Protein AF-0000000071047114 (afdb_homodimer)

Secondary structure (DSSP, 8-state):
-HHHHHHHHHHHHHTTTTT----S-SHHHHHHHHHHHHHHHHHHHHHHHHHHHHHHHHHHHHHHBPP-HHHHHHHHHHHHHHHHHHHHHHHH-S-HHHHHHHHHHHHHHHHHHHHHIIIIITT-TTS-HHHHHHHHHHHHHHHHHHHHH-TT-HHHHHHHHHHHHHHHHHHHHTT-TTSHHHHHHHHHHHHHHHHTT-HHHHHHHHHHHHHHHTSTTS-HHHHHHHHHHHHHHHHHHH-/-HHHHHHHHHHHHHTTTTT------SHHHHHHHHHHHHHHHHHHHHHHHHHHHHHHHHHHHHHHBPP-HHHHHHHHHHHHHHHHHHHHHHHH-S-HHHHHHHHHHHHHHHHHHHHHIIIIITT-TTS-HHHHHHHHHHHHHHHHHHHHH-TT-HHHHHHHHHHHHHHHHHHHHTT-TTSHHHHHHHHHHHHHHHHTT-HHHHHHHHHHHHHHTTSTTS-HHHHHHHHHHHHHHHHHHH-

Sequence (478 aa):
MGEFIWRLIYIFCCFLLLFESEDRGEQNQIAGNTVIEQKRKRLLREVTLAEDERRDLNYDLFQLAILTENETRKIKACYEKLVSSLRVIILHSPTDEKKEIYKSKMRDYCEEFIEMVDHRIAPHFWVATSIKGHFLRLKADYLRYLFEIHPKCGIYQVRAHNAYTEAKAFFTQNHLTKTVEWYRLRLNYAALLYLDGFPTAAMFICQQLLKSTKSKLIDTTMEQRIRRNVEFFKRACLGMGEFIWRLIYIFCCFLLLFESEDRGEQNQIAGNTVIEQKRKRLLREVTLAEDERRDLNYDLFQLAILTENETRKIKACYEKLVSSLRVIILHSPTDEKKEIYKSKMRDYCEEFIEMVDHRIAPHFWVATSIKGHFLRLKADYLRYLFEIHPKCGIYQVRAHNAYTEAKAFFTQNHLTKTVEWYRLRLNYAALLYLDGFPTAAMFICQQLLKSTKSKLIDTTMEQRIRRNVEFFKRACLG

Foldseek 3Di:
DVVVVVVVVCCVVVVVPPPDDPDPPDVCVVVVVVVVVVVVVVVVVVVVVVVVVVLVVVVVVVLVDDDDQVNLVVLLVVLVVVLVVLLVCLVVPDDPVVNVVSLVVLVSSLVSLLVCLVRPNQVDDNHDLVSNLSSLLVNLLSLLVNCVVVVVDCVSLVVSVVSLVVSLVSCVVVVVCLAPSVLVSLLSVLVSCVVVPNLVVSLVSLVVVLVVVVPPHDDPVSNVVSVVSNVVSVVVVVD/DVVVVVVVVCCVVVVVPPPDDPDPPDVCVVVVVVVVVVVVVVVVVVVVVVVVVVLVVVVVVVLVDDDDQVNLVVLLVVLVVVLVVLLVCLVVPPDPVVNVVSLVVLVSSLVSLLVCLVRPNQVDDNHDLVSNLSSLLVNLLSLLVNCVVVVVDVVSLVVSVVSLVVSQVSCVVVVVCLAPSVLVSLLSVLVSCVVVPNLVVSLVSLVVVLVVVVPPHDDPVSNVVSVVSNVVSVVVVVD

Organism: Fasciola hepatica (NCBI:txid6192)

Nearest PDB structures (foldseek):
  6f08-assembly1_B  TM=6.309E-01  e=1.289E-05  Homo sapiens
  7a6y-assembly2_D  TM=6.644E-01  e=4.864E-05  Homo sapiens
  7oqw-assembly1_A-2  TM=7.038E-01  e=1.507E-04  Homo sapiens
  8e12-assembly1_B  TM=4.446E-01  e=9.466E-02  synthetic construct
  6t46-assembly2_G  TM=2.183E-01  e=2.959E+00  Bacillus subtilis subsp. natto

Structure (mmCIF, N/CA/C/O backbone):
data_AF-0000000071047114-model_v1
#
loop_
_entity.id
_entity.type
_entity.pdbx_description
1 polymer '14-3-3 domain-containing protein'
#
loop_
_atom_site.group_PDB
_atom_site.id
_atom_site.type_symbol
_atom_site.label_atom_id
_atom_site.label_alt_id
_atom_site.label_comp_id
_atom_site.label_asym_id
_atom_site.label_entity_id
_atom_site.label_seq_id
_atom_site.pdbx_PDB_ins_code
_atom_site.Cartn_x
_atom_site.Cartn_y
_atom_site.Cartn_z
_atom_site.occupancy
_atom_site.B_iso_or_equiv
_atom_site.auth_seq_id
_atom_site.auth_comp_id
_atom_site.auth_asym_id
_atom_site.auth_atom_id
_atom_site.pdbx_PDB_model_num
ATOM 1 N N . MET A 1 1 ? 22.75 -24.516 2.211 1 33.5 1 MET A N 1
ATOM 2 C CA . MET A 1 1 ? 21.609 -25.203 1.612 1 33.5 1 MET A CA 1
ATOM 3 C C . MET A 1 1 ? 20.641 -24.188 0.994 1 33.5 1 MET A C 1
ATOM 5 O O . MET A 1 1 ? 20.094 -24.438 -0.084 1 33.5 1 MET A O 1
ATOM 9 N N . GLY A 1 2 ? 20.656 -23.016 1.533 1 39.28 2 GLY A N 1
ATOM 10 C CA . GLY A 1 2 ? 19.766 -21.922 1.149 1 39.28 2 GLY A CA 1
ATOM 11 C C . GLY A 1 2 ? 20.156 -21.281 -0.167 1 39.28 2 GLY A C 1
ATOM 12 O O . GLY A 1 2 ? 19.281 -20.938 -0.974 1 39.28 2 GLY A O 1
ATOM 13 N N . GLU A 1 3 ? 21.453 -21.062 -0.263 1 44.97 3 GLU A N 1
ATOM 14 C CA . GLU A 1 3 ? 21.906 -20.453 -1.506 1 44.97 3 GLU A CA 1
ATOM 15 C C . GLU A 1 3 ? 21.688 -21.391 -2.693 1 44.97 3 GLU A C 1
ATOM 17 O O . GLU A 1 3 ? 21.391 -20.922 -3.799 1 44.97 3 GLU A O 1
ATOM 22 N N . PHE A 1 4 ? 21.828 -22.703 -2.496 1 44.53 4 PHE A N 1
ATOM 23 C CA . PHE A 1 4 ? 21.688 -23.703 -3.547 1 44.53 4 PHE A CA 1
ATOM 24 C C . PHE A 1 4 ? 20.25 -23.766 -4.055 1 44.53 4 PHE A C 1
ATOM 26 O O . PHE A 1 4 ? 20.016 -23.859 -5.262 1 44.53 4 PHE A O 1
ATOM 33 N N . ILE A 1 5 ? 19.344 -23.594 -3.205 1 45.56 5 ILE A N 1
ATOM 34 C CA . ILE A 1 5 ? 17.938 -23.688 -3.57 1 45.56 5 ILE A CA 1
ATOM 35 C C . ILE A 1 5 ? 17.562 -22.516 -4.473 1 45.56 5 ILE A C 1
ATOM 37 O O . ILE A 1 5 ? 16.859 -22.688 -5.473 1 45.56 5 ILE A O 1
ATOM 41 N N . TRP A 1 6 ? 18.094 -21.391 -4.195 1 44.41 6 TRP A N 1
ATOM 42 C CA . TRP A 1 6 ? 17.766 -20.234 -5.023 1 44.41 6 TRP A CA 1
ATOM 43 C C . TRP A 1 6 ? 18.344 -20.375 -6.426 1 44.41 6 TRP A C 1
ATOM 45 O O . TRP A 1 6 ? 17.703 -20 -7.414 1 44.41 6 TRP A O 1
ATOM 55 N N . ARG A 1 7 ? 19.547 -20.875 -6.516 1 44.22 7 ARG A N 1
ATOM 56 C CA . ARG A 1 7 ? 20.203 -21.062 -7.801 1 44.22 7 ARG A CA 1
ATOM 57 C C . ARG A 1 7 ? 19.438 -22.078 -8.664 1 44.22 7 ARG A C 1
ATOM 59 O O . ARG A 1 7 ? 19.344 -21.906 -9.875 1 44.22 7 ARG A O 1
ATOM 66 N N . LEU A 1 8 ? 18.859 -23 -7.969 1 43.53 8 LEU A N 1
ATOM 67 C CA . LEU A 1 8 ? 18.125 -24.031 -8.688 1 43.53 8 LEU A CA 1
ATOM 68 C C . LEU A 1 8 ? 16.797 -23.516 -9.203 1 43.53 8 LEU A C 1
ATOM 70 O O . LEU A 1 8 ? 16.359 -23.859 -10.305 1 43.53 8 LEU A O 1
ATOM 74 N N . ILE A 1 9 ? 16.219 -22.734 -8.453 1 42.41 9 ILE A N 1
ATOM 75 C CA . ILE A 1 9 ? 14.953 -22.141 -8.875 1 42.41 9 ILE A CA 1
ATOM 76 C C . ILE A 1 9 ? 15.195 -21.188 -10.039 1 42.41 9 ILE A C 1
ATOM 78 O O . ILE A 1 9 ? 14.383 -21.094 -10.961 1 42.41 9 ILE A O 1
ATOM 82 N N . TYR A 1 10 ? 16.375 -20.516 -10.039 1 39.94 10 TYR A N 1
ATOM 83 C CA . TYR A 1 10 ? 16.766 -19.734 -11.211 1 39.94 10 TYR A CA 1
ATOM 84 C C . TYR A 1 10 ? 16.781 -20.609 -12.461 1 39.94 10 TYR A C 1
ATOM 86 O O . TYR A 1 10 ? 16.391 -20.156 -13.547 1 39.94 10 TYR A O 1
ATOM 94 N N . ILE A 1 11 ? 17.297 -21.781 -12.312 1 38.03 11 ILE A N 1
ATOM 95 C CA . ILE A 1 11 ? 17.406 -22.641 -13.484 1 38.03 11 ILE A CA 1
ATOM 96 C C . ILE A 1 11 ? 16.031 -22.859 -14.102 1 38.03 11 ILE A C 1
ATOM 98 O O . ILE A 1 11 ? 15.867 -22.844 -15.32 1 38.03 11 ILE A O 1
ATOM 102 N N . PHE A 1 12 ? 15.023 -23.031 -13.328 1 39.38 12 PHE A N 1
ATOM 103 C CA . PHE A 1 12 ? 13.75 -23.328 -13.977 1 39.38 12 PHE A CA 1
ATOM 104 C C . PHE A 1 12 ? 13.188 -22.078 -14.656 1 39.38 12 PHE A C 1
ATOM 106 O O . PHE A 1 12 ? 12.695 -22.156 -15.781 1 39.38 12 PHE A O 1
ATOM 113 N N . CYS A 1 13 ? 13.102 -21.016 -13.977 1 35.53 13 CYS A N 1
ATOM 114 C CA . CYS A 1 13 ? 12.617 -19.844 -14.688 1 35.53 13 CYS A CA 1
ATOM 115 C C . CYS A 1 13 ? 13.68 -19.281 -15.625 1 35.53 13 CYS A C 1
ATOM 117 O O . CYS A 1 13 ? 13.383 -18.891 -16.75 1 35.53 13 CYS A O 1
ATOM 119 N N . CYS A 1 14 ? 14.953 -19.109 -15.133 1 34.72 14 CYS A N 1
ATOM 120 C CA . CYS A 1 14 ? 16.094 -18.625 -15.922 1 34.72 14 CYS A CA 1
ATOM 121 C C . CYS A 1 14 ? 16.547 -19.688 -16.906 1 34.72 14 CYS A C 1
ATOM 123 O O . CYS A 1 14 ? 17.359 -19.406 -17.797 1 34.72 14 CYS A O 1
ATOM 125 N N . PHE A 1 15 ? 16.406 -20.969 -16.75 1 32.53 15 PHE A N 1
ATOM 126 C CA . PHE A 1 15 ? 16.953 -21.906 -17.734 1 32.53 15 PHE A CA 1
ATOM 127 C C . PHE A 1 15 ? 16.547 -21.484 -19.141 1 32.53 15 PHE A C 1
ATOM 129 O O . PHE A 1 15 ? 17.125 -21.953 -20.125 1 32.53 15 PHE A O 1
ATOM 136 N N . LEU A 1 16 ? 15.469 -20.766 -19.359 1 30.06 16 LEU A N 1
ATOM 137 C CA . LEU A 1 16 ? 15.344 -20.359 -20.75 1 30.06 16 LEU A CA 1
ATOM 138 C C . LEU A 1 16 ? 16.453 -19.391 -21.141 1 30.06 16 LEU A C 1
ATOM 140 O O . LEU A 1 16 ? 16.938 -19.422 -22.281 1 30.06 16 LEU A O 1
ATOM 144 N N . LEU A 1 17 ? 16.859 -18.406 -20.297 1 28.53 17 LEU A N 1
ATOM 145 C CA . LEU A 1 17 ? 17.656 -17.344 -20.922 1 28.53 17 LEU A CA 1
ATOM 146 C C . LEU A 1 17 ? 19.141 -17.641 -20.812 1 28.53 17 LEU A C 1
ATOM 148 O O . LEU A 1 17 ? 19.969 -17.031 -21.484 1 28.53 17 LEU A O 1
ATOM 152 N N . LEU A 1 18 ? 19.703 -18.312 -19.938 1 28.25 18 LEU A N 1
ATOM 153 C CA . LEU A 1 18 ? 21.094 -18.125 -19.578 1 28.25 18 LEU A CA 1
ATOM 154 C C . LEU A 1 18 ? 22.016 -18.938 -20.484 1 28.25 18 LEU A C 1
ATOM 156 O O . LEU A 1 18 ? 23.234 -18.953 -20.297 1 28.25 18 LEU A O 1
ATOM 160 N N . PHE A 1 19 ? 21.797 -19.75 -21.422 1 25.92 19 PHE A N 1
ATOM 161 C CA . PHE A 1 19 ? 22.938 -20.578 -21.828 1 25.92 19 PHE A CA 1
ATOM 162 C C . PHE A 1 19 ? 23.891 -19.797 -22.703 1 25.92 19 PHE A C 1
ATOM 164 O O . PHE A 1 19 ? 24.797 -20.375 -23.312 1 25.92 19 PHE A O 1
ATOM 171 N N . GLU A 1 20 ? 23.781 -18.547 -23.234 1 24.31 20 GLU A N 1
ATOM 172 C CA . GLU A 1 20 ? 24.734 -18.375 -24.328 1 24.31 20 GLU A CA 1
ATOM 173 C C . GLU A 1 20 ? 26.172 -18.297 -23.828 1 24.31 20 GLU A C 1
ATOM 175 O O . GLU A 1 20 ? 26.391 -18.156 -22.625 1 24.31 20 GLU A O 1
ATOM 180 N N . SER A 1 21 ? 27.109 -17.172 -24.469 1 26.81 21 SER A N 1
ATOM 181 C CA . SER A 1 21 ? 28.406 -17.109 -25.141 1 26.81 21 SER A CA 1
ATOM 182 C C . SER A 1 21 ? 29.516 -16.812 -24.141 1 26.81 21 SER A C 1
ATOM 184 O O . SER A 1 21 ? 29.422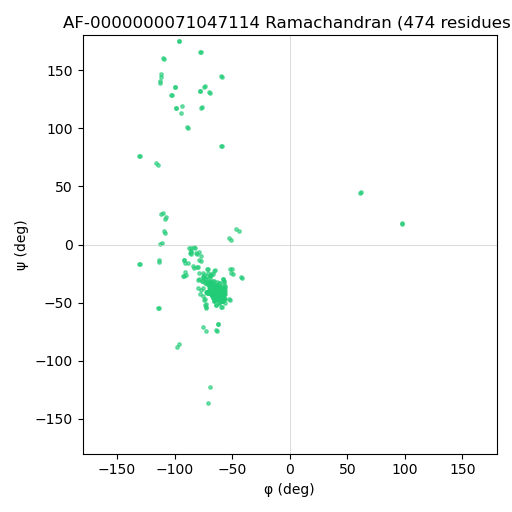 -15.852 -23.375 1 26.81 21 SER A O 1
ATOM 186 N N . GLU A 1 22 ? 30.469 -17.547 -23.906 1 26.88 22 GLU A N 1
ATOM 187 C CA . GLU A 1 22 ? 31.672 -17.719 -23.109 1 26.88 22 GLU A CA 1
ATOM 188 C C . GLU A 1 22 ? 32.688 -16.625 -23.391 1 26.88 22 GLU A C 1
ATOM 190 O O . GLU A 1 22 ? 33.344 -16.141 -22.469 1 26.88 22 GLU A O 1
ATOM 195 N N . ASP A 1 23 ? 33.406 -16.469 -24.609 1 29.28 23 ASP A N 1
ATOM 196 C CA . ASP A 1 23 ? 34.812 -16.156 -24.844 1 29.28 23 ASP A CA 1
ATOM 197 C C . ASP A 1 23 ? 35.094 -14.672 -24.578 1 29.28 23 ASP A C 1
ATOM 199 O O . ASP A 1 23 ? 36.281 -14.266 -24.516 1 29.28 23 ASP A O 1
ATOM 203 N N . ARG A 1 24 ? 34.656 -13.602 -25.406 1 36.78 24 ARG A N 1
ATOM 204 C CA . ARG A 1 24 ? 35.125 -12.227 -25.531 1 36.78 24 ARG A CA 1
ATOM 205 C C . ARG A 1 24 ? 35 -11.484 -24.203 1 36.78 24 ARG A C 1
ATOM 207 O O . ARG A 1 24 ? 33.906 -11.062 -23.812 1 36.78 24 ARG A O 1
ATOM 214 N N . GLY A 1 25 ? 35.781 -11.438 -23.203 1 36.66 25 GLY A N 1
ATOM 215 C CA . GLY A 1 25 ? 36.031 -11.57 -21.781 1 36.66 25 GLY A CA 1
ATOM 216 C C . GLY A 1 25 ? 35.969 -10.25 -21.031 1 36.66 25 GLY A C 1
ATOM 217 O O . GLY A 1 25 ? 35.25 -10.133 -20.047 1 36.66 25 GLY A O 1
ATOM 218 N N . GLU A 1 26 ? 37.219 -9.516 -21.031 1 45.81 26 GLU A N 1
ATOM 219 C CA . GLU A 1 26 ? 37.406 -8.312 -20.219 1 45.81 26 GLU A CA 1
ATOM 220 C C . GLU A 1 26 ? 36.469 -7.195 -20.672 1 45.81 26 GLU A C 1
ATOM 222 O O . GLU A 1 26 ? 35.844 -6.523 -19.828 1 45.81 26 GLU A O 1
ATOM 227 N N . GLN A 1 27 ? 36.75 -6.484 -21.922 1 45.97 27 GLN A N 1
ATOM 228 C CA . GLN A 1 27 ? 35.844 -5.52 -22.516 1 45.97 27 GLN A CA 1
ATOM 229 C C . GLN A 1 27 ? 34.406 -6.012 -22.438 1 45.97 27 GLN A C 1
ATOM 231 O O . GLN A 1 27 ? 33.469 -5.219 -22.25 1 45.97 27 GLN A O 1
ATOM 236 N N . ASN A 1 28 ? 34.375 -7.281 -22.438 1 49.91 28 ASN A N 1
ATOM 237 C CA . ASN A 1 28 ? 33.125 -8.023 -22.328 1 49.91 28 ASN A CA 1
ATOM 238 C C . ASN A 1 28 ? 32.562 -8.023 -20.906 1 49.91 28 ASN A C 1
ATOM 240 O O . ASN A 1 28 ? 31.359 -8.023 -20.688 1 49.91 28 ASN A O 1
ATOM 244 N N . GLN A 1 29 ? 33.688 -7.891 -20.078 1 57.31 29 GLN A N 1
ATOM 245 C CA . GLN A 1 29 ? 33.281 -7.797 -18.688 1 57.31 29 GLN A CA 1
ATOM 246 C C . GLN A 1 29 ? 32.656 -6.434 -18.406 1 57.31 29 GLN A C 1
ATOM 248 O O . GLN A 1 29 ? 31.625 -6.344 -17.719 1 57.31 29 GLN A O 1
ATOM 253 N N . ILE A 1 30 ? 33.5 -5.352 -18.781 1 58 30 ILE A N 1
ATOM 254 C CA . ILE A 1 30 ? 32.938 -4.023 -18.547 1 58 30 ILE A CA 1
ATOM 255 C C . ILE A 1 30 ? 31.625 -3.875 -19.297 1 58 30 ILE A C 1
ATOM 257 O O . ILE A 1 30 ? 30.656 -3.33 -18.766 1 58 30 ILE A O 1
ATOM 261 N N . ALA A 1 31 ? 31.688 -4.258 -20.578 1 61.59 31 ALA A N 1
ATOM 262 C CA . ALA A 1 31 ? 30.453 -4.242 -21.344 1 61.59 31 ALA A CA 1
ATOM 263 C C . ALA A 1 31 ? 29.375 -5.113 -20.688 1 61.59 31 ALA A C 1
ATOM 265 O O . ALA A 1 31 ? 28.203 -4.738 -20.641 1 61.59 31 ALA A O 1
ATOM 266 N N . GLY A 1 32 ? 29.922 -6.109 -20.078 1 63.12 32 GLY A N 1
ATOM 267 C CA . GLY A 1 32 ? 29.047 -7.008 -19.344 1 63.12 32 GLY A CA 1
ATOM 268 C C . GLY A 1 32 ? 28.469 -6.379 -18.094 1 63.12 32 GLY A C 1
ATOM 269 O O . GLY A 1 32 ? 27.266 -6.531 -17.812 1 63.12 32 GLY A O 1
ATOM 270 N N . ASN A 1 33 ? 29.359 -5.59 -17.516 1 69.38 33 ASN A N 1
ATOM 271 C CA . ASN A 1 33 ? 28.906 -4.922 -16.297 1 69.38 33 ASN A CA 1
ATOM 272 C C . ASN A 1 33 ? 27.906 -3.812 -16.609 1 69.38 33 ASN A C 1
ATOM 274 O O . ASN A 1 33 ? 26.938 -3.611 -15.859 1 69.38 33 ASN A O 1
ATOM 278 N N . THR A 1 34 ? 28.266 -3.105 -17.703 1 74.25 34 THR A N 1
ATOM 279 C CA . THR A 1 34 ? 27.359 -2.033 -18.094 1 74.25 34 THR A CA 1
ATOM 280 C C . THR A 1 34 ? 26 -2.594 -18.5 1 74.25 34 THR A C 1
ATOM 282 O O . THR A 1 34 ? 24.969 -2.016 -18.172 1 74.25 34 THR A O 1
ATOM 285 N N . VAL A 1 35 ? 26.078 -3.705 -19.203 1 76.75 35 VAL A N 1
ATOM 286 C CA . VAL A 1 35 ? 24.844 -4.359 -19.641 1 76.75 35 VAL A CA 1
ATOM 287 C C . VAL A 1 35 ? 24.062 -4.855 -18.422 1 76.75 35 VAL A C 1
ATOM 289 O O . VAL A 1 35 ? 22.844 -4.699 -18.359 1 76.75 35 VAL A O 1
ATOM 292 N N . ILE A 1 36 ? 24.781 -5.324 -17.516 1 76.25 36 ILE A N 1
ATOM 293 C CA . ILE A 1 36 ? 24.156 -5.84 -16.297 1 76.25 36 ILE A CA 1
ATOM 294 C C . ILE A 1 36 ? 23.531 -4.688 -15.508 1 76.25 36 ILE A C 1
ATOM 296 O O . ILE A 1 36 ? 22.422 -4.812 -14.984 1 76.25 36 ILE A O 1
ATOM 300 N N . GLU A 1 37 ? 24.266 -3.574 -15.531 1 78.06 37 GLU A N 1
ATOM 301 C CA . GLU A 1 37 ? 23.781 -2.408 -14.805 1 78.06 37 GLU A CA 1
ATOM 302 C C . GLU A 1 37 ? 22.547 -1.817 -15.484 1 78.06 37 GLU A C 1
ATOM 304 O O . GLU A 1 37 ? 21.594 -1.413 -14.805 1 78.06 37 GLU A O 1
ATOM 309 N N . GLN A 1 38 ? 22.578 -1.771 -16.75 1 80.94 38 GLN A N 1
ATOM 310 C CA . GLN A 1 38 ? 21.422 -1.27 -17.484 1 80.94 38 GLN A CA 1
ATOM 311 C C . GLN A 1 38 ? 20.219 -2.168 -17.297 1 80.94 38 GLN A C 1
ATOM 313 O O . GLN A 1 38 ? 19.094 -1.677 -17.125 1 80.94 38 GLN A O 1
ATOM 318 N N . LYS A 1 39 ? 20.422 -3.428 -17.297 1 77.75 39 LYS A N 1
ATOM 319 C CA . LYS A 1 39 ? 19.344 -4.379 -17.062 1 77.75 39 LYS A CA 1
ATOM 320 C C . LYS A 1 39 ? 18.75 -4.207 -15.664 1 77.75 39 LYS A C 1
ATOM 322 O O . LYS A 1 39 ? 17.531 -4.25 -15.484 1 77.75 39 LYS A O 1
ATOM 327 N N . ARG A 1 40 ? 19.625 -3.93 -14.781 1 77.12 40 ARG A N 1
ATOM 328 C CA . ARG A 1 40 ? 19.188 -3.717 -13.406 1 77.12 40 ARG A CA 1
ATOM 329 C C . ARG A 1 40 ? 18.328 -2.459 -13.281 1 77.12 40 ARG A C 1
ATOM 331 O O . ARG A 1 40 ? 17.281 -2.475 -12.648 1 77.12 40 ARG A O 1
ATOM 338 N N . LYS A 1 41 ? 18.781 -1.449 -13.891 1 79.75 41 LYS A N 1
ATOM 339 C CA . LYS A 1 41 ? 18.031 -0.19 -13.852 1 79.75 41 LYS A CA 1
ATOM 340 C C . LYS A 1 41 ? 16.656 -0.339 -14.5 1 79.75 41 LYS A C 1
ATOM 342 O O . LYS A 1 41 ? 15.672 0.203 -14.008 1 79.75 41 LYS A O 1
ATOM 347 N N . ARG A 1 42 ? 16.656 -1.111 -15.516 1 83 42 ARG A N 1
ATOM 348 C CA . ARG A 1 42 ? 15.391 -1.355 -16.203 1 83 42 ARG A CA 1
ATOM 349 C C . ARG A 1 42 ? 14.43 -2.148 -15.336 1 83 42 ARG A C 1
ATOM 351 O O . ARG A 1 42 ? 13.242 -1.824 -15.258 1 83 42 ARG A O 1
ATOM 358 N N . LEU A 1 43 ? 14.914 -3.096 -14.656 1 82.12 43 LEU A N 1
ATOM 359 C CA . LEU A 1 43 ? 14.094 -3.934 -13.789 1 82.12 43 LEU A CA 1
ATOM 360 C C . LEU A 1 43 ? 13.531 -3.127 -12.625 1 82.12 43 LEU A C 1
ATOM 362 O O . LEU A 1 43 ? 12.367 -3.277 -12.258 1 82.12 43 LEU A O 1
ATOM 366 N N . LEU A 1 44 ? 14.328 -2.242 -12.156 1 82.25 44 LEU A N 1
ATOM 367 C CA . LEU A 1 44 ? 13.891 -1.391 -11.055 1 82.25 44 LEU A CA 1
ATOM 368 C C . LEU A 1 44 ? 12.789 -0.441 -11.516 1 82.25 44 LEU A C 1
ATOM 370 O O . LEU A 1 44 ? 11.828 -0.205 -10.781 1 82.25 44 LEU A O 1
ATOM 374 N N . ARG A 1 45 ? 12.953 0.039 -12.695 1 83.12 45 ARG A N 1
ATOM 375 C CA . ARG A 1 45 ? 11.922 0.903 -13.258 1 83.12 45 ARG A CA 1
ATOM 376 C C . ARG A 1 45 ? 10.617 0.141 -13.461 1 83.12 45 ARG A C 1
ATOM 378 O O . ARG A 1 45 ? 9.539 0.679 -13.211 1 83.12 45 ARG A O 1
ATOM 385 N N . GLU A 1 46 ? 10.688 -1.081 -13.836 1 84.75 46 GLU A N 1
ATOM 386 C CA . GLU A 1 46 ? 9.508 -1.918 -14.039 1 84.75 46 GLU A CA 1
ATOM 387 C C . GLU A 1 46 ? 8.773 -2.17 -12.727 1 84.75 46 GLU A C 1
ATOM 389 O O . GLU A 1 46 ? 7.539 -2.125 -12.688 1 84.75 46 GLU A O 1
ATOM 394 N N . VAL A 1 47 ? 9.523 -2.344 -11.711 1 85.44 47 VAL A N 1
ATOM 395 C CA . VAL A 1 47 ? 8.914 -2.562 -10.406 1 85.44 47 VAL A CA 1
ATOM 396 C C . VAL A 1 47 ? 8.219 -1.284 -9.938 1 85.44 47 VAL A C 1
ATOM 398 O O . VAL A 1 47 ? 7.082 -1.324 -9.469 1 85.44 47 VAL A O 1
ATOM 401 N N . THR A 1 48 ? 8.875 -0.175 -10.148 1 83.56 48 THR A N 1
ATOM 402 C CA . THR A 1 48 ? 8.297 1.106 -9.75 1 83.56 48 THR A CA 1
ATOM 403 C C . THR A 1 48 ? 7 1.371 -10.508 1 83.56 48 THR A C 1
ATOM 405 O O . THR A 1 48 ? 6.004 1.795 -9.922 1 83.56 48 THR A O 1
ATOM 408 N N . LEU A 1 49 ? 7 1.019 -11.742 1 87.31 49 LEU A N 1
ATOM 409 C CA . LEU A 1 49 ? 5.816 1.218 -12.578 1 87.31 49 LEU A CA 1
ATOM 410 C C . LEU A 1 49 ? 4.684 0.296 -12.133 1 87.31 49 LEU A C 1
ATOM 412 O O . LEU A 1 49 ? 3.523 0.71 -12.094 1 87.31 49 LEU A O 1
ATOM 416 N N . ALA A 1 50 ? 5.027 -0.872 -11.852 1 89.38 50 ALA A N 1
ATOM 417 C CA . ALA A 1 50 ? 4.027 -1.832 -11.391 1 89.38 50 ALA A CA 1
ATOM 418 C C . ALA A 1 50 ? 3.443 -1.415 -10.047 1 89.38 50 ALA A C 1
ATOM 420 O O . ALA A 1 50 ? 2.248 -1.592 -9.797 1 89.38 50 ALA A O 1
ATOM 421 N N . GLU A 1 51 ? 4.242 -0.889 -9.219 1 86.38 51 GLU A N 1
ATOM 422 C CA . GLU A 1 51 ? 3.781 -0.386 -7.926 1 86.38 51 GLU A CA 1
ATOM 423 C C . GLU A 1 51 ? 2.85 0.81 -8.102 1 86.38 51 GLU A C 1
ATOM 425 O O . GLU A 1 51 ? 1.857 0.941 -7.383 1 86.38 51 GLU A O 1
ATOM 430 N N . ASP A 1 52 ? 3.18 1.632 -9.023 1 81.69 52 ASP A N 1
ATOM 431 C CA . ASP A 1 52 ? 2.318 2.764 -9.352 1 81.69 52 ASP A CA 1
ATOM 432 C C . ASP A 1 52 ? 0.958 2.291 -9.859 1 81.69 52 ASP A C 1
ATOM 434 O O . ASP A 1 52 ? -0.079 2.834 -9.469 1 81.69 52 ASP A O 1
ATOM 438 N N . GLU A 1 53 ? 0.99 1.315 -10.672 1 85.62 53 GLU A N 1
ATOM 439 C CA . GLU A 1 53 ? -0.25 0.74 -11.188 1 85.62 53 GLU A CA 1
ATOM 440 C C . GLU A 1 53 ? -1.095 0.154 -10.055 1 85.62 53 GLU A C 1
ATOM 442 O O . GLU A 1 53 ? -2.318 0.298 -10.055 1 85.62 53 GLU A O 1
ATOM 447 N N . ARG A 1 54 ? -0.495 -0.481 -9.18 1 87.5 54 ARG A N 1
ATOM 448 C CA . ARG A 1 54 ? -1.205 -1.042 -8.031 1 87.5 54 ARG A CA 1
ATOM 449 C C . ARG A 1 54 ? -1.815 0.06 -7.176 1 87.5 54 ARG A C 1
ATOM 451 O O . ARG A 1 54 ? -2.943 -0.072 -6.695 1 87.5 54 ARG A O 1
ATOM 458 N N . ARG A 1 55 ? -1.093 1.1 -7.023 1 80.25 55 ARG A N 1
ATOM 459 C CA . ARG A 1 55 ? -1.61 2.246 -6.281 1 80.25 55 ARG A CA 1
ATOM 460 C C . ARG A 1 55 ? -2.844 2.826 -6.965 1 80.25 55 ARG A C 1
ATOM 462 O O . ARG A 1 55 ? -3.848 3.109 -6.305 1 80.25 55 ARG A O 1
ATOM 469 N N . ASP A 1 56 ? -2.752 2.904 -8.25 1 81.56 56 ASP A N 1
ATOM 470 C CA . ASP A 1 56 ? -3.883 3.41 -9.023 1 81.56 56 ASP A CA 1
ATOM 471 C C . ASP A 1 56 ? -5.09 2.48 -8.898 1 81.56 56 ASP A C 1
ATOM 473 O O . ASP A 1 56 ? -6.223 2.943 -8.75 1 81.56 56 ASP A O 1
ATOM 477 N N . LEU A 1 57 ? -4.785 1.261 -8.961 1 85.31 57 LEU A N 1
ATOM 478 C CA . LEU A 1 57 ? -5.852 0.276 -8.797 1 85.31 57 LEU A CA 1
ATOM 479 C C . LEU A 1 57 ? -6.508 0.405 -7.43 1 85.31 57 LEU A C 1
ATOM 481 O O . LEU A 1 57 ? -7.738 0.371 -7.324 1 85.31 57 LEU A O 1
ATOM 485 N N . ASN A 1 58 ? -5.723 0.523 -6.457 1 79.06 58 ASN A N 1
ATOM 486 C CA . ASN A 1 58 ? -6.258 0.684 -5.105 1 79.06 58 ASN A CA 1
ATOM 487 C C . ASN A 1 58 ? -7.141 1.924 -4.996 1 79.06 58 ASN A C 1
ATOM 489 O O . ASN A 1 58 ? -8.18 1.896 -4.332 1 79.06 58 ASN A O 1
ATOM 493 N N . TYR A 1 59 ? -6.684 2.814 -5.641 1 76.25 59 TYR A N 1
ATOM 494 C CA . TYR A 1 59 ? -7.477 4.039 -5.645 1 76.25 59 TYR A CA 1
ATOM 495 C C . TYR A 1 59 ? -8.805 3.826 -6.352 1 76.25 59 TYR A C 1
ATOM 497 O O . TYR A 1 59 ? -9.852 4.27 -5.867 1 76.25 59 TYR A O 1
ATOM 505 N N . ASP A 1 60 ? -8.75 3.213 -7.445 1 78.06 60 ASP A N 1
ATOM 506 C CA . ASP A 1 60 ? -9.977 2.906 -8.188 1 78.06 60 ASP A CA 1
ATOM 507 C C . ASP A 1 60 ? -10.945 2.096 -7.328 1 78.06 60 ASP A C 1
ATOM 509 O O . ASP A 1 60 ? -12.141 2.391 -7.289 1 78.06 60 ASP A O 1
ATOM 513 N N . LEU A 1 61 ? -10.406 1.165 -6.73 1 78.69 61 LEU A N 1
ATOM 514 C CA . LEU A 1 61 ? -11.242 0.307 -5.898 1 78.69 61 LEU A CA 1
ATOM 515 C C . LEU A 1 61 ? -11.789 1.077 -4.699 1 78.69 61 LEU A C 1
ATOM 517 O O . LEU A 1 61 ? -12.938 0.866 -4.293 1 78.69 61 LEU A O 1
ATOM 521 N N . PHE A 1 62 ? -10.945 1.87 -4.215 1 74.75 62 PHE A N 1
ATOM 522 C CA . PHE A 1 62 ? -11.352 2.744 -3.119 1 74.75 62 PHE A CA 1
ATOM 523 C C . PHE A 1 62 ? -12.539 3.613 -3.527 1 74.75 62 PHE A C 1
ATOM 525 O O . PHE A 1 62 ? -13.453 3.836 -2.734 1 74.75 62 PHE A O 1
ATOM 532 N N . GLN A 1 63 ? -12.461 4.016 -4.754 1 75.94 63 GLN A N 1
ATOM 533 C CA . GLN A 1 63 ? -13.531 4.863 -5.262 1 75.94 63 GLN A CA 1
ATOM 534 C C . GLN A 1 63 ? -14.859 4.109 -5.297 1 75.94 63 GLN A C 1
ATOM 536 O O . GLN A 1 63 ? -15.93 4.719 -5.18 1 75.94 63 GLN A O 1
ATOM 541 N N . LEU A 1 64 ? -14.766 2.906 -5.324 1 77.19 64 LEU A N 1
ATOM 542 C CA . LEU A 1 64 ? -15.969 2.088 -5.41 1 77.19 64 LEU A CA 1
ATOM 543 C C . LEU A 1 64 ? -16.484 1.722 -4.023 1 77.19 64 LEU A C 1
ATOM 545 O O . LEU A 1 64 ? -17.625 1.301 -3.867 1 77.19 64 LEU A O 1
ATOM 549 N N . ALA A 1 65 ? -15.586 1.914 -3.037 1 78.56 65 ALA A N 1
ATOM 550 C CA . ALA A 1 65 ? -15.93 1.512 -1.675 1 78.56 65 ALA A CA 1
ATOM 551 C C . ALA A 1 65 ? -16.938 2.467 -1.058 1 78.56 65 ALA A C 1
ATOM 553 O O . ALA A 1 65 ? -16.875 3.68 -1.272 1 78.56 65 ALA A O 1
ATOM 554 N N . ILE A 1 66 ? -17.859 1.941 -0.442 1 77.56 66 ILE A N 1
ATOM 555 C CA . ILE A 1 66 ? -18.812 2.76 0.3 1 77.56 66 ILE A CA 1
ATOM 556 C C . ILE A 1 66 ? -18.188 3.236 1.604 1 77.56 66 ILE A C 1
ATOM 558 O O . ILE A 1 66 ? -17.766 2.426 2.436 1 77.56 66 ILE A O 1
ATOM 562 N N . LEU A 1 67 ? -18.078 4.477 1.685 1 83.81 67 LEU A N 1
ATOM 563 C CA . LEU A 1 67 ? -17.484 5.023 2.9 1 83.81 67 LEU A CA 1
ATOM 564 C C . LEU A 1 67 ? -18.562 5.508 3.859 1 83.81 67 LEU A C 1
ATOM 566 O O . LEU A 1 67 ? -19.391 6.344 3.498 1 83.81 67 LEU A O 1
ATOM 570 N N . THR A 1 68 ? -18.594 4.879 5.023 1 85.75 68 THR A N 1
ATOM 571 C CA . THR A 1 68 ? -19.469 5.312 6.105 1 85.75 68 THR A CA 1
ATOM 572 C C . THR A 1 68 ? -18.703 6.203 7.086 1 85.75 68 THR A C 1
ATOM 574 O O . THR A 1 68 ? -17.5 6.414 6.938 1 85.75 68 THR A O 1
ATOM 577 N N . GLU A 1 69 ? -19.328 6.785 8.102 1 84.62 69 GLU A N 1
ATOM 578 C CA . GLU A 1 69 ? -18.703 7.625 9.117 1 84.62 69 GLU A CA 1
ATOM 579 C C . GLU A 1 69 ? -17.656 6.852 9.906 1 84.62 69 GLU A C 1
ATOM 581 O O . GLU A 1 69 ? -16.594 7.395 10.242 1 84.62 69 GLU A O 1
ATOM 586 N N . ASN A 1 70 ? -17.984 5.668 10.109 1 86.38 70 ASN A N 1
ATOM 587 C CA . ASN A 1 70 ? -17.047 4.832 10.844 1 86.38 70 ASN A CA 1
ATOM 588 C C . ASN A 1 70 ? -15.742 4.637 10.078 1 86.38 70 ASN A C 1
ATOM 590 O O . ASN A 1 70 ? -14.656 4.738 10.656 1 86.38 70 ASN A O 1
ATOM 594 N N . GLU A 1 71 ? -15.85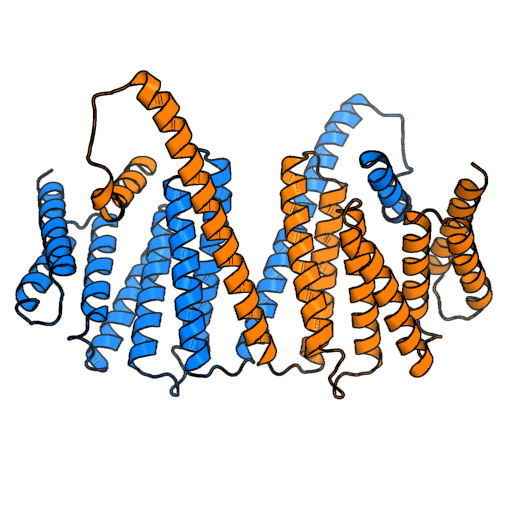2 4.398 8.797 1 87.31 71 GLU A N 1
ATOM 595 C CA . GLU A 1 71 ? -14.664 4.211 7.977 1 87.31 71 GLU A CA 1
ATOM 596 C C . GLU A 1 71 ? -13.844 5.496 7.887 1 87.31 71 GLU A C 1
ATOM 598 O O . GLU A 1 71 ? -12.609 5.457 7.898 1 87.31 71 GLU A O 1
ATOM 603 N N . THR A 1 72 ? -14.539 6.57 7.773 1 90.06 72 THR A N 1
ATOM 604 C CA . THR A 1 72 ? -13.828 7.84 7.691 1 90.06 72 THR A CA 1
ATOM 605 C C . THR A 1 72 ? -13.016 8.086 8.961 1 90.06 72 THR A C 1
ATOM 607 O O . THR A 1 72 ? -11.883 8.578 8.891 1 90.06 72 THR A O 1
ATOM 610 N N . ARG A 1 73 ? -13.469 7.742 10.094 1 90.44 73 ARG A N 1
ATOM 611 C CA . ARG A 1 73 ? -12.75 7.887 11.352 1 90.44 73 ARG A CA 1
ATOM 612 C C . ARG A 1 73 ? -11.531 6.965 11.398 1 90.44 73 ARG A C 1
ATOM 614 O O . ARG A 1 73 ? -10.469 7.363 11.867 1 90.44 73 ARG A O 1
ATOM 621 N N . LYS A 1 74 ? -11.719 5.789 10.922 1 90.62 74 LYS A N 1
ATOM 622 C CA . LYS A 1 74 ? -10.617 4.832 10.867 1 90.62 74 LYS A CA 1
ATOM 623 C C . LYS A 1 74 ? -9.516 5.32 9.93 1 90.62 74 LYS A C 1
ATOM 625 O O . LYS A 1 74 ? -8.328 5.203 10.25 1 90.62 74 LYS A O 1
ATOM 630 N N . ILE A 1 75 ? -9.945 5.82 8.797 1 92.25 75 ILE A N 1
ATOM 631 C CA . ILE A 1 75 ? -9.008 6.352 7.82 1 92.25 75 ILE A CA 1
ATOM 632 C C . ILE A 1 75 ? -8.18 7.469 8.453 1 92.25 75 ILE A C 1
ATOM 634 O O . ILE A 1 75 ? -6.949 7.449 8.398 1 92.25 75 ILE A O 1
ATOM 638 N N . LYS A 1 76 ? -8.812 8.352 9.109 1 93.44 76 LYS A N 1
ATOM 639 C CA . LYS A 1 76 ? -8.141 9.477 9.766 1 93.44 76 LYS A CA 1
ATOM 640 C C . LYS A 1 76 ? -7.125 8.984 10.789 1 93.44 76 LYS A C 1
ATOM 642 O O . LYS A 1 76 ? -5.949 9.359 10.734 1 93.44 76 LYS A O 1
ATOM 647 N N . ALA A 1 77 ? -7.551 8.18 11.672 1 93.38 77 ALA A N 1
ATOM 648 C CA . ALA A 1 77 ? -6.703 7.684 12.75 1 93.38 77 ALA A CA 1
ATOM 649 C C . ALA A 1 77 ? -5.492 6.938 12.203 1 93.38 77 ALA A C 1
ATOM 651 O O . ALA A 1 77 ? -4.371 7.109 12.695 1 93.38 77 ALA A O 1
ATOM 652 N N . CYS A 1 78 ? -5.707 6.164 11.188 1 92.88 78 CYS A N 1
ATOM 653 C CA . CYS A 1 78 ? -4.66 5.344 10.594 1 92.88 78 CYS A CA 1
ATOM 654 C C . CYS A 1 78 ? -3.584 6.215 9.953 1 92.88 78 CYS A C 1
ATOM 656 O O . CYS A 1 78 ? -2.395 6.047 10.234 1 92.88 78 CYS A O 1
ATOM 658 N N . TYR A 1 79 ? -3.965 7.133 9.195 1 94.31 79 TYR A N 1
ATOM 659 C CA . TYR A 1 79 ? -2.992 7.949 8.477 1 94.31 79 TYR A CA 1
ATOM 660 C C . TYR A 1 79 ? -2.295 8.922 9.422 1 94.31 79 TYR A C 1
ATOM 662 O O . TYR A 1 79 ? -1.117 9.242 9.234 1 94.31 79 TYR A O 1
ATOM 670 N N . GLU A 1 80 ? -2.949 9.414 10.445 1 94.19 80 GLU A N 1
ATOM 671 C CA . GLU A 1 80 ? -2.303 10.258 11.445 1 94.19 80 GLU A CA 1
ATOM 672 C C . GLU A 1 80 ? -1.17 9.508 12.148 1 94.19 80 GLU A C 1
ATOM 674 O O . GLU A 1 80 ? -0.078 10.055 12.32 1 94.19 80 GLU A O 1
ATOM 679 N N . LYS A 1 81 ? -1.5 8.375 12.516 1 91.94 81 LYS A N 1
ATOM 680 C CA . LYS A 1 81 ? -0.492 7.551 13.18 1 91.94 81 LYS A CA 1
ATOM 681 C C . LYS A 1 81 ? 0.672 7.242 12.242 1 91.94 81 LYS A C 1
ATOM 683 O O . LYS A 1 81 ? 1.836 7.371 12.625 1 91.94 81 LYS A O 1
ATOM 688 N N . LEU A 1 82 ? 0.347 6.863 11.055 1 93.56 82 LEU A N 1
ATOM 689 C CA . LEU A 1 82 ? 1.341 6.445 10.07 1 93.56 82 LEU A CA 1
ATOM 690 C C . LEU A 1 82 ? 2.258 7.602 9.695 1 93.56 82 LEU A C 1
ATOM 692 O O . LEU A 1 82 ? 3.479 7.5 9.828 1 93.56 82 LEU A O 1
ATOM 696 N N . VAL A 1 83 ? 1.72 8.68 9.328 1 93.81 83 VAL A N 1
ATOM 697 C CA . VAL A 1 83 ? 2.496 9.82 8.852 1 93.81 83 VAL A CA 1
ATOM 698 C C . VAL A 1 83 ? 3.293 10.422 10.008 1 93.81 83 VAL A C 1
ATOM 700 O O . VAL A 1 83 ? 4.461 10.781 9.844 1 93.81 83 VAL A O 1
ATOM 703 N N . SER A 1 84 ? 2.691 10.445 11.172 1 90.19 84 SER A N 1
ATOM 704 C CA . SER A 1 84 ? 3.406 10.969 12.336 1 90.19 84 SER A CA 1
ATOM 705 C C . SER A 1 84 ? 4.602 10.086 12.688 1 90.19 84 SER A C 1
ATOM 707 O O . SER A 1 84 ? 5.68 10.594 13.008 1 90.19 84 SER A O 1
ATOM 709 N N . SER A 1 85 ? 4.441 8.812 12.602 1 88.12 85 SER A N 1
ATOM 710 C CA . SER A 1 85 ? 5.527 7.887 12.906 1 88.12 85 SER A CA 1
ATOM 711 C C . SER A 1 85 ? 6.664 8.016 11.906 1 88.12 85 SER A C 1
ATOM 713 O O . SER A 1 85 ? 7.84 7.992 12.281 1 88.12 85 SER A O 1
ATOM 715 N N . LEU A 1 86 ? 6.301 8.203 10.703 1 90.25 86 LEU A N 1
ATOM 716 C CA . LEU A 1 86 ? 7.305 8.359 9.656 1 90.25 86 LEU A CA 1
ATOM 717 C C . LEU A 1 86 ? 8.07 9.664 9.828 1 90.25 86 LEU A C 1
ATOM 719 O O . LEU A 1 86 ? 9.289 9.703 9.656 1 90.25 86 LEU A O 1
ATOM 723 N N . ARG A 1 87 ? 7.422 10.641 10.172 1 88.31 87 ARG A N 1
ATOM 724 C CA . ARG A 1 87 ? 8.055 11.938 10.375 1 88.31 87 ARG A CA 1
ATOM 725 C C . ARG A 1 87 ? 9.102 11.875 11.477 1 88.31 87 ARG A C 1
ATOM 727 O O . ARG A 1 87 ? 10.203 12.414 11.336 1 88.31 87 ARG A O 1
ATOM 734 N N . VAL A 1 88 ? 8.734 11.18 12.508 1 84.5 88 VAL A N 1
ATOM 735 C CA . VAL A 1 88 ? 9.641 11.062 13.648 1 84.5 88 VAL A CA 1
ATOM 736 C C . VAL A 1 88 ? 10.891 10.281 13.25 1 84.5 88 VAL A C 1
ATOM 738 O O . VAL A 1 88 ? 12.008 10.664 13.602 1 84.5 88 VAL A O 1
ATOM 741 N N . ILE A 1 89 ? 10.727 9.289 12.516 1 83.5 89 ILE A N 1
ATOM 742 C CA . ILE A 1 89 ? 11.867 8.469 12.102 1 83.5 89 ILE A CA 1
ATOM 743 C C . ILE A 1 89 ? 12.766 9.266 11.164 1 83.5 89 ILE A C 1
ATOM 745 O O . ILE A 1 89 ? 13.984 9.125 11.195 1 83.5 89 ILE A O 1
ATOM 749 N N . ILE A 1 90 ? 12.188 9.977 10.281 1 84.88 90 ILE A N 1
ATOM 750 C CA . ILE A 1 90 ? 12.945 10.789 9.328 1 84.88 90 ILE A CA 1
ATOM 751 C C . ILE A 1 90 ? 13.797 11.805 10.086 1 84.88 90 ILE A C 1
ATOM 753 O O . ILE A 1 90 ? 14.961 12.023 9.742 1 84.88 90 ILE A O 1
ATOM 757 N N . LEU A 1 91 ? 13.297 12.289 11.094 1 77.56 91 LEU A N 1
ATOM 758 C CA . LEU A 1 91 ? 13.992 13.305 11.875 1 77.56 91 LEU A CA 1
ATOM 759 C C . LEU A 1 91 ? 15.125 12.688 12.688 1 77.56 91 LEU A C 1
ATOM 761 O O . LEU A 1 91 ? 16.141 13.344 12.945 1 77.56 91 LEU A O 1
ATOM 765 N N . HIS A 1 92 ? 15 11.406 13.016 1 73.62 92 HIS A N 1
ATOM 766 C CA . HIS A 1 92 ? 15.969 10.797 13.914 1 73.62 92 HIS A CA 1
ATOM 767 C C . HIS A 1 92 ? 16.844 9.781 13.18 1 73.62 92 HIS A C 1
ATOM 769 O O . HIS A 1 92 ? 17.641 9.086 13.805 1 73.62 92 HIS A O 1
ATOM 775 N N . SER A 1 93 ? 16.641 9.609 11.914 1 71.12 93 SER A N 1
ATOM 776 C CA . SER A 1 93 ? 17.406 8.617 11.164 1 71.12 93 SER A CA 1
ATOM 777 C C . SER A 1 93 ? 18.859 9.039 11.016 1 71.12 93 SER A C 1
ATOM 779 O O . SER A 1 93 ? 19.156 10.18 10.656 1 71.12 93 SER A O 1
ATOM 781 N N . PRO A 1 94 ? 19.703 8.047 11.344 1 62.88 94 PRO A N 1
ATOM 782 C CA . PRO A 1 94 ? 21.125 8.383 11.375 1 62.88 94 PRO A CA 1
ATOM 783 C C . PRO A 1 94 ? 21.766 8.406 9.984 1 62.88 94 PRO A C 1
ATOM 785 O O . PRO A 1 94 ? 22.797 9.062 9.781 1 62.88 94 PRO A O 1
ATOM 788 N N . THR A 1 95 ? 21.172 7.531 9.102 1 68.31 95 THR A N 1
ATOM 789 C CA . THR A 1 95 ? 21.844 7.488 7.805 1 68.31 95 THR A CA 1
ATOM 790 C C . THR A 1 95 ? 20.953 8.086 6.723 1 68.31 95 THR A C 1
ATOM 792 O O . THR A 1 95 ? 19.719 7.957 6.773 1 68.31 95 THR A O 1
ATOM 795 N N . ASP A 1 96 ? 21.641 8.672 5.844 1 66.69 96 ASP A N 1
ATOM 796 C CA . ASP A 1 96 ? 20.969 9.375 4.762 1 66.69 96 ASP A CA 1
ATOM 797 C C . ASP A 1 96 ? 20.203 8.406 3.871 1 66.69 96 ASP A C 1
ATOM 799 O O . ASP A 1 96 ? 19.094 8.711 3.42 1 66.69 96 ASP A O 1
ATOM 803 N N . GLU A 1 97 ? 20.766 7.258 3.658 1 63.41 97 GLU A N 1
ATOM 804 C CA . GLU A 1 97 ? 20.125 6.289 2.766 1 63.41 97 GLU A CA 1
ATOM 805 C C . GLU A 1 97 ? 18.781 5.828 3.316 1 63.41 97 GLU A C 1
ATOM 807 O O . GLU A 1 97 ? 17.797 5.758 2.58 1 63.41 97 GLU A O 1
ATOM 812 N N . LYS A 1 98 ? 18.875 5.574 4.555 1 69.75 98 LYS A N 1
ATOM 813 C CA . LYS A 1 98 ? 17.641 5.117 5.188 1 69.75 98 LYS A CA 1
ATOM 814 C C . LYS A 1 98 ? 16.609 6.238 5.262 1 69.75 98 LYS A C 1
ATOM 816 O O . LYS A 1 98 ? 15.406 6 5.086 1 69.75 98 LYS A O 1
ATOM 821 N N . LYS A 1 99 ? 17.125 7.414 5.336 1 78.25 99 LYS A N 1
ATOM 822 C CA . LYS A 1 99 ? 16.25 8.578 5.383 1 78.25 99 LYS A CA 1
ATOM 823 C C . LYS A 1 99 ? 15.461 8.734 4.082 1 78.25 99 LYS A C 1
ATOM 825 O O . LYS A 1 99 ? 14.266 9.023 4.098 1 78.25 99 LYS A O 1
ATOM 830 N N . GLU A 1 100 ? 16.172 8.398 3.043 1 81.12 100 GLU A N 1
ATOM 831 C CA . GLU A 1 100 ? 15.547 8.586 1.738 1 81.12 100 GLU A CA 1
ATOM 832 C C . GLU A 1 100 ? 14.422 7.578 1.518 1 81.12 100 GLU A C 1
ATOM 834 O O . GLU A 1 100 ? 13.398 7.902 0.903 1 81.12 100 GLU A O 1
ATOM 839 N N . ILE A 1 101 ? 14.594 6.465 2.072 1 79.12 101 ILE A N 1
ATOM 840 C CA . ILE A 1 101 ? 13.57 5.434 1.952 1 79.12 101 ILE A CA 1
ATOM 841 C C . ILE A 1 101 ? 12.305 5.875 2.678 1 79.12 101 ILE A C 1
ATOM 843 O O . ILE A 1 101 ? 11.203 5.777 2.133 1 79.12 101 ILE A O 1
ATOM 847 N N . TYR A 1 102 ? 12.477 6.43 3.824 1 84.94 102 TYR A N 1
ATOM 848 C CA . TYR A 1 102 ? 11.32 6.824 4.625 1 84.94 102 TYR A CA 1
ATOM 849 C C . TYR A 1 102 ? 10.68 8.094 4.074 1 84.94 102 TYR A C 1
ATOM 851 O O . TYR A 1 102 ? 9.461 8.273 4.156 1 84.94 102 TYR A O 1
ATOM 859 N N . LYS A 1 103 ? 11.477 8.914 3.516 1 87.44 103 LYS A N 1
ATOM 860 C CA . LYS A 1 103 ? 10.922 10.086 2.842 1 87.44 103 LYS A CA 1
ATOM 861 C C . LYS A 1 103 ? 10.016 9.672 1.681 1 87.44 103 LYS A C 1
ATOM 863 O O . LYS A 1 103 ? 8.938 10.242 1.497 1 87.44 103 LYS A O 1
ATOM 868 N N . SER A 1 104 ? 10.484 8.75 0.991 1 84.5 104 SER A N 1
ATOM 869 C CA . SER A 1 104 ? 9.703 8.258 -0.139 1 84.5 104 SER A CA 1
ATOM 870 C C . SER A 1 104 ? 8.391 7.641 0.326 1 84.5 104 SER A C 1
ATOM 872 O O . SER A 1 104 ? 7.336 7.887 -0.266 1 84.5 104 SER A O 1
ATOM 874 N N . LYS A 1 105 ? 8.453 6.902 1.374 1 84.75 105 LYS A N 1
ATOM 875 C CA . LYS A 1 105 ? 7.246 6.301 1.937 1 84.75 105 LYS A CA 1
ATOM 876 C C . LYS A 1 105 ? 6.258 7.375 2.381 1 84.75 105 LYS A C 1
ATOM 878 O O . LYS A 1 105 ? 5.062 7.277 2.1 1 84.75 105 LYS A O 1
ATOM 883 N N . MET A 1 106 ? 6.766 8.312 3.061 1 90.94 106 MET A N 1
ATOM 884 C CA . MET A 1 106 ? 5.91 9.398 3.545 1 90.94 106 MET A CA 1
ATOM 885 C C . MET A 1 106 ? 5.238 10.117 2.385 1 90.94 106 MET A C 1
ATOM 887 O O . MET A 1 106 ? 4.051 10.445 2.453 1 90.94 106 MET A O 1
ATOM 891 N N . ARG A 1 107 ? 5.988 10.359 1.354 1 91.38 107 ARG A N 1
ATOM 892 C CA . ARG A 1 107 ? 5.422 11.016 0.179 1 91.38 107 ARG A CA 1
ATOM 893 C C . ARG A 1 107 ? 4.258 10.211 -0.386 1 91.38 107 ARG A C 1
ATOM 895 O O . ARG A 1 107 ? 3.189 10.766 -0.661 1 91.38 107 ARG A O 1
ATOM 902 N N . ASP A 1 108 ? 4.453 8.992 -0.502 1 86.38 108 ASP A N 1
ATOM 903 C CA . ASP A 1 108 ? 3.43 8.117 -1.075 1 86.38 108 ASP A CA 1
ATOM 904 C C . ASP A 1 108 ? 2.16 8.125 -0.227 1 86.38 108 ASP A C 1
ATOM 906 O O . ASP A 1 108 ? 1.057 8.281 -0.753 1 86.38 108 ASP A O 1
ATOM 910 N N . TYR A 1 109 ? 2.332 7.988 1.068 1 90.88 109 TYR A N 1
ATOM 911 C CA . TYR A 1 109 ? 1.179 7.922 1.96 1 90.88 109 TYR A CA 1
ATOM 912 C C . TYR A 1 109 ? 0.469 9.266 2.037 1 90.88 109 TYR A C 1
ATOM 914 O O . TYR A 1 109 ? -0.761 9.328 2.1 1 90.88 109 TYR A O 1
ATOM 922 N N . CYS A 1 110 ? 1.222 10.305 2.021 1 94.81 110 CYS A N 1
ATOM 923 C CA . CYS A 1 110 ? 0.617 11.633 2.025 1 94.81 110 CYS A CA 1
ATOM 924 C C . CYS A 1 110 ? -0.185 11.875 0.75 1 94.81 110 CYS A C 1
ATOM 926 O O . CYS A 1 110 ? -1.326 12.336 0.806 1 94.81 110 CYS A O 1
ATOM 928 N N . GLU A 1 111 ? 0.393 11.523 -0.369 1 91.38 111 GLU A N 1
ATOM 929 C CA . GLU A 1 111 ? -0.292 11.719 -1.642 1 91.38 111 GLU A CA 1
ATOM 930 C C . GLU A 1 111 ? -1.551 10.859 -1.733 1 91.38 111 GLU A C 1
ATOM 932 O O . GLU A 1 111 ? -2.582 11.312 -2.234 1 91.38 111 GLU A O 1
ATOM 937 N N . GLU A 1 112 ? -1.439 9.695 -1.231 1 88.19 112 GLU A N 1
ATOM 938 C CA . GLU A 1 112 ? -2.605 8.82 -1.17 1 88.19 112 GLU A CA 1
ATOM 939 C C . GLU A 1 112 ? -3.729 9.453 -0.351 1 88.19 112 GLU A C 1
ATOM 941 O O . GLU A 1 112 ? -4.887 9.453 -0.772 1 88.19 112 GLU A O 1
ATOM 946 N N . PHE A 1 113 ? -3.459 9.938 0.782 1 92.94 113 PHE A N 1
ATOM 947 C CA . PHE A 1 113 ? -4.43 10.562 1.67 1 92.94 113 PHE A CA 1
ATOM 948 C C . PHE A 1 113 ? -5.07 11.773 1.004 1 92.94 113 PHE A C 1
ATOM 950 O O . PHE A 1 113 ? -6.289 11.953 1.068 1 92.94 113 PHE A O 1
ATOM 957 N N . ILE A 1 114 ? -4.227 12.555 0.387 1 95.12 114 ILE A N 1
ATOM 958 C CA . ILE A 1 114 ? -4.695 13.773 -0.26 1 95.12 114 ILE A CA 1
ATOM 959 C C . ILE A 1 114 ? -5.684 13.422 -1.368 1 95.12 114 ILE A C 1
ATOM 961 O O . ILE A 1 114 ? -6.75 14.039 -1.476 1 95.12 114 ILE A O 1
ATOM 965 N N . GLU A 1 115 ? -5.375 12.508 -2.125 1 90.06 115 GLU A N 1
ATOM 966 C CA . GLU A 1 115 ? -6.273 12.062 -3.186 1 90.06 115 GLU A CA 1
ATOM 967 C C . GLU A 1 115 ? -7.605 11.578 -2.615 1 90.06 115 GLU A C 1
ATOM 969 O O . GLU A 1 115 ? -8.664 11.867 -3.168 1 90.06 115 GLU A O 1
ATOM 974 N N . MET A 1 116 ? -7.488 10.906 -1.513 1 88.94 116 MET A N 1
ATOM 975 C CA . MET A 1 116 ? -8.688 10.406 -0.85 1 88.94 116 MET A CA 1
ATOM 976 C C . MET A 1 116 ? -9.57 11.562 -0.378 1 88.94 116 MET A C 1
ATOM 978 O O . MET A 1 116 ? -10.789 11.539 -0.563 1 88.94 116 MET A O 1
ATOM 982 N N . VAL A 1 117 ? -9 12.484 0.217 1 93.44 117 VAL A N 1
ATOM 983 C CA . VAL A 1 117 ? -9.742 13.633 0.726 1 93.44 117 VAL A CA 1
ATOM 984 C C . VAL A 1 117 ? -10.422 14.359 -0.431 1 93.44 117 VAL A C 1
ATOM 986 O O . VAL A 1 117 ? -11.609 14.68 -0.359 1 93.44 117 VAL A O 1
ATOM 989 N N . ASP A 1 118 ? -9.727 14.531 -1.502 1 92.69 118 ASP A N 1
ATOM 990 C CA . ASP A 1 118 ? -10.219 15.344 -2.613 1 92.69 118 ASP A CA 1
ATOM 991 C C . ASP A 1 118 ? -11.336 14.625 -3.365 1 92.69 118 ASP A C 1
ATOM 993 O O . ASP A 1 118 ? -12.281 15.266 -3.842 1 92.69 118 ASP A O 1
ATOM 997 N N . HIS A 1 119 ? -11.305 13.32 -3.381 1 88.12 119 HIS A N 1
ATOM 998 C CA . HIS A 1 119 ? -12.203 12.633 -4.297 1 88.12 119 HIS A CA 1
ATOM 999 C C . HIS A 1 119 ? -13.266 11.844 -3.533 1 88.12 119 HIS A C 1
ATOM 1001 O O . HIS A 1 119 ? -14.336 11.555 -4.07 1 88.12 119 HIS A O 1
ATOM 1007 N N . ARG A 1 120 ? -13.055 11.648 -2.244 1 86.81 120 ARG A N 1
ATOM 1008 C CA . ARG A 1 120 ? -13.961 10.703 -1.603 1 86.81 120 ARG A CA 1
ATOM 1009 C C . ARG A 1 120 ? -14.555 11.297 -0.325 1 86.81 120 ARG A C 1
ATOM 1011 O O . ARG A 1 120 ? -15.539 10.781 0.204 1 86.81 120 ARG A O 1
ATOM 1018 N N . ILE A 1 121 ? -13.953 12.266 0.1 1 90 121 ILE A N 1
ATOM 1019 C CA . ILE A 1 121 ? -14.414 12.766 1.388 1 90 121 ILE A CA 1
ATOM 1020 C C . ILE A 1 121 ? -15.016 14.164 1.212 1 90 121 ILE A C 1
ATOM 1022 O O . ILE A 1 121 ? -16.203 14.367 1.438 1 90 121 ILE A O 1
ATOM 1026 N N . ALA A 1 122 ? -14.258 15.031 0.64 1 91.75 122 ALA A N 1
ATOM 1027 C CA . ALA A 1 122 ? -14.633 16.438 0.579 1 91.75 122 ALA A CA 1
ATOM 1028 C C . ALA A 1 122 ? -15.898 16.641 -0.257 1 91.75 122 ALA A C 1
ATOM 1030 O O . ALA A 1 122 ? -16.781 17.406 0.125 1 91.75 122 ALA A O 1
ATOM 1031 N N . PRO A 1 123 ? -16.062 15.891 -1.372 1 88.25 123 PRO A N 1
ATOM 1032 C CA . PRO A 1 123 ? -17.219 16.172 -2.229 1 88.25 123 PRO A CA 1
ATOM 1033 C C . PRO A 1 123 ? -18.5 15.539 -1.699 1 88.25 123 PRO A C 1
ATOM 1035 O O . PRO A 1 123 ? -19.594 15.852 -2.186 1 88.25 123 PRO A O 1
ATOM 1038 N N . HIS A 1 124 ? -18.422 14.75 -0.721 1 85.19 124 HIS A N 1
ATOM 1039 C CA . HIS A 1 124 ? -19.594 13.969 -0.353 1 85.19 124 HIS A CA 1
ATOM 1040 C C . HIS A 1 124 ? -20.328 14.609 0.822 1 85.19 124 HIS A C 1
ATOM 1042 O O . HIS A 1 124 ? -19.734 14.836 1.88 1 85.19 124 HIS A O 1
ATOM 1048 N N . PHE A 1 125 ? -21.562 14.648 0.671 1 81.94 125 PHE A N 1
ATOM 1049 C CA . PHE A 1 125 ? -22.391 15.398 1.608 1 81.94 125 PHE A CA 1
ATOM 1050 C C . PHE A 1 125 ? -22.719 14.555 2.836 1 81.94 125 PHE A C 1
ATOM 1052 O O . PHE A 1 125 ? -23.109 15.086 3.877 1 81.94 125 PHE A O 1
ATOM 1059 N N . TRP A 1 126 ? -22.578 13.281 2.768 1 82.5 126 TRP A N 1
ATOM 1060 C CA . TRP A 1 126 ? -22.969 12.43 3.885 1 82.5 126 TRP A CA 1
ATOM 1061 C C . TRP A 1 126 ? -21.906 12.453 4.984 1 82.5 126 TRP A C 1
ATOM 1063 O O . TRP A 1 126 ? -22.156 12.008 6.105 1 82.5 126 TRP A O 1
ATOM 1073 N N . VAL A 1 127 ? -20.797 12.953 4.664 1 87.56 127 VAL A N 1
ATOM 1074 C CA . VAL A 1 127 ? -19.75 13.07 5.688 1 87.56 127 VAL A CA 1
ATOM 1075 C C . VAL A 1 127 ? -20.047 14.266 6.586 1 87.56 127 VAL A C 1
ATOM 1077 O O . VAL A 1 127 ? -20.328 15.367 6.102 1 87.56 127 VAL A O 1
ATOM 1080 N N . ALA A 1 128 ? -19.953 14.008 7.898 1 90.06 128 ALA A N 1
ATOM 1081 C CA . ALA A 1 128 ? -20.219 15.062 8.867 1 90.06 128 ALA A CA 1
ATOM 1082 C C . ALA A 1 128 ? -19.266 16.234 8.672 1 90.06 128 ALA A C 1
ATOM 1084 O O . ALA A 1 128 ? -18.078 16.047 8.391 1 90.06 128 ALA A O 1
ATOM 1085 N N . THR A 1 129 ? -19.734 17.422 8.891 1 93.25 129 THR A N 1
ATOM 1086 C CA . THR A 1 129 ? -18.984 18.656 8.688 1 93.25 129 THR A CA 1
ATOM 1087 C C . THR A 1 129 ? -17.734 18.672 9.562 1 93.25 129 THR A C 1
ATOM 1089 O O . THR A 1 129 ? -16.656 19.078 9.102 1 93.25 129 THR A O 1
ATOM 1092 N N . SER A 1 130 ? -17.828 18.281 10.758 1 93 130 SER A N 1
ATOM 1093 C CA . SER A 1 130 ? -16.688 18.266 11.672 1 93 130 SER A CA 1
ATOM 1094 C C . SER A 1 130 ? -15.594 17.344 11.18 1 93 130 SER A C 1
ATOM 1096 O O . SER A 1 130 ? -14.406 17.672 11.258 1 93 130 SER A O 1
ATOM 1098 N N . ILE A 1 131 ? -15.984 16.25 10.648 1 92.38 131 ILE A N 1
ATOM 1099 C CA . ILE A 1 131 ? -15.031 15.258 10.148 1 92.38 131 ILE A CA 1
ATOM 1100 C C . ILE A 1 131 ? -14.352 15.789 8.883 1 92.38 131 ILE A C 1
ATOM 1102 O O . ILE A 1 131 ? -13.133 15.672 8.727 1 92.38 131 ILE A O 1
ATOM 1106 N N . LYS A 1 132 ? -15.109 16.375 8.078 1 94.31 132 LYS A N 1
ATOM 1107 C CA . LYS A 1 132 ? -14.57 16.984 6.863 1 94.31 132 LYS A CA 1
ATOM 1108 C C . LYS A 1 132 ? -13.516 18.031 7.195 1 94.31 132 LYS A C 1
ATOM 1110 O O . LYS A 1 132 ? -12.461 18.094 6.559 1 94.31 132 LYS A O 1
ATOM 1115 N N . GLY A 1 133 ? -13.852 18.812 8.141 1 96.38 133 GLY A N 1
ATOM 1116 C CA . GLY A 1 133 ? -12.898 19.828 8.578 1 96.38 133 GLY A CA 1
ATOM 1117 C C . GLY A 1 133 ? -11.57 19.234 9.023 1 96.38 133 GLY A C 1
ATOM 1118 O O . GLY A 1 133 ? -10.508 19.75 8.664 1 96.38 133 GLY A O 1
ATOM 1119 N N . HIS A 1 134 ? -11.602 18.156 9.758 1 96.25 134 HIS A N 1
ATOM 1120 C CA . HIS A 1 134 ? -10.391 17.484 10.211 1 96.25 134 HIS A CA 1
ATOM 1121 C C . HIS A 1 134 ? -9.555 17 9.031 1 96.25 134 HIS A C 1
ATOM 1123 O O . HIS A 1 134 ? -8.328 17.156 9.031 1 96.25 134 HIS A O 1
ATOM 1129 N N . PHE A 1 135 ? -10.203 16.453 8.07 1 97.38 135 PHE A N 1
ATOM 1130 C CA . PHE A 1 135 ? -9.508 15.914 6.906 1 97.38 135 PHE A CA 1
ATOM 1131 C C . PHE A 1 135 ? -8.875 17.031 6.086 1 97.38 135 PHE A C 1
ATOM 1133 O O . PHE A 1 135 ? -7.75 16.875 5.598 1 97.38 135 PHE A O 1
ATOM 1140 N N . LEU A 1 136 ? -9.594 18.094 5.941 1 97.94 136 LEU A N 1
ATOM 1141 C CA . LEU A 1 136 ? -9.055 19.219 5.191 1 97.94 136 LEU A CA 1
ATOM 1142 C C . LEU A 1 136 ? -7.824 19.797 5.887 1 97.94 136 LEU A C 1
ATOM 1144 O O . LEU A 1 136 ? -6.844 20.156 5.227 1 97.94 136 LEU A O 1
ATOM 1148 N N . ARG A 1 137 ? -7.867 19.891 7.152 1 98.06 137 ARG A N 1
ATOM 1149 C CA . ARG A 1 137 ? -6.703 20.359 7.902 1 98.06 137 ARG A CA 1
ATOM 1150 C C . ARG A 1 137 ? -5.527 19.406 7.738 1 98.06 137 ARG A C 1
ATOM 1152 O O . ARG A 1 137 ? -4.398 19.828 7.5 1 98.06 137 ARG A O 1
ATOM 1159 N N . LEU A 1 138 ? -5.801 18.156 7.855 1 97.62 138 LEU A N 1
ATOM 1160 C CA . LEU A 1 138 ? -4.746 17.172 7.719 1 97.62 138 LEU A CA 1
ATOM 1161 C C . LEU A 1 138 ? -4.137 17.203 6.32 1 97.62 138 LEU A C 1
ATOM 1163 O O . LEU A 1 138 ? -2.924 17.047 6.164 1 97.62 138 LEU A O 1
ATOM 1167 N N . LYS A 1 139 ? -4.969 17.328 5.344 1 97.88 139 LYS A N 1
ATOM 1168 C CA . LYS A 1 139 ? -4.48 17.484 3.977 1 97.88 139 LYS A CA 1
ATOM 1169 C C . LYS A 1 139 ? -3.469 18.609 3.879 1 97.88 139 LYS A C 1
ATOM 1171 O O . LYS A 1 139 ? -2.396 18.453 3.295 1 97.88 139 LYS A O 1
ATOM 1176 N N . ALA A 1 140 ? -3.809 19.719 4.445 1 98.31 140 ALA A N 1
ATOM 1177 C CA . ALA A 1 140 ? -2.914 20.859 4.445 1 98.31 140 ALA A CA 1
ATOM 1178 C C . ALA A 1 140 ? -1.621 20.562 5.195 1 98.31 140 ALA A C 1
ATOM 1180 O O . ALA A 1 140 ? -0.53 20.891 4.73 1 98.31 140 ALA A O 1
ATOM 1181 N N . ASP A 1 141 ? -1.717 19.906 6.312 1 97.19 141 ASP A N 1
ATOM 1182 C CA . ASP A 1 141 ? -0.55 19.547 7.109 1 97.19 141 ASP A CA 1
ATOM 1183 C C . ASP A 1 141 ? 0.375 18.609 6.324 1 97.19 141 ASP A C 1
ATOM 1185 O O . ASP A 1 141 ? 1.597 18.781 6.355 1 97.19 141 ASP A O 1
ATOM 1189 N N . TYR A 1 142 ? -0.204 17.703 5.68 1 97.69 142 TYR A N 1
ATOM 1190 C CA . TYR A 1 142 ? 0.602 16.719 4.961 1 97.69 142 TYR A CA 1
ATOM 1191 C C . TYR A 1 142 ? 1.309 17.359 3.773 1 97.69 142 TYR A C 1
ATOM 1193 O O . TYR A 1 142 ? 2.453 17.016 3.465 1 97.69 142 TYR A O 1
ATOM 1201 N N . LEU A 1 143 ? 0.673 18.281 3.141 1 97.38 143 LEU A N 1
ATOM 1202 C CA . LEU A 1 143 ? 1.331 19.031 2.078 1 97.38 143 LEU A CA 1
ATOM 1203 C C . LEU A 1 143 ? 2.49 19.859 2.631 1 97.38 143 LEU A C 1
ATOM 1205 O O . LEU A 1 143 ? 3.543 19.953 1.997 1 97.38 143 LEU A O 1
ATOM 1209 N N . ARG A 1 144 ? 2.303 20.422 3.734 1 96.12 144 ARG A N 1
ATOM 1210 C CA . ARG A 1 144 ? 3.4 21.141 4.379 1 96.12 144 ARG A CA 1
ATOM 1211 C C . ARG A 1 144 ? 4.562 20.188 4.688 1 96.12 144 ARG A C 1
ATOM 1213 O O . ARG A 1 144 ? 5.723 20.547 4.484 1 96.12 144 ARG A O 1
ATOM 1220 N N . TYR A 1 145 ? 4.23 19 5.219 1 94.81 145 TYR A N 1
ATOM 1221 C CA . TYR A 1 145 ? 5.273 18.016 5.516 1 94.81 145 TYR A CA 1
ATOM 1222 C C . TYR A 1 145 ? 6.051 17.656 4.254 1 94.81 145 TYR A C 1
ATOM 1224 O O . TYR A 1 145 ? 7.273 17.5 4.297 1 94.81 145 TYR A O 1
ATOM 1232 N N . LEU A 1 146 ? 5.32 17.531 3.176 1 94.25 146 LEU A N 1
ATOM 1233 C CA . LEU A 1 146 ? 5.977 17.234 1.907 1 94.25 146 LEU A CA 1
ATOM 1234 C C . LEU A 1 146 ? 6.891 18.391 1.486 1 94.25 146 LEU A C 1
ATOM 1236 O O . LEU A 1 146 ? 7.992 18.156 0.983 1 94.25 146 LEU A O 1
ATOM 1240 N N . PHE A 1 147 ? 6.531 19.547 1.712 1 93.75 147 PHE A N 1
ATOM 1241 C CA . PHE A 1 147 ? 7.363 20.719 1.453 1 93.75 147 PHE A CA 1
ATOM 1242 C C . PHE A 1 147 ? 8.609 20.703 2.328 1 93.75 147 PHE A C 1
ATOM 1244 O O . PHE A 1 147 ? 9.711 21 1.856 1 93.75 147 PHE A O 1
ATOM 1251 N N . GLU A 1 148 ? 8.477 20.297 3.506 1 89.69 148 GLU A N 1
ATOM 1252 C CA . GLU A 1 148 ? 9.586 20.25 4.453 1 89.69 148 GLU A CA 1
ATOM 1253 C C . GLU A 1 148 ? 10.648 19.25 4.008 1 89.69 148 GLU A C 1
ATOM 1255 O O . GLU A 1 148 ? 11.852 19.484 4.168 1 89.69 148 GLU A O 1
ATOM 1260 N N . ILE A 1 149 ? 10.188 18.188 3.463 1 88.5 149 ILE A N 1
ATOM 1261 C CA . ILE A 1 149 ? 11.164 17.156 3.137 1 88.5 149 ILE A CA 1
ATOM 1262 C C . ILE A 1 149 ? 11.664 17.344 1.71 1 88.5 149 ILE A C 1
ATOM 1264 O O . ILE A 1 149 ? 12.672 16.766 1.313 1 88.5 149 ILE A O 1
ATOM 1268 N N . HIS A 1 150 ? 10.969 18.156 1.005 1 87.94 150 HIS A N 1
ATOM 1269 C CA . HIS A 1 150 ? 11.398 18.531 -0.337 1 87.94 150 HIS A CA 1
ATOM 1270 C C . HIS A 1 150 ? 11.367 20.047 -0.515 1 87.94 150 HIS A C 1
ATOM 1272 O O . HIS A 1 150 ? 10.602 20.578 -1.33 1 87.94 150 HIS A O 1
ATOM 1278 N N . PRO A 1 151 ? 12.336 20.734 0.039 1 86 151 PRO A N 1
ATOM 1279 C CA . PRO A 1 151 ? 12.266 22.188 0.07 1 86 151 PRO A CA 1
ATOM 1280 C C . PRO A 1 151 ? 12.469 22.828 -1.306 1 86 151 PRO A C 1
ATOM 1282 O O . PRO A 1 151 ? 12.031 23.953 -1.543 1 86 151 PRO A O 1
ATOM 1285 N N . LYS A 1 152 ? 13.086 22.078 -2.195 1 87.06 152 LYS A N 1
ATOM 1286 C CA . LYS A 1 152 ? 13.367 22.625 -3.516 1 87.06 152 LYS A CA 1
ATOM 1287 C C . LYS A 1 152 ? 12.18 22.438 -4.457 1 87.06 152 LYS A C 1
ATOM 1289 O O . LYS A 1 152 ? 12.164 22.969 -5.566 1 87.06 152 LYS A O 1
ATOM 1294 N N . CYS A 1 153 ? 11.234 21.703 -3.977 1 86.25 153 CYS A N 1
ATOM 1295 C CA . CYS A 1 153 ? 10.055 21.453 -4.797 1 86.25 153 CYS A CA 1
ATOM 1296 C C . CYS A 1 153 ? 9 22.531 -4.562 1 86.25 153 CYS A C 1
ATOM 1298 O O . CYS A 1 153 ? 8.203 22.438 -3.623 1 86.25 153 CYS A O 1
ATOM 1300 N N . GLY A 1 154 ? 8.836 23.484 -5.391 1 90.06 154 GLY A N 1
ATOM 1301 C CA . GLY A 1 154 ? 7.934 24.625 -5.25 1 90.06 154 GLY A CA 1
ATOM 1302 C C . GLY A 1 154 ? 6.469 24.234 -5.332 1 90.06 154 GLY A C 1
ATOM 1303 O O . GLY A 1 154 ? 5.605 24.922 -4.777 1 90.06 154 GLY A O 1
ATOM 1304 N N . ILE A 1 155 ? 6.211 23.188 -5.969 1 94.56 155 ILE A N 1
ATOM 1305 C CA . ILE A 1 155 ? 4.832 22.734 -6.156 1 94.56 155 ILE A CA 1
ATOM 1306 C C . ILE A 1 155 ? 4.199 22.422 -4.801 1 94.56 155 ILE A C 1
ATOM 1308 O O . ILE A 1 155 ? 3.035 22.75 -4.562 1 94.56 155 ILE A O 1
ATOM 1312 N N . TYR A 1 156 ? 4.926 21.844 -3.926 1 95.12 156 TYR A N 1
ATOM 1313 C CA . TYR A 1 156 ? 4.387 21.516 -2.611 1 95.12 156 TYR A CA 1
ATOM 1314 C C . TYR A 1 156 ? 4.145 22.766 -1.788 1 95.12 156 TYR A C 1
ATOM 1316 O O . TYR A 1 156 ? 3.191 22.844 -1.009 1 95.12 156 TYR A O 1
ATOM 1324 N N . GLN A 1 157 ? 4.953 23.766 -1.966 1 94.88 157 GLN A N 1
ATOM 1325 C CA . GLN A 1 157 ? 4.766 25.031 -1.283 1 94.88 157 GLN A CA 1
ATOM 1326 C C . GLN A 1 157 ? 3.438 25.672 -1.669 1 94.88 157 GLN A C 1
ATOM 1328 O O . GLN A 1 157 ? 2.637 26.031 -0.8 1 94.88 157 GLN A O 1
ATOM 1333 N N . VAL A 1 158 ? 3.283 25.719 -2.9 1 97.19 158 VAL A N 1
ATOM 1334 C CA . VAL A 1 158 ? 2.08 26.359 -3.424 1 97.19 158 VAL A CA 1
ATOM 1335 C C . VAL A 1 158 ? 0.848 25.562 -3.01 1 97.19 158 VAL A C 1
ATOM 1337 O O . VAL A 1 158 ? -0.144 26.125 -2.549 1 97.19 158 VAL A O 1
ATOM 1340 N N . ARG A 1 159 ? 0.896 24.312 -3.131 1 97.75 159 ARG A N 1
ATOM 1341 C CA . ARG A 1 159 ? -0.228 23.453 -2.789 1 97.75 159 ARG A CA 1
ATOM 1342 C C . ARG A 1 159 ? -0.56 23.547 -1.303 1 97.75 159 ARG A C 1
ATOM 1344 O O . ARG A 1 159 ? -1.727 23.469 -0.916 1 97.75 159 ARG A O 1
ATOM 1351 N N . ALA A 1 160 ? 0.439 23.703 -0.495 1 97.69 160 ALA A N 1
ATOM 1352 C CA . ALA A 1 160 ? 0.218 23.828 0.943 1 97.69 160 ALA A CA 1
ATOM 1353 C C . ALA A 1 160 ? -0.529 25.109 1.277 1 97.69 160 ALA A C 1
ATOM 1355 O O . ALA A 1 160 ? -1.528 25.094 1.999 1 97.69 160 ALA A O 1
ATOM 1356 N N . HIS A 1 161 ? -0.082 26.156 0.701 1 97.75 161 HIS A N 1
ATOM 1357 C CA . HIS A 1 161 ? -0.757 27.438 0.928 1 97.75 161 HIS A CA 1
ATOM 1358 C C . HIS A 1 161 ? -2.217 27.375 0.494 1 97.75 161 HIS A C 1
ATOM 1360 O O . HIS A 1 161 ? -3.107 27.812 1.224 1 97.75 161 HIS A O 1
ATOM 1366 N N . ASN A 1 162 ? -2.367 26.812 -0.654 1 98.25 162 ASN A N 1
ATOM 1367 C CA . ASN A 1 162 ? -3.725 26.688 -1.173 1 98.25 162 ASN A CA 1
ATOM 1368 C C . ASN A 1 162 ? -4.594 25.828 -0.266 1 98.25 162 ASN A C 1
ATOM 1370 O O . ASN A 1 162 ? -5.754 26.156 -0.008 1 98.25 162 ASN A O 1
ATOM 1374 N N . ALA A 1 163 ? -4.066 24.781 0.2 1 98.5 163 ALA A N 1
ATOM 1375 C CA . ALA A 1 163 ? -4.82 23.859 1.045 1 98.5 163 ALA A CA 1
ATOM 1376 C C . ALA A 1 163 ? -5.199 24.516 2.369 1 98.5 163 ALA A C 1
ATOM 1378 O O . ALA A 1 163 ? -6.32 24.344 2.857 1 98.5 163 ALA A O 1
ATOM 1379 N N . TYR A 1 164 ? -4.277 25.25 2.973 1 98.31 164 TYR A N 1
ATOM 1380 C CA . TYR A 1 164 ? -4.59 25.953 4.215 1 98.31 164 TYR A CA 1
ATOM 1381 C C . TYR A 1 164 ? -5.664 27 3.984 1 98.31 164 TYR A C 1
ATOM 1383 O O . TYR A 1 164 ? -6.539 27.203 4.832 1 98.31 164 TYR A O 1
ATOM 1391 N N . THR A 1 165 ? -5.602 27.625 2.875 1 98.12 165 THR A N 1
ATOM 1392 C CA . THR A 1 165 ? -6.602 28.625 2.541 1 98.12 165 THR A CA 1
ATOM 1393 C C . THR A 1 165 ? -7.977 28 2.377 1 98.12 165 THR A C 1
ATOM 1395 O O . THR A 1 165 ? -8.977 28.516 2.883 1 98.12 165 THR A O 1
ATOM 1398 N N . GLU A 1 166 ? -8.016 26.938 1.682 1 97.94 166 GLU A N 1
ATOM 1399 C CA . GLU A 1 166 ? -9.258 26.188 1.484 1 97.94 166 GLU A CA 1
ATOM 1400 C C . GLU A 1 166 ? -9.844 25.734 2.816 1 97.94 166 GLU A C 1
ATOM 1402 O O . GLU A 1 166 ? -11.047 25.859 3.051 1 97.94 166 GLU A O 1
ATOM 1407 N N . ALA A 1 167 ? -9.023 25.203 3.656 1 98.44 167 ALA A N 1
ATOM 1408 C CA . ALA A 1 167 ? -9.469 24.719 4.961 1 98.44 167 ALA A CA 1
ATOM 1409 C C . ALA A 1 167 ? -10.008 25.875 5.809 1 98.44 167 ALA A C 1
ATOM 1411 O O . ALA A 1 167 ? -11.062 25.75 6.434 1 98.44 167 ALA A O 1
ATOM 1412 N N . LYS A 1 168 ? -9.336 26.938 5.785 1 98 168 LYS A N 1
ATOM 1413 C CA . LYS A 1 168 ? -9.781 28.109 6.527 1 98 168 LYS A CA 1
ATOM 1414 C C . LYS A 1 168 ? -11.172 28.547 6.066 1 98 168 LYS A C 1
ATOM 1416 O O . LYS A 1 168 ? -12.047 28.828 6.891 1 98 168 LYS A O 1
ATOM 1421 N N . ALA A 1 169 ? -11.297 28.641 4.773 1 98.12 169 ALA A N 1
ATOM 1422 C CA . ALA A 1 169 ? -12.594 29.016 4.219 1 98.12 169 ALA A CA 1
ATOM 1423 C C . ALA A 1 169 ? -13.688 28.047 4.664 1 98.12 169 ALA A C 1
ATOM 1425 O O . ALA A 1 169 ? -14.773 28.469 5.047 1 98.12 169 ALA A O 1
ATOM 1426 N N . PHE A 1 170 ? -13.461 26.828 4.668 1 97.88 170 PHE A N 1
ATOM 1427 C CA . PHE A 1 170 ? -14.43 25.812 5.066 1 97.88 170 PHE A CA 1
ATOM 1428 C C . PHE A 1 170 ? -14.828 25.984 6.523 1 97.88 170 PHE A C 1
ATOM 1430 O O . PHE A 1 170 ? -16.016 25.953 6.855 1 97.88 170 PHE A O 1
ATOM 1437 N N . PHE A 1 171 ? -13.828 26.188 7.395 1 97.69 171 PHE A N 1
ATOM 1438 C CA . PHE A 1 171 ? -14.094 26.375 8.812 1 97.69 171 PHE A CA 1
ATOM 1439 C C . PHE A 1 171 ? -14.953 27.609 9.055 1 97.69 171 PHE A C 1
ATOM 1441 O O . PHE A 1 171 ? -15.875 27.578 9.875 1 97.69 171 PHE A O 1
ATOM 1448 N N . THR A 1 172 ? -14.648 28.594 8.367 1 97.25 172 THR A N 1
ATOM 1449 C CA . THR A 1 172 ? -15.375 29.859 8.539 1 97.25 172 THR A CA 1
ATOM 1450 C C . THR A 1 172 ? -16.812 29.703 8.055 1 97.25 172 THR A C 1
ATOM 1452 O O . THR A 1 172 ? -17.75 30.109 8.742 1 97.25 172 THR A O 1
ATOM 1455 N N . GLN A 1 173 ? -17.016 29.094 6.957 1 96.94 173 GLN A N 1
ATOM 1456 C CA . GLN A 1 173 ? -18.328 28.938 6.34 1 96.94 173 GLN A CA 1
ATOM 1457 C C . GLN A 1 173 ? -19.219 28.016 7.156 1 96.94 173 GLN A C 1
ATOM 1459 O O . GLN A 1 173 ? -20.438 28.141 7.141 1 96.94 173 GLN A O 1
ATOM 1464 N N . ASN A 1 174 ? -18.594 27.156 7.867 1 96.25 174 ASN A N 1
ATOM 1465 C CA . ASN A 1 174 ? -19.359 26.156 8.586 1 96.25 174 ASN A CA 1
ATOM 1466 C C . ASN A 1 174 ? -19.359 26.422 10.094 1 96.25 174 ASN A C 1
ATOM 1468 O O . ASN A 1 174 ? -19.641 25.516 10.883 1 96.25 174 ASN A O 1
ATOM 1472 N N . HIS A 1 175 ? -18.875 27.578 10.539 1 94.62 175 HIS A N 1
ATOM 1473 C CA . HIS A 1 175 ? -18.922 28.047 11.922 1 94.62 175 HIS A CA 1
ATOM 1474 C C . HIS A 1 175 ? -18.141 27.109 12.844 1 94.62 175 HIS A C 1
ATOM 1476 O O . HIS A 1 175 ? -18.625 26.75 13.914 1 94.62 175 HIS A O 1
ATOM 1482 N N . LEU A 1 176 ? -16.969 26.75 12.359 1 94.69 176 LEU A N 1
ATOM 1483 C CA . LEU A 1 176 ? -16.125 25.844 13.133 1 94.69 176 LEU A CA 1
ATOM 1484 C C . LEU A 1 176 ? -14.93 26.594 13.711 1 94.69 176 LEU A C 1
ATOM 1486 O O . LEU A 1 176 ? -13.922 25.984 14.07 1 94.69 176 LEU A O 1
ATOM 1490 N N . THR A 1 177 ? -15.023 27.938 13.859 1 92.38 177 THR A N 1
ATOM 1491 C CA . THR A 1 177 ? -13.891 28.75 14.266 1 92.38 177 THR A CA 1
ATOM 1492 C C . THR A 1 177 ? -13.711 28.734 15.773 1 92.38 177 THR A C 1
ATOM 1494 O O . THR A 1 177 ? -12.727 29.266 16.297 1 92.38 177 THR A O 1
ATOM 1497 N N . LYS A 1 178 ? -14.539 28.109 16.484 1 89.06 178 LYS A N 1
ATOM 1498 C CA . LYS A 1 178 ? -14.438 28 17.938 1 89.06 178 LYS A CA 1
ATOM 1499 C C . LYS A 1 178 ? -14.094 26.578 18.359 1 89.06 178 LYS A C 1
ATOM 1501 O O . LYS A 1 178 ? -14.539 26.125 19.422 1 89.06 178 LYS A O 1
ATOM 1506 N N . THR A 1 179 ? -13.453 25.859 17.547 1 89.44 179 THR A N 1
ATOM 1507 C CA . THR A 1 179 ? -13.078 24.484 17.844 1 89.44 179 THR A CA 1
ATOM 1508 C C . THR A 1 179 ? -11.562 24.375 18.047 1 89.44 179 THR A C 1
ATOM 1510 O O . THR A 1 179 ? -10.812 25.25 17.625 1 89.44 179 THR A O 1
ATOM 1513 N N . VAL A 1 180 ? -11.125 23.312 18.703 1 87.62 180 VAL A N 1
ATOM 1514 C CA . VAL A 1 180 ? -9.703 23.031 18.906 1 87.62 180 VAL A CA 1
ATOM 1515 C C . VAL A 1 180 ? -9.023 22.859 17.547 1 87.62 180 VAL A C 1
ATOM 1517 O O . VAL A 1 180 ? -7.879 23.281 17.359 1 87.62 180 VAL A O 1
ATOM 1520 N N . GLU A 1 181 ? -9.766 22.328 16.594 1 91.94 181 GLU A N 1
ATOM 1521 C CA . GLU A 1 181 ? -9.227 22.078 15.273 1 91.94 181 GLU A CA 1
ATOM 1522 C C . GLU A 1 181 ? -8.922 23.391 14.539 1 91.94 181 GLU A C 1
ATOM 1524 O O . GLU A 1 181 ? -7.973 23.469 13.758 1 91.94 181 GLU A O 1
ATOM 1529 N N . TRP A 1 182 ? -9.711 24.344 14.82 1 93.44 182 TRP A N 1
ATOM 1530 C CA . TRP A 1 182 ? -9.453 25.656 14.266 1 93.44 182 TRP A CA 1
ATOM 1531 C C . TRP A 1 182 ? -8.125 26.219 14.766 1 93.44 182 TRP A C 1
ATOM 1533 O O . TRP A 1 182 ? -7.32 26.719 13.984 1 93.44 182 TRP A O 1
ATOM 1543 N N . TYR A 1 183 ? -7.875 26.078 16.016 1 91.31 183 TYR A N 1
ATOM 1544 C CA . TYR A 1 183 ? -6.625 26.547 16.609 1 91.31 183 TYR A CA 1
ATOM 1545 C C . TYR A 1 183 ? -5.43 25.812 16.016 1 91.31 183 TYR A C 1
ATOM 1547 O O . TYR A 1 183 ? -4.406 26.422 15.703 1 91.31 183 TYR A O 1
ATOM 1555 N N . ARG A 1 184 ? -5.574 24.578 15.844 1 91.56 184 ARG A N 1
ATOM 1556 C CA . ARG A 1 184 ? -4.516 23.766 15.242 1 91.56 184 ARG A CA 1
ATOM 1557 C C . ARG A 1 184 ? -4.238 24.219 13.812 1 91.56 184 ARG A C 1
ATOM 1559 O O . ARG A 1 184 ? -3.078 24.328 13.406 1 91.56 184 ARG A O 1
ATOM 1566 N N . LEU A 1 185 ? -5.297 24.422 13.109 1 96.31 185 LEU A N 1
ATOM 1567 C CA . LEU A 1 185 ? -5.18 24.875 11.727 1 96.31 185 LEU A CA 1
ATOM 1568 C C . LEU A 1 185 ? -4.383 26.172 11.648 1 96.31 185 LEU A C 1
ATOM 1570 O O . LEU A 1 185 ? -3.449 26.281 10.852 1 96.31 185 LEU A O 1
ATOM 1574 N N . ARG A 1 186 ? -4.707 27.078 12.484 1 94.94 186 ARG A N 1
ATOM 1575 C CA . ARG A 1 186 ? -4.059 28.391 12.469 1 94.94 186 ARG A CA 1
ATOM 1576 C C . ARG A 1 186 ? -2.605 28.281 12.914 1 94.94 186 ARG A C 1
ATOM 1578 O O . ARG A 1 186 ? -1.725 28.922 12.328 1 94.94 186 ARG A O 1
ATOM 1585 N N . LEU A 1 187 ? -2.375 27.531 13.875 1 93.5 187 LEU A N 1
ATOM 1586 C CA . LEU A 1 187 ? -1.019 27.328 14.367 1 93.5 187 LEU A CA 1
ATOM 1587 C C . LEU A 1 187 ? -0.135 26.688 13.312 1 93.5 187 LEU A C 1
ATOM 1589 O O . LEU A 1 187 ? 1.012 27.094 13.117 1 93.5 187 LEU A O 1
ATOM 1593 N N . ASN A 1 188 ? -0.652 25.734 12.711 1 94.88 188 ASN A N 1
ATOM 1594 C CA . ASN A 1 188 ? 0.109 25.016 11.688 1 94.88 188 ASN A CA 1
ATOM 1595 C C . ASN A 1 188 ? 0.377 25.906 10.469 1 94.88 188 ASN A C 1
ATOM 1597 O O . ASN A 1 188 ? 1.423 25.781 9.828 1 94.88 188 ASN A O 1
ATOM 1601 N N . TYR A 1 189 ? -0.569 26.734 10.188 1 96.75 189 TYR A N 1
ATOM 1602 C CA . TYR A 1 189 ? -0.32 27.688 9.109 1 96.75 189 TYR A CA 1
ATOM 1603 C C . TYR A 1 189 ? 0.785 28.672 9.484 1 96.75 189 TYR A C 1
ATOM 1605 O O . TYR A 1 189 ? 1.603 29.047 8.641 1 96.75 189 TYR A O 1
ATOM 1613 N N . ALA A 1 190 ? 0.814 29.078 10.695 1 95.56 190 ALA A N 1
ATOM 1614 C CA . ALA A 1 190 ? 1.9 29.938 11.172 1 95.56 190 ALA A CA 1
ATOM 1615 C C . ALA A 1 190 ? 3.256 29.266 10.945 1 95.56 190 ALA A C 1
ATOM 1617 O O . ALA A 1 190 ? 4.215 29.922 10.539 1 95.56 190 ALA A O 1
ATOM 1618 N N . ALA A 1 191 ? 3.303 28.062 11.156 1 92.69 191 ALA A N 1
ATOM 1619 C CA . ALA A 1 191 ? 4.535 27.297 10.93 1 92.69 191 ALA A CA 1
ATOM 1620 C C . ALA A 1 191 ? 4.941 27.344 9.461 1 92.69 191 ALA A C 1
ATOM 1622 O O . ALA A 1 191 ? 6.125 27.484 9.141 1 92.69 191 ALA A O 1
ATOM 1623 N N . LEU A 1 192 ? 4.008 27.203 8.602 1 95.44 192 LEU A N 1
ATOM 1624 C CA . LEU A 1 192 ? 4.301 27.281 7.176 1 95.44 192 LEU A CA 1
ATOM 1625 C C . LEU A 1 192 ? 4.848 28.656 6.812 1 95.44 192 LEU A C 1
ATOM 1627 O O . LEU A 1 192 ? 5.82 28.766 6.062 1 95.44 192 LEU A O 1
ATOM 1631 N N . LEU A 1 193 ? 4.207 29.703 7.316 1 95.44 193 LEU A N 1
ATOM 1632 C CA . LEU A 1 193 ? 4.645 31.062 7.035 1 95.44 193 LEU A CA 1
ATOM 1633 C C . LEU A 1 193 ? 6.086 31.266 7.492 1 95.44 193 LEU A C 1
ATOM 1635 O O . LEU A 1 193 ? 6.875 31.906 6.785 1 95.44 193 LEU A O 1
ATOM 1639 N N . TYR A 1 194 ? 6.422 30.781 8.547 1 91.69 194 TYR A N 1
ATOM 1640 C CA . TYR A 1 194 ? 7.789 30.891 9.047 1 91.69 194 TYR A CA 1
ATOM 1641 C C . TYR A 1 194 ? 8.766 30.188 8.102 1 91.69 194 TYR A C 1
ATOM 1643 O O . TYR A 1 194 ? 9.82 30.734 7.773 1 91.69 194 TYR A O 1
ATOM 1651 N N . LEU A 1 195 ? 8.406 29.016 7.719 1 88.56 195 LEU A N 1
ATOM 1652 C CA . LEU A 1 195 ? 9.242 28.234 6.809 1 88.56 195 LEU A CA 1
ATOM 1653 C C . LEU A 1 195 ? 9.469 29 5.504 1 88.56 195 LEU A C 1
ATOM 1655 O O . LEU A 1 195 ? 10.523 28.859 4.883 1 88.56 195 LEU A O 1
ATOM 1659 N N . ASP A 1 196 ? 8.547 29.766 5.176 1 90.38 196 ASP A N 1
ATOM 1660 C CA . ASP A 1 196 ? 8.594 30.531 3.932 1 90.38 196 ASP A CA 1
ATOM 1661 C C . ASP A 1 196 ? 9.359 31.844 4.117 1 90.38 196 ASP A C 1
ATOM 1663 O O . ASP A 1 196 ? 9.523 32.594 3.164 1 90.38 196 ASP A O 1
ATOM 1667 N N . GLY A 1 197 ? 9.766 32.188 5.332 1 87.94 197 GLY A N 1
ATOM 1668 C CA . GLY A 1 197 ? 10.57 33.375 5.574 1 87.94 197 GLY A CA 1
ATOM 1669 C C . GLY A 1 197 ? 9.75 34.562 6.031 1 87.94 197 GLY A C 1
ATOM 1670 O O . GLY A 1 197 ? 10.164 35.719 5.859 1 87.94 197 GLY A O 1
ATOM 1671 N N . PHE A 1 198 ? 8.562 34.281 6.484 1 93.31 198 PHE A N 1
ATOM 1672 C CA . PHE A 1 198 ? 7.711 35.375 6.961 1 93.31 198 PHE A CA 1
ATOM 1673 C C . PHE A 1 198 ? 7.461 35.25 8.461 1 93.31 198 PHE A C 1
ATOM 1675 O O . PHE A 1 198 ? 6.316 35.062 8.891 1 93.31 198 PHE A O 1
ATOM 1682 N N . PRO A 1 199 ? 8.453 35.438 9.273 1 93.06 199 PRO A N 1
ATOM 1683 C CA . PRO A 1 199 ? 8.297 35.25 10.719 1 93.06 199 PRO A CA 1
ATOM 1684 C C . PRO A 1 199 ? 7.348 36.281 11.352 1 93.06 199 PRO A C 1
ATOM 1686 O O . PRO A 1 199 ? 6.656 35.969 12.32 1 93.06 199 PRO A O 1
ATOM 1689 N N . THR A 1 200 ? 7.297 37.406 10.836 1 94.94 200 THR A N 1
ATOM 1690 C CA . THR A 1 200 ? 6.406 38.438 11.367 1 94.94 200 THR A CA 1
ATOM 1691 C C . THR A 1 200 ? 4.945 38.031 11.203 1 94.94 200 THR A C 1
ATOM 1693 O O . THR A 1 200 ? 4.145 38.188 12.125 1 94.94 200 THR A O 1
ATOM 1696 N N . ALA A 1 201 ? 4.668 37.594 10.023 1 96.06 201 ALA A N 1
ATOM 1697 C CA . ALA A 1 201 ? 3.309 37.125 9.789 1 96.06 201 ALA A CA 1
ATOM 1698 C C . ALA A 1 201 ? 2.973 35.938 10.688 1 96.06 201 ALA A C 1
ATOM 1700 O O . ALA A 1 201 ? 1.854 35.812 11.188 1 96.06 201 ALA A O 1
ATOM 1701 N N . ALA A 1 202 ? 3.873 35.031 10.883 1 95.94 202 ALA A N 1
ATOM 1702 C CA . ALA A 1 202 ? 3.701 33.875 11.773 1 95.94 202 ALA A CA 1
ATOM 1703 C C . ALA A 1 202 ? 3.418 34.312 13.203 1 95.94 202 ALA A C 1
ATOM 1705 O O . ALA A 1 202 ? 2.49 33.812 13.844 1 95.94 202 ALA A O 1
ATOM 1706 N N . MET A 1 203 ? 4.148 35.281 13.617 1 94.75 203 MET A N 1
ATOM 1707 C CA . MET A 1 203 ? 3.992 35.812 14.961 1 94.75 203 MET A CA 1
ATOM 1708 C C . MET A 1 203 ? 2.615 36.469 15.133 1 94.75 203 MET A C 1
ATOM 1710 O O . MET A 1 203 ? 1.965 36.25 16.156 1 94.75 203 MET A O 1
ATOM 1714 N N . PHE A 1 204 ? 2.225 37.156 14.195 1 95.62 204 PHE A N 1
ATOM 1715 C CA . PHE A 1 204 ? 0.939 37.844 14.242 1 95.62 204 PHE A CA 1
ATOM 1716 C C . PHE A 1 204 ? -0.197 36.844 14.438 1 95.62 204 PHE A C 1
ATOM 1718 O O . PHE A 1 204 ? -1.1 37.062 15.242 1 95.62 204 PHE A O 1
ATOM 1725 N N . ILE A 1 205 ? -0.187 35.75 13.688 1 95 205 ILE A N 1
ATOM 1726 C CA . ILE A 1 205 ? -1.221 34.719 13.797 1 95 205 ILE A CA 1
ATOM 1727 C C . ILE A 1 205 ? -1.255 34.188 15.219 1 95 205 ILE A C 1
ATOM 1729 O O . ILE A 1 205 ? -2.328 34.031 15.805 1 95 205 ILE A O 1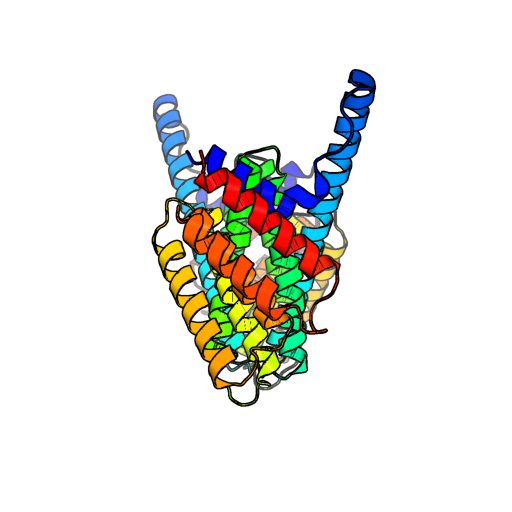
ATOM 1733 N N . CYS A 1 206 ? -0.15 33.906 15.812 1 93 206 CYS A N 1
ATOM 1734 C CA . CYS A 1 206 ? -0.072 33.375 17.156 1 93 206 CYS A CA 1
ATOM 1735 C C . CYS A 1 206 ? -0.566 34.375 18.188 1 93 206 CYS A C 1
ATOM 1737 O O . CYS A 1 206 ? -1.241 34 19.156 1 93 206 CYS A O 1
ATOM 1739 N N . GLN A 1 207 ? -0.284 35.594 17.953 1 92.88 207 GLN A N 1
ATOM 1740 C CA . GLN A 1 207 ? -0.756 36.625 18.844 1 92.88 207 GLN A CA 1
ATOM 1741 C C . GLN A 1 207 ? -2.275 36.75 18.797 1 92.88 207 GLN A C 1
ATOM 1743 O O . GLN A 1 207 ? -2.924 36.938 19.828 1 92.88 207 GLN A O 1
ATOM 1748 N N . GLN A 1 208 ? -2.783 36.656 17.609 1 91.94 208 GLN A N 1
ATOM 1749 C CA . GLN A 1 208 ? -4.234 36.719 17.469 1 91.94 208 GLN A CA 1
ATOM 1750 C C . GLN A 1 208 ? -4.898 35.562 18.188 1 91.94 208 GLN A C 1
ATOM 1752 O O . GLN A 1 208 ? -5.965 35.719 18.781 1 91.94 208 GLN A O 1
ATOM 1757 N N . LEU A 1 209 ? -4.301 34.438 18.141 1 91.25 209 LEU A N 1
ATOM 1758 C CA . LEU A 1 209 ? -4.84 33.25 18.812 1 91.25 209 LEU A CA 1
ATOM 1759 C C . LEU A 1 209 ? -4.824 33.438 20.328 1 91.25 209 LEU A C 1
ATOM 1761 O O . LEU A 1 209 ? -5.754 33.031 21.016 1 91.25 209 LEU A O 1
ATOM 1765 N N . LEU A 1 210 ? -3.816 34.031 20.812 1 88.25 210 LEU A N 1
ATOM 1766 C CA . LEU A 1 210 ? -3.703 34.281 22.25 1 88.25 210 LEU A CA 1
ATOM 1767 C C . LEU A 1 210 ? -4.785 35.25 22.719 1 88.25 210 LEU A C 1
ATOM 1769 O O . LEU A 1 210 ? -5.312 35.094 23.828 1 88.25 210 LEU A O 1
ATOM 1773 N N . LYS A 1 211 ? -5.051 36.125 21.922 1 85.88 211 LYS A N 1
ATOM 1774 C CA . LYS A 1 211 ? -6.09 37.094 22.266 1 85.88 211 LYS A CA 1
ATOM 1775 C C . LYS A 1 211 ? -7.465 36.438 22.297 1 85.88 211 LYS A C 1
ATOM 1777 O O . LYS A 1 211 ? -8.32 36.812 23.094 1 85.88 211 LYS A O 1
ATOM 1782 N N . SER A 1 212 ? -7.594 35.5 21.406 1 78.44 212 SER A N 1
ATOM 1783 C CA . SER A 1 212 ? -8.867 34.781 21.328 1 78.44 212 SER A CA 1
ATOM 1784 C C . SER A 1 212 ? -9 33.75 22.438 1 78.44 212 SER A C 1
ATOM 1786 O O . SER A 1 212 ? -10.109 33.312 22.766 1 78.44 212 SER A O 1
ATOM 1788 N N . THR A 1 213 ? -7.938 32.938 22.891 1 63.53 213 THR A N 1
ATOM 1789 C CA . THR A 1 213 ? -7.887 31.891 23.891 1 63.53 213 THR A CA 1
ATOM 1790 C C . THR A 1 213 ? -8.5 32.344 25.203 1 63.53 213 THR A C 1
ATOM 1792 O O . THR A 1 213 ? -8.867 31.547 26.062 1 63.53 213 THR A O 1
ATOM 1795 N N . LYS A 1 214 ? -8.555 33.531 25.344 1 59.31 214 LYS A N 1
ATOM 1796 C CA . LYS A 1 214 ? -9.25 33.906 26.562 1 59.31 214 LYS A CA 1
ATOM 1797 C C . LYS A 1 214 ? -10.609 33.25 26.672 1 59.31 214 LYS A C 1
ATOM 1799 O O . LYS A 1 214 ? -11.258 33.281 27.719 1 59.31 214 LYS A O 1
ATOM 1804 N N . SER A 1 215 ? -10.695 32.406 25.625 1 57.78 215 SER A N 1
ATOM 1805 C CA . SER A 1 215 ? -11.898 31.578 25.625 1 57.78 215 SER A CA 1
ATOM 1806 C C . SER A 1 215 ? -11.602 30.156 26.094 1 57.78 215 SER A C 1
ATOM 1808 O O . SER A 1 215 ? -10.461 29.703 26.031 1 57.78 215 SER A O 1
ATOM 1810 N N . LYS A 1 216 ? -12.211 29.453 27.016 1 64.75 216 LYS A N 1
ATOM 1811 C CA . LYS A 1 216 ? -12.172 28.172 27.734 1 64.75 216 LYS A CA 1
ATOM 1812 C C . LYS A 1 216 ? -11.977 27.016 26.766 1 64.75 216 LYS A C 1
ATOM 1814 O O . LYS A 1 216 ? -12.031 25.844 27.156 1 64.75 216 LYS A O 1
ATOM 1819 N N . LEU A 1 217 ? -11.602 27.344 25.516 1 68.31 217 LEU A N 1
ATOM 1820 C CA . LEU A 1 217 ? -11.648 26.266 24.531 1 68.31 217 LEU A CA 1
ATOM 1821 C C . LEU A 1 217 ? -10.32 25.516 24.484 1 68.31 217 LEU A C 1
ATOM 1823 O O . LEU A 1 217 ? -10.289 24.312 24.203 1 68.31 217 LEU A O 1
ATOM 1827 N N . ILE A 1 218 ? -9.25 26.219 24.859 1 77.06 218 ILE A N 1
ATOM 1828 C CA . ILE A 1 218 ? -7.973 25.547 24.672 1 77.06 218 ILE A CA 1
ATOM 1829 C C . ILE A 1 218 ? -7.359 25.234 26.031 1 77.06 218 ILE A C 1
ATOM 1831 O O . ILE A 1 218 ? -7.496 26 26.984 1 77.06 218 ILE A O 1
ATOM 1835 N N . ASP A 1 219 ? -6.793 24.125 26.078 1 78.81 219 ASP A N 1
ATOM 1836 C CA . ASP A 1 219 ? -6.172 23.703 27.328 1 78.81 219 ASP A CA 1
ATOM 1837 C C . ASP A 1 219 ? -4.828 24.391 27.531 1 78.81 219 ASP A C 1
ATOM 1839 O O . ASP A 1 219 ? -4.375 25.156 26.672 1 78.81 219 ASP A O 1
ATOM 1843 N N . THR A 1 220 ? -4.398 24.281 28.703 1 82.44 220 THR A N 1
ATOM 1844 C CA . THR A 1 220 ? -3.176 24.938 29.141 1 82.44 220 THR A CA 1
ATOM 1845 C C . THR A 1 220 ? -1.994 24.531 28.266 1 82.44 220 THR A C 1
ATOM 1847 O O . THR A 1 220 ? -1.107 25.344 28 1 82.44 220 THR A O 1
ATOM 1850 N N . THR A 1 221 ? -1.991 23.375 27.859 1 80.69 221 THR A N 1
ATOM 1851 C CA . THR A 1 221 ? -0.892 22.859 27.047 1 80.69 221 THR A CA 1
ATOM 1852 C C . THR A 1 221 ? -0.835 23.578 25.703 1 80.69 221 THR A C 1
ATOM 1854 O O . THR A 1 221 ? 0.239 23.984 25.25 1 80.69 221 THR A O 1
ATOM 1857 N N . MET A 1 222 ? -1.958 23.766 25.219 1 82.38 222 MET A N 1
ATOM 1858 C CA . MET A 1 222 ? -2.025 24.453 23.922 1 82.38 222 MET A CA 1
ATOM 1859 C C . MET A 1 222 ? -1.664 25.922 24.062 1 82.38 222 MET A C 1
ATOM 1861 O O . MET A 1 222 ? -0.962 26.484 23.219 1 82.38 222 MET A O 1
ATOM 1865 N N . GLU A 1 223 ? -2.176 26.453 25.109 1 85.88 223 GLU A N 1
ATOM 1866 C CA . GLU A 1 223 ? -1.847 27.859 25.344 1 85.88 223 GLU A CA 1
ATOM 1867 C C . GLU A 1 223 ? -0.339 28.047 25.484 1 85.88 223 GLU A C 1
ATOM 1869 O O . GLU A 1 223 ? 0.22 29 24.938 1 85.88 223 GLU A O 1
ATOM 1874 N N . GLN A 1 224 ? 0.251 27.203 26.156 1 85.56 224 GLN A N 1
ATOM 1875 C CA . GLN A 1 224 ? 1.696 27.266 26.344 1 85.56 224 GLN A CA 1
ATOM 1876 C C . GLN A 1 224 ? 2.434 27.109 25.016 1 85.56 224 GLN A C 1
ATOM 1878 O O . GLN A 1 224 ? 3.443 27.766 24.766 1 85.56 224 GLN A O 1
ATOM 1883 N N . ARG A 1 225 ? 1.982 26.281 24.266 1 84.75 225 ARG A N 1
ATOM 1884 C CA . ARG A 1 225 ? 2.578 26.062 22.953 1 84.75 225 ARG A CA 1
ATOM 1885 C C . ARG A 1 225 ? 2.514 27.344 22.109 1 84.75 225 ARG A C 1
ATOM 1887 O O . ARG A 1 225 ? 3.482 27.703 21.438 1 84.75 225 ARG A O 1
ATOM 1894 N N . ILE A 1 226 ? 1.416 28 22.172 1 88.5 226 ILE A N 1
ATOM 1895 C CA . ILE A 1 226 ? 1.233 29.219 21.422 1 88.5 226 ILE A CA 1
ATOM 1896 C C . ILE A 1 226 ? 2.199 30.297 21.922 1 88.5 226 ILE A C 1
ATOM 1898 O O . ILE A 1 226 ? 2.85 30.984 21.125 1 88.5 226 ILE A O 1
ATOM 1902 N N . ARG A 1 227 ? 2.334 30.359 23.141 1 88.56 227 ARG A N 1
ATOM 1903 C CA . ARG A 1 227 ? 3.229 31.344 23.734 1 88.56 227 ARG A CA 1
ATOM 1904 C C . ARG A 1 227 ? 4.676 31.078 23.344 1 88.56 227 ARG A C 1
ATOM 1906 O O . ARG A 1 227 ? 5.422 32 23.031 1 88.56 227 ARG A O 1
ATOM 1913 N N . ARG A 1 228 ? 5.016 29.906 23.344 1 88.88 228 ARG A N 1
ATOM 1914 C CA . ARG A 1 228 ? 6.371 29.547 22.938 1 88.88 228 ARG A CA 1
ATOM 1915 C C . ARG A 1 228 ? 6.629 29.906 21.484 1 88.88 228 ARG A C 1
ATOM 1917 O O . ARG A 1 228 ? 7.727 30.344 21.141 1 88.88 228 ARG A O 1
ATOM 1924 N N . ASN A 1 229 ? 5.676 29.688 20.75 1 88.12 229 ASN A N 1
ATOM 1925 C CA . ASN A 1 229 ? 5.809 30.047 19.344 1 88.12 229 ASN A CA 1
ATOM 1926 C C . ASN A 1 229 ? 5.98 31.547 19.156 1 88.12 229 ASN A C 1
ATOM 1928 O O . ASN A 1 229 ? 6.785 31.984 18.328 1 88.12 229 ASN A O 1
ATOM 1932 N N . VAL A 1 230 ? 5.227 32.25 19.906 1 90.06 230 VAL A N 1
ATOM 1933 C CA . VAL A 1 230 ? 5.352 33.688 19.828 1 90.06 230 VAL A CA 1
ATOM 1934 C C . VAL A 1 230 ? 6.785 34.125 20.156 1 90.06 230 VAL A C 1
ATOM 1936 O O . VAL A 1 230 ? 7.395 34.906 19.438 1 90.06 230 VAL A O 1
ATOM 1939 N N . GLU A 1 231 ? 7.324 33.594 21.172 1 89.38 231 GLU A N 1
ATOM 1940 C CA . GLU A 1 231 ? 8.688 33.906 21.578 1 89.38 231 GLU A CA 1
ATOM 1941 C C . GLU A 1 231 ? 9.695 33.5 20.516 1 89.38 231 GLU A C 1
ATOM 1943 O O . GLU A 1 231 ? 10.625 34.25 20.219 1 89.38 231 GLU A O 1
ATOM 1948 N N . PHE A 1 232 ? 9.523 32.469 20.062 1 88.94 232 PHE A N 1
ATOM 1949 C CA . PHE A 1 232 ? 10.422 31.953 19.031 1 88.94 232 PHE A CA 1
ATOM 1950 C C . PHE A 1 232 ? 10.414 32.844 17.797 1 88.94 232 PHE A C 1
ATOM 1952 O O . PHE A 1 232 ? 11.469 33.188 17.266 1 88.94 232 PHE A O 1
ATOM 1959 N N . PHE A 1 233 ? 9.258 33.156 17.391 1 90.19 233 PHE A N 1
ATOM 1960 C CA . PHE A 1 233 ? 9.156 33.969 16.188 1 90.19 233 PHE A CA 1
ATOM 1961 C C . PHE A 1 233 ? 9.688 35.375 16.438 1 90.19 233 PHE A C 1
ATOM 1963 O O . PHE A 1 233 ? 10.273 36 15.539 1 90.19 233 PHE A O 1
ATOM 1970 N N . LYS A 1 234 ? 9.477 35.781 17.578 1 89.69 234 LYS A N 1
ATOM 1971 C CA . LYS A 1 234 ? 10.016 37.094 17.953 1 89.69 234 LYS A CA 1
ATOM 1972 C C . LYS A 1 234 ? 11.539 37.094 17.828 1 89.69 234 LYS A C 1
ATOM 1974 O O . LYS A 1 234 ? 12.109 38.031 17.281 1 89.69 234 LYS A O 1
ATOM 1979 N N . ARG A 1 235 ? 12.148 36.094 18.219 1 87.44 235 ARG A N 1
ATOM 1980 C CA . ARG A 1 235 ? 13.602 36 18.125 1 87.44 235 ARG A CA 1
ATOM 1981 C C . ARG A 1 235 ? 14.055 35.906 16.672 1 87.44 235 ARG A C 1
ATOM 1983 O O . ARG A 1 235 ? 15.078 36.5 16.312 1 87.44 235 ARG A O 1
ATOM 1990 N N . ALA A 1 236 ? 13.344 35.281 15.977 1 84.06 236 ALA A N 1
ATOM 1991 C CA . ALA A 1 236 ? 13.672 35.125 14.562 1 84.06 236 ALA A CA 1
ATOM 1992 C C . ALA A 1 236 ? 13.523 36.438 13.805 1 84.06 236 ALA A C 1
ATOM 1994 O O . ALA A 1 236 ? 14.203 36.656 12.797 1 84.06 236 ALA A O 1
ATOM 1995 N N . CYS A 1 237 ? 12.594 37.25 14.219 1 86.88 237 CYS A N 1
ATOM 1996 C CA . CYS A 1 237 ? 12.383 38.562 13.578 1 86.88 237 CYS A CA 1
ATOM 1997 C C . CYS A 1 237 ? 13.516 39.531 13.906 1 86.88 237 CYS A C 1
ATOM 1999 O O . CYS A 1 237 ? 13.812 40.406 13.125 1 86.88 237 CYS A O 1
ATOM 2001 N N . LEU A 1 238 ? 14.047 39.438 15.062 1 83 238 LEU A N 1
ATOM 2002 C CA . LEU A 1 238 ? 15.086 40.344 15.523 1 83 238 LEU A CA 1
ATOM 2003 C C . LEU A 1 238 ? 16.453 39.938 14.969 1 83 238 LEU A C 1
ATOM 2005 O O . LEU A 1 238 ? 17.375 40.75 14.938 1 83 238 LEU A O 1
ATOM 2009 N N . GLY A 1 239 ? 16.688 38.812 14.531 1 66.19 239 GLY A N 1
ATOM 2010 C CA . GLY A 1 239 ? 17.969 38.406 13.961 1 66.19 239 GLY A CA 1
ATOM 2011 C C . GLY A 1 239 ? 18 38.531 12.453 1 66.19 239 GLY A C 1
ATOM 2012 O O . GLY A 1 239 ? 16.969 38.656 11.805 1 66.19 239 GLY A O 1
ATOM 2013 N N . MET B 1 1 ? 22.047 25.469 3.176 1 32.94 1 MET B N 1
ATOM 2014 C CA . MET B 1 1 ? 20.875 26.188 3.664 1 32.94 1 MET B CA 1
ATOM 2015 C C . MET B 1 1 ? 19.734 25.219 3.957 1 32.94 1 MET B C 1
ATOM 2017 O O . MET B 1 1 ? 19.016 25.375 4.945 1 32.94 1 MET B O 1
ATOM 2021 N N . GLY B 1 2 ? 19.781 24.094 3.293 1 38.22 2 GLY B N 1
ATOM 2022 C CA . GLY B 1 2 ? 18.75 23.078 3.322 1 38.22 2 GLY B CA 1
ATOM 2023 C C . GLY B 1 2 ? 18.797 22.219 4.578 1 38.22 2 GLY B C 1
ATOM 2024 O O . GLY B 1 2 ? 17.75 21.875 5.137 1 38.22 2 GLY B O 1
ATOM 2025 N N . GLU B 1 3 ? 20.016 21.875 4.906 1 43.59 3 GLU B N 1
ATOM 2026 C CA . GLU B 1 3 ? 20.141 21.078 6.117 1 43.59 3 GLU B CA 1
ATOM 2027 C C . GLU B 1 3 ? 19.75 21.875 7.359 1 43.59 3 GLU B C 1
ATOM 2029 O O . GLU B 1 3 ? 19.156 21.328 8.289 1 43.59 3 GLU B O 1
ATOM 2034 N N . PHE B 1 4 ? 20.078 23.203 7.402 1 43.09 4 PHE B N 1
ATOM 2035 C CA . PHE B 1 4 ? 19.797 24.094 8.531 1 43.09 4 PHE B CA 1
ATOM 2036 C C . PHE B 1 4 ? 18.281 24.25 8.727 1 43.09 4 PHE B C 1
ATOM 2038 O O . PHE B 1 4 ? 17.797 24.234 9.859 1 43.09 4 PHE B O 1
ATOM 2045 N N . ILE B 1 5 ? 17.609 24.297 7.68 1 43.28 5 ILE B N 1
ATOM 2046 C CA . ILE B 1 5 ? 16.172 24.516 7.75 1 43.28 5 ILE B CA 1
ATOM 2047 C C . ILE B 1 5 ? 15.492 23.281 8.336 1 43.28 5 ILE B C 1
ATOM 2049 O O . ILE B 1 5 ? 14.594 23.406 9.172 1 43.28 5 ILE B O 1
ATOM 2053 N N . TRP B 1 6 ? 15.938 22.172 7.98 1 41.94 6 TRP B N 1
ATOM 2054 C CA . TRP B 1 6 ? 15.336 20.953 8.516 1 41.94 6 TRP B CA 1
ATOM 2055 C C . TRP B 1 6 ? 15.539 20.875 10.023 1 41.94 6 TRP B C 1
ATOM 2057 O O . TRP B 1 6 ? 14.633 20.469 10.758 1 41.94 6 TRP B O 1
ATOM 2067 N N . ARG B 1 7 ? 16.719 21.25 10.422 1 43.03 7 ARG B N 1
ATOM 2068 C CA . ARG B 1 7 ? 17.016 21.25 11.844 1 43.03 7 ARG B CA 1
ATOM 2069 C C . ARG B 1 7 ? 16.172 22.266 12.602 1 43.03 7 ARG B C 1
ATOM 2071 O O . ARG B 1 7 ? 15.75 22.016 13.727 1 43.03 7 ARG B O 1
ATOM 2078 N N . LEU B 1 8 ? 15.977 23.266 11.922 1 40.69 8 LEU B N 1
ATOM 2079 C CA . LEU B 1 8 ? 15.227 24.344 12.578 1 40.69 8 LEU B CA 1
ATOM 2080 C C . LEU B 1 8 ? 13.758 23.953 12.734 1 40.69 8 LEU B C 1
ATOM 2082 O O . LEU B 1 8 ? 13.141 24.266 13.75 1 40.69 8 LEU B O 1
ATOM 2086 N N . ILE B 1 9 ? 13.242 23.375 11.789 1 42.62 9 ILE B N 1
ATOM 2087 C CA . ILE B 1 9 ? 11.844 22.953 11.852 1 42.62 9 ILE B CA 1
ATOM 2088 C C . ILE B 1 9 ? 11.672 21.844 12.875 1 42.62 9 ILE B C 1
ATOM 2090 O O . ILE B 1 9 ? 10.672 21.797 13.594 1 42.62 9 ILE B O 1
ATOM 2094 N N . TYR B 1 10 ? 12.648 20.984 13 1 40.41 10 TYR B N 1
ATOM 2095 C CA . TYR B 1 10 ? 12.656 20 14.078 1 40.41 10 TYR B CA 1
ATOM 2096 C C . TYR B 1 10 ? 12.594 20.688 15.438 1 40.41 10 TYR B C 1
ATOM 2098 O O . TYR B 1 10 ? 12.008 20.156 16.375 1 40.41 10 TYR B O 1
ATOM 2106 N N . ILE B 1 11 ? 13.281 21.781 15.602 1 36.91 11 ILE B N 1
ATOM 2107 C CA . ILE B 1 11 ? 13.258 22.5 16.859 1 36.91 11 ILE B CA 1
ATOM 2108 C C . ILE B 1 11 ? 11.812 22.859 17.219 1 36.91 11 ILE B C 1
ATOM 2110 O O . ILE B 1 11 ? 11.414 22.75 18.391 1 36.91 11 ILE B O 1
ATOM 2114 N N . PHE B 1 12 ? 11 23.203 16.281 1 38.12 12 PHE B N 1
ATOM 2115 C CA . PHE B 1 12 ? 9.672 23.656 16.688 1 38.12 12 PHE B CA 1
ATOM 2116 C C . PHE B 1 12 ? 8.82 22.469 17.141 1 38.12 12 PHE B C 1
ATOM 2118 O O . PHE B 1 12 ? 8.109 22.562 18.141 1 38.12 12 PHE B O 1
ATOM 2125 N N . CYS B 1 13 ? 8.703 21.453 16.391 1 35.44 13 CYS B N 1
ATOM 2126 C CA . CYS B 1 13 ? 7.934 20.344 16.953 1 35.44 13 CYS B CA 1
ATOM 2127 C C . CYS B 1 13 ? 8.719 19.625 18.031 1 35.44 13 CYS B C 1
ATOM 2129 O O . CYS B 1 13 ? 8.164 19.25 19.062 1 35.44 13 CYS B O 1
ATOM 2131 N N . CYS B 1 14 ? 10.031 19.281 17.797 1 34.09 14 CYS B N 1
ATOM 2132 C CA . CYS B 1 14 ? 10.914 18.609 18.75 1 34.09 14 CYS B CA 1
ATOM 2133 C C . CYS B 1 14 ? 11.453 19.594 19.781 1 34.09 14 CYS B C 1
ATOM 2135 O O . CYS B 1 14 ? 12.078 19.188 20.766 1 34.09 14 CYS B O 1
ATOM 2137 N N . PHE B 1 15 ? 11.57 20.891 19.609 1 32.78 15 PHE B N 1
ATOM 2138 C CA . PHE B 1 15 ? 12.133 21.75 20.641 1 32.78 15 PHE B CA 1
ATOM 2139 C C . PHE B 1 15 ? 11.438 21.5 21.984 1 32.78 15 PHE B C 1
ATOM 2141 O O . PHE B 1 15 ? 11.898 21.984 23.016 1 32.78 15 PHE B O 1
ATOM 2148 N N . LEU B 1 16 ? 10.242 21.016 22.062 1 29.86 16 LEU B N 1
ATOM 2149 C CA . LEU B 1 16 ? 9.867 20.766 23.453 1 29.86 16 LEU B CA 1
ATOM 2150 C C . LEU B 1 16 ? 10.789 19.719 24.078 1 29.86 16 LEU B C 1
ATOM 2152 O O . LEU B 1 16 ? 11.031 19.75 25.281 1 29.86 16 LEU B O 1
ATOM 2156 N N . LEU B 1 17 ? 11.25 18.672 23.359 1 28.12 17 LEU B N 1
ATOM 2157 C CA . LEU B 1 17 ? 11.836 17.625 24.188 1 28.12 17 LEU B CA 1
ATOM 2158 C C . LEU B 1 17 ? 13.336 17.828 24.359 1 28.12 17 LEU B C 1
ATOM 2160 O O . LEU B 1 17 ? 13.953 17.234 25.234 1 28.12 17 LEU B O 1
ATOM 2164 N N . LEU B 1 18 ? 14.102 18.406 23.562 1 28.16 18 LEU B N 1
ATOM 2165 C CA . LEU B 1 18 ? 15.531 18.125 23.531 1 28.16 18 LEU B CA 1
ATOM 2166 C C . LEU B 1 18 ? 16.281 19.016 24.531 1 28.16 18 LEU B C 1
ATOM 2168 O O . LEU B 1 18 ? 17.516 19 24.578 1 28.16 18 LEU B O 1
ATOM 2172 N N . PHE B 1 19 ? 15.93 19.953 25.312 1 26.08 19 PHE B N 1
ATOM 2173 C CA . PHE B 1 19 ? 16.953 20.812 25.875 1 26.08 19 PHE B CA 1
ATOM 2174 C C . PHE B 1 19 ? 17.672 20.094 27.016 1 26.08 19 PHE B C 1
ATOM 2176 O O . PHE B 1 19 ? 18.453 20.703 27.75 1 26.08 19 PHE B O 1
ATOM 2183 N N . GLU B 1 20 ? 17.375 18.922 27.641 1 24.53 20 GLU B N 1
ATOM 2184 C CA . GLU B 1 20 ? 18.047 18.844 28.938 1 24.53 20 GLU B CA 1
ATOM 2185 C C . GLU B 1 20 ? 19.547 18.688 28.766 1 24.53 20 GLU B C 1
ATOM 2187 O O . GLU B 1 20 ? 20.328 19.438 29.344 1 24.53 20 GLU B O 1
ATOM 2192 N N . SER B 1 21 ? 20.234 17.438 29.406 1 26.02 21 SER B N 1
ATOM 2193 C CA . SER B 1 21 ? 21.312 17.266 30.375 1 26.02 21 SER B CA 1
ATOM 2194 C C . SER B 1 21 ? 22.656 17.078 29.688 1 26.02 21 SER B C 1
ATOM 2196 O O . SER B 1 21 ? 22.812 16.188 28.859 1 26.02 21 SER B O 1
ATOM 2198 N N . GLU B 1 22 ? 23.562 17.859 29.734 1 27.02 22 GLU B N 1
ATOM 2199 C CA . GLU B 1 22 ? 24.938 18.094 29.266 1 27.02 22 GLU B CA 1
ATOM 2200 C C . GLU B 1 22 ? 25.875 17.016 29.797 1 27.02 22 GLU B C 1
ATOM 2202 O O . GLU B 1 22 ? 26.781 16.578 29.078 1 27.02 22 GLU B O 1
ATOM 2207 N N . ASP B 1 23 ? 26.234 16.859 31.172 1 29.27 23 ASP B N 1
ATOM 2208 C CA . ASP B 1 23 ? 27.531 16.578 31.766 1 29.27 23 ASP B CA 1
ATOM 2209 C C . ASP B 1 23 ? 27.938 15.125 31.516 1 29.27 23 ASP B C 1
ATOM 2211 O O . ASP B 1 23 ? 29.109 14.766 31.688 1 29.27 23 ASP B O 1
ATOM 2215 N N . ARG B 1 24 ? 27.328 13.992 32.25 1 36.41 24 ARG B N 1
ATOM 2216 C CA . ARG B 1 24 ? 27.797 12.633 32.5 1 36.41 24 ARG B CA 1
ATOM 2217 C C . ARG B 1 24 ? 28.047 11.891 31.203 1 36.41 24 ARG B C 1
ATOM 2219 O O . ARG B 1 24 ? 27.094 11.438 30.547 1 36.41 24 ARG B O 1
ATOM 2226 N N . GLY B 1 25 ? 29.047 11.844 30.422 1 36.19 25 GLY B N 1
ATOM 2227 C CA . GLY B 1 25 ? 29.672 11.992 29.125 1 36.19 25 GLY B CA 1
ATOM 2228 C C . GLY B 1 25 ? 29.812 10.672 28.375 1 36.19 25 GLY B C 1
ATOM 2229 O O . GLY B 1 25 ? 29.375 10.555 27.234 1 36.19 25 GLY B O 1
ATOM 2230 N N . GLU B 1 26 ? 31.047 9.961 28.672 1 45.12 26 GLU B N 1
ATOM 2231 C CA . GLU B 1 26 ? 31.453 8.773 27.938 1 45.12 26 GLU B CA 1
ATOM 2232 C C . GLU B 1 26 ? 30.469 7.629 28.125 1 45.12 26 GLU B C 1
ATOM 2234 O O . GLU B 1 26 ? 30.109 6.949 27.172 1 45.12 26 GLU B O 1
ATOM 2239 N N . GLN B 1 27 ? 30.484 6.926 29.438 1 45.78 27 GLN B N 1
ATOM 2240 C CA . GLN B 1 27 ? 29.469 5.93 29.781 1 45.78 27 GLN B CA 1
ATOM 2241 C C . GLN B 1 27 ? 28.078 6.375 29.344 1 45.78 27 GLN B C 1
ATOM 2243 O O . GLN B 1 27 ? 27.266 5.555 28.922 1 45.78 27 GLN B O 1
ATOM 2248 N N . ASN B 1 28 ? 28.016 7.629 29.344 1 49.56 28 ASN B N 1
ATOM 2249 C CA . ASN B 1 28 ? 26.797 8.344 28.938 1 49.56 28 ASN B CA 1
ATOM 2250 C C . ASN B 1 28 ? 26.625 8.328 27.422 1 49.56 28 ASN B C 1
ATOM 2252 O O . ASN B 1 28 ? 25.5 8.297 26.922 1 49.56 28 ASN B O 1
ATOM 2256 N N . GLN B 1 29 ? 27.906 8.227 26.906 1 56.75 29 GLN B N 1
ATOM 2257 C CA . GLN B 1 29 ? 27.828 8.117 25.453 1 56.75 29 GLN B CA 1
ATOM 2258 C C . GLN B 1 29 ? 27.312 6.742 25.031 1 56.75 29 GLN B C 1
ATOM 2260 O O . GLN B 1 29 ? 26.5 6.629 24.125 1 56.75 29 GLN B O 1
ATOM 2265 N N . ILE B 1 30 ? 28.094 5.688 25.625 1 57.47 30 ILE B N 1
ATOM 2266 C CA . ILE B 1 30 ? 27.641 4.344 25.297 1 57.47 30 ILE B CA 1
ATOM 2267 C C . ILE B 1 30 ? 26.172 4.176 25.703 1 57.47 30 ILE B C 1
ATOM 2269 O O . ILE B 1 30 ? 25.375 3.613 24.953 1 57.47 30 ILE B O 1
ATOM 2273 N N . ALA B 1 31 ? 25.891 4.551 26.953 1 61.31 31 ALA B N 1
ATOM 2274 C CA . ALA B 1 31 ? 24.516 4.52 27.406 1 61.31 31 ALA B CA 1
ATOM 2275 C C . ALA B 1 31 ? 23.609 5.367 26.516 1 61.31 31 ALA B C 1
ATOM 2277 O O . ALA B 1 31 ? 22.484 4.973 26.188 1 61.31 31 ALA B O 1
ATOM 2278 N N . GLY B 1 32 ? 24.281 6.363 26.062 1 62.72 32 GLY B N 1
ATOM 2279 C CA . GLY B 1 32 ? 23.594 7.242 25.125 1 62.72 32 GLY B CA 1
ATOM 2280 C C . GLY B 1 32 ? 23.328 6.602 23.781 1 62.72 32 GLY B C 1
ATOM 2281 O O . GLY B 1 32 ? 22.234 6.727 23.234 1 62.72 32 GLY B O 1
ATOM 2282 N N . ASN B 1 33 ? 24.359 5.832 23.438 1 69.12 33 ASN B N 1
ATOM 2283 C CA . ASN B 1 33 ? 24.219 5.152 22.141 1 69.12 33 ASN B CA 1
ATOM 2284 C C . ASN B 1 33 ? 23.188 4.027 22.219 1 69.12 33 ASN B C 1
ATOM 2286 O O . ASN B 1 33 ? 22.438 3.812 21.266 1 69.12 33 ASN B O 1
ATOM 2290 N N . THR B 1 34 ? 23.297 3.338 23.344 1 74.06 34 THR B N 1
ATOM 2291 C CA . THR B 1 34 ? 22.344 2.248 23.516 1 74.06 34 THR B CA 1
ATOM 2292 C C . THR B 1 34 ? 20.922 2.783 23.594 1 74.06 34 THR B C 1
ATOM 2294 O O . THR B 1 34 ? 20 2.184 23.031 1 74.06 34 THR B O 1
ATOM 2297 N N . VAL B 1 35 ? 20.812 3.885 24.297 1 77.12 35 VAL B N 1
ATOM 2298 C CA . VAL B 1 35 ? 19.5 4.516 24.422 1 77.12 35 VAL B CA 1
ATOM 2299 C C . VAL B 1 35 ? 19.016 5 23.062 1 77.12 35 VAL B C 1
ATOM 2301 O O . VAL B 1 35 ? 17.844 4.824 22.703 1 77.12 35 VAL B O 1
ATOM 2304 N N . ILE B 1 36 ? 19.938 5.48 22.344 1 75.94 36 ILE B N 1
ATOM 2305 C CA . ILE B 1 36 ? 19.609 5.988 21.016 1 75.94 36 ILE B CA 1
ATOM 2306 C C . ILE B 1 36 ? 19.219 4.828 20.109 1 75.94 36 ILE B C 1
ATOM 2308 O O . ILE B 1 36 ? 18.266 4.938 19.328 1 75.94 36 ILE B O 1
ATOM 2312 N N . GLU B 1 37 ? 19.938 3.727 20.312 1 78.19 37 GLU B N 1
ATOM 2313 C CA . GLU B 1 37 ? 19.641 2.557 19.484 1 78.19 37 GLU B CA 1
ATOM 2314 C C . GLU B 1 37 ? 18.297 1.941 19.859 1 78.19 37 GLU B C 1
ATOM 2316 O O . GLU B 1 37 ? 17.547 1.523 18.969 1 78.19 37 GLU B O 1
ATOM 2321 N N . GLN B 1 38 ? 18.047 1.89 21.094 1 81.06 38 GLN B N 1
ATOM 2322 C CA . GLN B 1 38 ? 16.75 1.367 21.547 1 81.06 38 GLN B CA 1
ATOM 2323 C C . GLN B 1 38 ? 15.609 2.242 21.047 1 81.06 38 GLN B C 1
ATOM 2325 O O . GLN B 1 38 ? 14.57 1.732 20.625 1 81.06 38 GLN B O 1
ATOM 2330 N N . LYS B 1 39 ? 15.781 3.508 21.125 1 77.94 39 LYS B N 1
ATOM 2331 C CA . LYS B 1 39 ? 14.773 4.445 20.625 1 77.94 39 LYS B CA 1
ATOM 2332 C C . LYS B 1 39 ? 14.547 4.27 19.125 1 77.94 39 LYS B C 1
ATOM 2334 O O . LYS B 1 39 ? 13.406 4.293 18.672 1 77.94 39 LYS B O 1
ATOM 2339 N N . ARG B 1 40 ? 15.578 4.012 18.484 1 77.31 40 ARG B N 1
ATOM 2340 C CA . ARG B 1 40 ? 15.492 3.801 17.031 1 77.31 40 ARG B CA 1
ATOM 2341 C C . ARG B 1 40 ? 14.711 2.527 16.719 1 77.31 40 ARG B C 1
ATOM 2343 O O . ARG B 1 40 ? 13.844 2.529 15.844 1 77.31 40 ARG B O 1
ATOM 2350 N N . LYS B 1 41 ? 15.023 1.526 17.422 1 80.06 41 LYS B N 1
ATOM 2351 C CA . LYS B 1 41 ? 14.344 0.255 17.203 1 80.06 41 LYS B CA 1
ATOM 2352 C C . LYS B 1 41 ? 12.852 0.376 17.516 1 80.06 41 LYS B C 1
ATOM 2354 O O . LYS B 1 41 ? 12.016 -0.179 16.781 1 80.06 41 LYS B O 1
ATOM 2359 N N . ARG B 1 42 ? 12.594 1.137 18.484 1 83.38 42 ARG B N 1
ATOM 2360 C CA . ARG B 1 42 ? 11.203 1.353 18.875 1 83.38 42 ARG B CA 1
ATOM 2361 C C . ARG B 1 42 ? 10.461 2.133 17.797 1 83.38 42 ARG B C 1
ATOM 2363 O O . ARG B 1 42 ? 9.328 1.785 17.438 1 83.38 42 ARG B O 1
ATOM 2370 N N . LEU B 1 43 ? 11.055 3.105 17.266 1 82.88 43 LEU B N 1
ATOM 2371 C CA . LEU B 1 43 ? 10.445 3.936 16.234 1 82.88 43 LEU B CA 1
ATOM 2372 C C . LEU B 1 43 ? 10.195 3.127 14.961 1 82.88 43 LEU B C 1
ATOM 2374 O O . LEU B 1 43 ? 9.148 3.26 14.336 1 82.88 43 LEU B O 1
ATOM 2378 N N . LEU B 1 44 ? 11.109 2.25 14.703 1 82.31 44 LEU B N 1
ATOM 2379 C CA . LEU B 1 44 ? 10.961 1.398 13.531 1 82.31 44 LEU B CA 1
ATOM 2380 C C . LEU B 1 44 ? 9.797 0.425 13.703 1 82.31 44 LEU B C 1
ATOM 2382 O O . LEU B 1 44 ? 9.047 0.176 12.758 1 82.31 44 LEU B O 1
ATOM 2386 N N . ARG B 1 45 ? 9.695 -0.062 14.891 1 83.31 45 ARG B N 1
ATOM 2387 C CA . ARG B 1 45 ? 8.578 -0.951 15.188 1 83.31 45 ARG B CA 1
ATOM 2388 C C . ARG B 1 45 ? 7.246 -0.217 15.07 1 83.31 45 ARG B C 1
ATOM 2390 O O . ARG B 1 45 ? 6.27 -0.774 14.57 1 83.31 45 ARG B O 1
ATOM 2397 N N . GLU B 1 46 ? 7.199 1.007 15.461 1 85.69 46 GLU B N 1
ATOM 2398 C CA . GLU B 1 46 ? 5.984 1.816 15.383 1 85.69 46 GLU B CA 1
ATOM 2399 C C . GLU B 1 46 ? 5.582 2.068 13.938 1 85.69 46 GLU B C 1
ATOM 2401 O O . GLU B 1 46 ? 4.398 2.002 13.594 1 85.69 46 GLU B O 1
ATOM 2406 N N . VAL B 1 47 ? 6.535 2.273 13.141 1 86.12 47 VAL B N 1
ATOM 2407 C CA . VAL B 1 47 ? 6.25 2.496 11.727 1 86.12 47 VAL B CA 1
ATOM 2408 C C . VAL B 1 47 ? 5.719 1.211 11.094 1 86.12 47 VAL B C 1
ATOM 2410 O O . VAL B 1 47 ? 4.727 1.234 10.359 1 86.12 47 VAL B O 1
ATOM 2413 N N . THR B 1 48 ? 6.344 0.101 11.438 1 84.06 48 THR B N 1
ATOM 2414 C CA . THR B 1 48 ? 5.91 -1.187 10.914 1 84.06 48 THR B CA 1
ATOM 2415 C C . THR B 1 48 ? 4.473 -1.487 11.336 1 84.06 48 THR B C 1
ATOM 2417 O O . THR B 1 48 ? 3.66 -1.927 10.516 1 84.06 48 THR B O 1
ATOM 2420 N N . LEU B 1 49 ? 4.168 -1.155 12.531 1 88 49 LEU B N 1
ATOM 2421 C CA . LEU B 1 49 ? 2.824 -1.391 13.047 1 88 49 LEU B CA 1
ATOM 2422 C C . LEU B 1 49 ? 1.809 -0.49 12.352 1 88 49 LEU B C 1
ATOM 2424 O O . LEU B 1 49 ? 0.703 -0.929 12.031 1 88 49 LEU B O 1
ATOM 2428 N N . ALA B 1 50 ? 2.166 0.687 12.172 1 90.12 50 ALA B N 1
ATOM 2429 C CA . ALA B 1 50 ? 1.279 1.629 11.492 1 90.12 50 ALA B CA 1
ATOM 2430 C C . ALA B 1 50 ? 1.046 1.216 10.039 1 90.12 50 ALA B C 1
ATOM 2432 O O . ALA B 1 50 ? -0.06 1.366 9.516 1 90.12 50 ALA B O 1
ATOM 2433 N N . GLU B 1 51 ? 2.041 0.716 9.438 1 86.75 51 GLU B N 1
ATOM 2434 C CA . GLU B 1 51 ? 1.914 0.22 8.07 1 86.75 51 GLU B CA 1
ATOM 2435 C C . GLU B 1 51 ? 1 -1 8.008 1 86.75 51 GLU B C 1
ATOM 2437 O O . GLU B 1 51 ? 0.214 -1.146 7.07 1 86.75 51 GLU B O 1
ATOM 2442 N N . ASP B 1 52 ? 1.126 -1.814 8.961 1 82.44 52 ASP B N 1
ATOM 2443 C CA . ASP B 1 52 ? 0.243 -2.973 9.062 1 82.44 52 ASP B CA 1
ATOM 2444 C C . ASP B 1 52 ? -1.212 -2.541 9.234 1 82.44 52 ASP B C 1
ATOM 2446 O O . ASP B 1 52 ? -2.109 -3.104 8.602 1 82.44 52 ASP B O 1
ATOM 2450 N N . GLU B 1 53 ? -1.414 -1.573 10.039 1 86.38 53 GLU B N 1
ATOM 2451 C CA . GLU B 1 53 ? -2.758 -1.038 10.242 1 86.38 53 GLU B CA 1
ATOM 2452 C C . GLU B 1 53 ? -3.32 -0.454 8.945 1 86.38 53 GLU B C 1
ATOM 2454 O O . GLU B 1 53 ? -4.5 -0.627 8.641 1 86.38 53 GLU B O 1
ATOM 2459 N N . ARG B 1 54 ? -2.527 0.203 8.242 1 87.88 54 ARG B N 1
ATOM 2460 C CA . ARG B 1 54 ? -2.953 0.765 6.961 1 87.88 54 ARG B CA 1
ATOM 2461 C C . ARG B 1 54 ? -3.309 -0.338 5.969 1 87.88 54 ARG B C 1
ATOM 2463 O O . ARG B 1 54 ? -4.289 -0.224 5.23 1 87.88 54 ARG B O 1
ATOM 2470 N N . ARG B 1 55 ? -2.561 -1.361 5.988 1 80.75 55 ARG B N 1
ATOM 2471 C CA . ARG B 1 55 ? -2.857 -2.51 5.137 1 80.75 55 ARG B CA 1
ATOM 2472 C C . ARG B 1 55 ? -4.207 -3.121 5.496 1 80.75 55 ARG B C 1
ATOM 2474 O O . ARG B 1 55 ? -5.016 -3.41 4.609 1 80.75 55 ARG B O 1
ATOM 2481 N N . ASP B 1 56 ? -4.418 -3.209 6.762 1 82.25 56 ASP B N 1
ATOM 2482 C CA . ASP B 1 56 ? -5.688 -3.75 7.23 1 82.25 56 ASP B CA 1
ATOM 2483 C C . ASP B 1 56 ? -6.852 -2.846 6.828 1 82.25 56 ASP B C 1
ATOM 2485 O O . ASP B 1 56 ? -7.902 -3.33 6.402 1 82.25 56 ASP B O 1
ATOM 2489 N N . LEU B 1 57 ? -6.613 -1.621 6.98 1 85.62 57 LEU B N 1
ATOM 2490 C CA . LEU B 1 57 ? -7.633 -0.658 6.578 1 85.62 57 LEU B CA 1
ATOM 2491 C C . LEU B 1 57 ? -7.934 -0.78 5.086 1 85.62 57 LEU B C 1
ATOM 2493 O O . LEU B 1 57 ? -9.102 -0.775 4.684 1 85.62 57 LEU B O 1
ATOM 2497 N N . ASN B 1 58 ? -6.93 -0.854 4.328 1 80.06 58 ASN B N 1
ATOM 2498 C CA . ASN B 1 58 ? -7.117 -1.005 2.889 1 80.06 58 ASN B CA 1
ATOM 2499 C C . ASN B 1 58 ? -7.918 -2.262 2.557 1 80.06 58 ASN B C 1
ATOM 2501 O O . ASN B 1 58 ? -8.766 -2.246 1.659 1 80.06 58 ASN B O 1
ATOM 2505 N N . TYR B 1 59 ? -7.602 -3.156 3.264 1 77.06 59 TYR B N 1
ATOM 2506 C CA . TYR B 1 59 ? -8.344 -4.398 3.064 1 77.06 59 TYR B CA 1
ATOM 2507 C C . TYR B 1 59 ? -9.812 -4.223 3.43 1 77.06 59 TYR B C 1
ATOM 2509 O O . TYR B 1 59 ? -10.695 -4.676 2.699 1 77.06 59 TYR B O 1
ATOM 2517 N N . ASP B 1 60 ? -10.055 -3.615 4.516 1 78.5 60 ASP B N 1
ATOM 2518 C CA . ASP B 1 60 ? -11.422 -3.344 4.934 1 78.5 60 ASP B CA 1
ATOM 2519 C C . ASP B 1 60 ? -12.172 -2.541 3.873 1 78.5 60 ASP B C 1
ATOM 2521 O O . ASP B 1 60 ? -13.32 -2.855 3.543 1 78.5 60 ASP B O 1
ATOM 2525 N N . LEU B 1 61 ? -11.508 -1.597 3.445 1 79.25 61 LEU B N 1
ATOM 2526 C CA . LEU B 1 61 ? -12.133 -0.742 2.441 1 79.25 61 LEU B CA 1
ATOM 2527 C C . LEU B 1 61 ? -12.359 -1.505 1.141 1 79.25 61 LEU B C 1
ATOM 2529 O O . LEU B 1 61 ? -13.367 -1.303 0.464 1 79.25 61 LEU B O 1
ATOM 2533 N N . PHE B 1 62 ? -11.414 -2.283 0.846 1 75.38 62 PHE B N 1
ATOM 2534 C CA . PHE B 1 62 ? -11.523 -3.152 -0.32 1 75.38 62 PHE B CA 1
ATOM 2535 C C . PHE B 1 62 ? -12.758 -4.047 -0.21 1 75.38 62 PHE B C 1
ATOM 2537 O O . PHE B 1 62 ? -13.453 -4.281 -1.201 1 75.38 62 PHE B O 1
ATOM 2544 N N . GLN B 1 63 ? -12.969 -4.445 1.007 1 76.38 63 GLN B N 1
ATOM 2545 C CA . GLN B 1 63 ? -14.117 -5.312 1.245 1 76.38 63 GLN B CA 1
ATOM 2546 C C . GLN B 1 63 ? -15.422 -4.578 0.972 1 76.38 63 GLN B C 1
ATOM 2548 O O . GLN B 1 63 ? -16.422 -5.199 0.613 1 76.38 63 GLN B O 1
ATOM 2553 N N . LEU B 1 64 ? -15.367 -3.379 1.038 1 77.94 64 LEU B N 1
ATOM 2554 C CA . LEU B 1 64 ? -16.562 -2.574 0.833 1 77.94 64 LEU B CA 1
ATOM 2555 C C . LEU B 1 64 ? -16.75 -2.242 -0.644 1 77.94 64 LEU B C 1
ATOM 2557 O O . LEU B 1 64 ? -17.844 -1.84 -1.062 1 77.94 64 LEU B O 1
ATOM 2561 N N . ALA B 1 65 ? -15.672 -2.434 -1.406 1 79.56 65 ALA B N 1
ATOM 2562 C CA . ALA B 1 65 ? -15.703 -2.068 -2.82 1 79.56 65 ALA B CA 1
ATOM 2563 C C . ALA B 1 65 ? -16.531 -3.07 -3.625 1 79.56 65 ALA B C 1
ATOM 2565 O O . ALA B 1 65 ? -16.469 -4.277 -3.369 1 79.56 65 ALA B O 1
ATOM 2566 N N . ILE B 1 66 ? -17.312 -2.561 -4.445 1 77.94 66 ILE B N 1
ATOM 2567 C CA . ILE B 1 66 ? -18.047 -3.424 -5.367 1 77.94 66 ILE B CA 1
ATOM 2568 C C . ILE B 1 66 ? -17.109 -3.9 -6.477 1 77.94 66 ILE B C 1
ATOM 2570 O O . ILE B 1 66 ? -16.531 -3.088 -7.203 1 77.94 66 ILE B O 1
ATOM 2574 N N . LEU B 1 67 ? -16.969 -5.152 -6.5 1 84.38 67 LEU B N 1
ATOM 2575 C CA . LEU B 1 67 ? -16.094 -5.695 -7.531 1 84.38 67 LEU B CA 1
ATOM 2576 C C . LEU B 1 67 ? -16.906 -6.203 -8.719 1 84.38 67 LEU B C 1
ATOM 2578 O O . LEU B 1 67 ? -17.797 -7.047 -8.555 1 84.38 67 LEU B O 1
ATOM 2582 N N . THR B 1 68 ? -16.672 -5.578 -9.867 1 85.81 68 THR B N 1
ATOM 2583 C CA . THR B 1 68 ? -17.25 -6.039 -11.125 1 85.81 68 THR B CA 1
ATOM 2584 C C . THR B 1 68 ? -16.266 -6.93 -11.883 1 85.81 68 THR B C 1
ATOM 2586 O O . THR B 1 68 ? -15.125 -7.113 -11.445 1 85.81 68 THR B O 1
ATOM 2589 N N . GLU B 1 69 ? -16.625 -7.547 -13.016 1 84.69 69 GLU B N 1
ATOM 2590 C CA . GLU B 1 69 ? -15.75 -8.383 -13.836 1 84.69 69 GLU B CA 1
ATOM 2591 C C . GLU B 1 69 ? -14.555 -7.594 -14.359 1 84.69 69 GLU B C 1
ATOM 2593 O O . GLU B 1 69 ? -13.438 -8.109 -14.422 1 84.69 69 GLU B O 1
ATOM 2598 N N . ASN B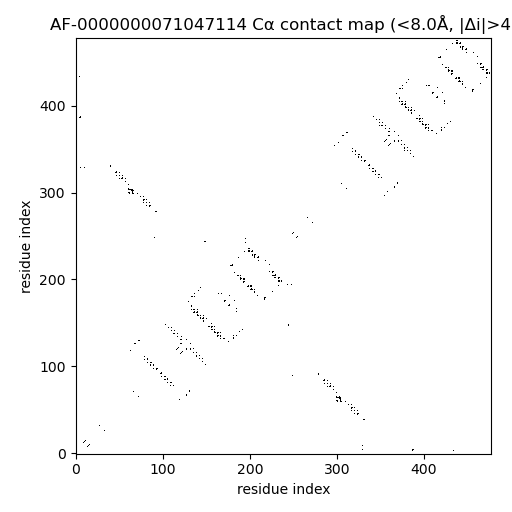 1 70 ? -14.859 -6.414 -14.656 1 86.38 70 ASN B N 1
ATOM 2599 C CA . ASN B 1 70 ? -13.789 -5.559 -15.164 1 86.38 70 ASN B CA 1
ATOM 2600 C C . ASN B 1 70 ? -12.719 -5.316 -14.102 1 86.38 70 ASN B C 1
ATOM 2602 O O . ASN B 1 70 ? -11.523 -5.395 -14.391 1 86.38 70 ASN B O 1
ATOM 2606 N N . GLU B 1 71 ? -13.148 -5.074 -12.891 1 87.44 71 GLU B N 1
ATOM 2607 C CA . GLU B 1 71 ? -12.203 -4.844 -11.805 1 87.44 71 GLU B CA 1
ATOM 2608 C C . GLU B 1 71 ? -11.398 -6.102 -11.5 1 87.44 71 GLU B C 1
ATOM 2610 O O . GLU B 1 71 ? -10.203 -6.027 -11.211 1 87.44 71 GLU B O 1
ATOM 2615 N N . THR B 1 72 ? -12.062 -7.207 -11.547 1 90 72 THR B N 1
ATOM 2616 C CA . THR B 1 72 ? -11.359 -8.453 -11.266 1 90 72 THR B CA 1
ATOM 2617 C C . THR B 1 72 ? -10.25 -8.688 -12.281 1 90 72 THR B C 1
ATOM 2619 O O . THR B 1 72 ? -9.156 -9.141 -11.93 1 90 72 THR B O 1
ATOM 2622 N N . ARG B 1 73 ? -10.438 -8.359 -13.508 1 90.56 73 ARG B N 1
ATOM 2623 C CA . ARG B 1 73 ? -9.422 -8.5 -14.547 1 90.56 73 ARG B CA 1
ATOM 2624 C C . ARG B 1 73 ? -8.258 -7.543 -14.312 1 90.56 73 ARG B C 1
ATOM 2626 O O . ARG B 1 73 ? -7.098 -7.914 -14.5 1 90.56 73 ARG B O 1
ATOM 2633 N N . LYS B 1 74 ? -8.578 -6.355 -13.922 1 90.56 74 LYS B N 1
ATOM 2634 C CA . LYS B 1 74 ? -7.547 -5.367 -13.617 1 90.56 74 LYS B CA 1
ATOM 2635 C C . LYS B 1 74 ? -6.691 -5.809 -12.438 1 90.56 74 LYS B C 1
ATOM 2637 O O . LYS B 1 74 ? -5.469 -5.66 -12.461 1 90.56 74 LYS B O 1
ATOM 2642 N N . ILE B 1 75 ? -7.375 -6.316 -11.43 1 92.25 75 ILE B N 1
ATOM 2643 C CA . ILE B 1 75 ? -6.684 -6.809 -10.242 1 92.25 75 ILE B CA 1
ATOM 2644 C C . ILE B 1 75 ? -5.703 -7.91 -10.641 1 92.25 75 ILE B C 1
ATOM 2646 O O . ILE B 1 75 ? -4.523 -7.852 -10.281 1 92.25 75 ILE B O 1
ATOM 2650 N N . LYS B 1 76 ? -6.133 -8.82 -11.414 1 93.44 76 LYS B N 1
ATOM 2651 C CA . LYS B 1 76 ? -5.297 -9.93 -11.859 1 93.44 76 LYS B CA 1
ATOM 2652 C C . LYS B 1 76 ? -4.074 -9.43 -12.617 1 93.44 76 LYS B C 1
ATOM 2654 O O . LYS B 1 76 ? -2.939 -9.773 -12.273 1 93.44 76 LYS B O 1
ATOM 2659 N N . ALA B 1 77 ? -4.293 -8.648 -13.586 1 93.12 77 ALA B N 1
ATOM 2660 C CA . ALA B 1 77 ? -3.219 -8.148 -14.445 1 93.12 77 ALA B CA 1
ATOM 2661 C C . ALA B 1 77 ? -2.197 -7.355 -13.633 1 93.12 77 ALA B C 1
ATOM 2663 O O . ALA B 1 77 ? -0.989 -7.5 -13.828 1 93.12 77 ALA B O 1
ATOM 2664 N N . CYS B 1 78 ? -2.68 -6.57 -12.711 1 92.69 78 CYS B N 1
ATOM 2665 C CA . CYS B 1 78 ? -1.83 -5.711 -11.898 1 92.69 78 CYS B CA 1
ATOM 2666 C C . CYS B 1 78 ? -0.921 -6.539 -10.992 1 92.69 78 CYS B C 1
ATOM 2668 O O . CYS B 1 78 ? 0.295 -6.34 -10.977 1 92.69 78 CYS B O 1
ATOM 2670 N N . TYR B 1 79 ? -1.445 -7.457 -10.328 1 94.12 79 TYR B N 1
ATOM 2671 C CA . TYR B 1 79 ? -0.656 -8.234 -9.383 1 94.12 79 TYR B CA 1
ATOM 2672 C C . TYR B 1 79 ? 0.276 -9.195 -10.109 1 94.12 79 TYR B C 1
ATOM 2674 O O . TYR B 1 79 ? 1.38 -9.477 -9.633 1 94.12 79 TYR B O 1
ATOM 2682 N N . GLU B 1 80 ? -0.09 -9.727 -11.25 1 93.94 80 GLU B N 1
ATOM 2683 C CA . GLU B 1 80 ? 0.801 -10.562 -12.047 1 93.94 80 GLU B CA 1
ATOM 2684 C C . GLU B 1 80 ? 2.055 -9.797 -12.461 1 93.94 80 GLU B C 1
ATOM 2686 O O . GLU B 1 80 ? 3.168 -10.312 -12.344 1 93.94 80 GLU B O 1
ATOM 2691 N N . LYS B 1 81 ? 1.799 -8.68 -12.938 1 91.69 81 LYS B N 1
ATOM 2692 C CA . LYS B 1 81 ? 2.918 -7.844 -13.352 1 91.69 81 LYS B CA 1
ATOM 2693 C C . LYS B 1 81 ? 3.811 -7.484 -12.172 1 91.69 81 LYS B C 1
ATOM 2695 O O . LYS B 1 81 ? 5.035 -7.582 -12.258 1 91.69 81 LYS B O 1
ATOM 2700 N N . LEU B 1 82 ? 3.182 -7.086 -11.094 1 93.56 82 LEU B N 1
ATOM 2701 C CA . LEU B 1 82 ? 3.896 -6.625 -9.906 1 93.56 82 LEU B CA 1
ATOM 2702 C C . LEU B 1 82 ? 4.723 -7.75 -9.297 1 93.56 82 LEU B C 1
ATOM 2704 O O . LEU B 1 82 ? 5.938 -7.617 -9.133 1 93.56 82 LEU B O 1
ATOM 2708 N N . VAL B 1 83 ? 4.145 -8.836 -9.055 1 93.81 83 VAL B N 1
ATOM 2709 C CA . VAL B 1 83 ? 4.809 -9.945 -8.383 1 93.81 83 VAL B CA 1
ATOM 2710 C C . VAL B 1 83 ? 5.879 -10.539 -9.297 1 93.81 83 VAL B C 1
ATOM 2712 O O . VAL B 1 83 ? 6.984 -10.852 -8.852 1 93.81 83 VAL B O 1
ATOM 2715 N N . SER B 1 84 ? 5.586 -10.602 -10.57 1 89.88 84 SER B N 1
ATOM 2716 C CA . SER B 1 84 ? 6.57 -11.125 -11.508 1 89.88 84 SER B CA 1
ATOM 2717 C C . SER B 1 84 ? 7.797 -10.219 -11.586 1 89.88 84 SER B C 1
ATOM 2719 O O . SER B 1 84 ? 8.93 -10.695 -11.625 1 89.88 84 SER B O 1
ATOM 2721 N N . SER B 1 85 ? 7.586 -8.953 -11.578 1 87.75 85 SER B N 1
ATOM 2722 C CA . SER B 1 85 ? 8.695 -7.996 -11.633 1 87.75 85 SER B CA 1
ATOM 2723 C C . SER B 1 85 ? 9.555 -8.078 -10.383 1 87.75 85 SER B C 1
ATOM 2725 O O . SER B 1 85 ? 10.789 -8.031 -10.461 1 87.75 85 SER B O 1
ATOM 2727 N N . LEU B 1 86 ? 8.906 -8.234 -9.297 1 90.06 86 LEU B N 1
ATOM 2728 C CA . LEU B 1 86 ? 9.633 -8.344 -8.039 1 90.06 86 LEU B CA 1
ATOM 2729 C C . LEU B 1 86 ? 10.453 -9.633 -7.988 1 90.06 86 LEU B C 1
ATOM 2731 O O . LEU B 1 86 ? 11.594 -9.633 -7.531 1 90.06 86 LEU B O 1
ATOM 2735 N N . ARG B 1 87 ? 9.938 -10.633 -8.461 1 88.19 87 ARG B N 1
ATOM 2736 C CA . ARG B 1 87 ? 10.625 -11.922 -8.469 1 88.19 87 ARG B CA 1
ATOM 2737 C C . ARG B 1 87 ? 11.906 -11.852 -9.289 1 88.19 87 ARG B C 1
ATOM 2739 O O . ARG B 1 87 ? 12.953 -12.359 -8.867 1 88.19 87 ARG B O 1
ATOM 2746 N N . VAL B 1 88 ? 11.781 -11.203 -10.391 1 83.69 88 VAL B N 1
ATOM 2747 C CA . VAL B 1 88 ? 12.93 -11.086 -11.281 1 83.69 88 VAL B CA 1
ATOM 2748 C C . VAL B 1 88 ? 14.031 -10.266 -10.609 1 83.69 88 VAL B C 1
ATOM 2750 O O . VAL B 1 88 ? 15.203 -10.625 -10.672 1 83.69 88 VAL B O 1
ATOM 2753 N N . ILE B 1 89 ? 13.68 -9.273 -9.953 1 83.56 89 ILE B N 1
ATOM 2754 C CA . ILE B 1 89 ? 14.656 -8.422 -9.281 1 83.56 89 ILE B CA 1
ATOM 2755 C C . ILE B 1 89 ? 15.32 -9.195 -8.148 1 83.56 89 ILE B C 1
ATOM 2757 O O . ILE B 1 89 ? 16.516 -9.039 -7.902 1 83.56 89 ILE B O 1
ATOM 2761 N N . ILE B 1 90 ? 14.562 -9.891 -7.426 1 84.88 90 ILE B N 1
ATOM 2762 C CA . ILE B 1 90 ? 15.086 -10.664 -6.305 1 84.88 90 ILE B CA 1
ATOM 2763 C C . ILE B 1 90 ? 16.109 -11.672 -6.809 1 84.88 90 ILE B C 1
ATOM 2765 O O . ILE B 1 90 ? 17.172 -11.867 -6.188 1 84.88 90 ILE B O 1
ATOM 2769 N N . LEU B 1 91 ? 15.867 -12.18 -7.902 1 77.81 91 LEU B N 1
ATOM 2770 C CA . LEU B 1 91 ? 16.75 -13.203 -8.469 1 77.81 91 LEU B CA 1
ATOM 2771 C C . LEU B 1 91 ? 18.031 -12.578 -9.008 1 77.81 91 LEU B C 1
ATOM 2773 O O . LEU B 1 91 ? 19.078 -13.219 -9.008 1 77.81 91 LEU B O 1
ATOM 2777 N N . HIS B 1 92 ? 17.984 -11.297 -9.367 1 73.62 92 HIS B N 1
ATOM 2778 C CA . HIS B 1 92 ? 19.125 -10.68 -10.023 1 73.62 92 HIS B CA 1
ATOM 2779 C C . HIS B 1 92 ? 19.766 -9.625 -9.133 1 73.62 92 HIS B C 1
ATOM 2781 O O . HIS B 1 92 ? 20.688 -8.93 -9.555 1 73.62 92 HIS B O 1
ATOM 2787 N N . SER B 1 93 ? 19.266 -9.422 -7.965 1 70.62 93 SER B N 1
ATOM 2788 C CA . SER B 1 93 ? 19.812 -8.391 -7.082 1 70.62 93 SER B CA 1
ATOM 2789 C C . SER B 1 93 ? 21.203 -8.766 -6.578 1 70.62 93 SER B C 1
ATOM 2791 O O . SER B 1 93 ? 21.422 -9.898 -6.141 1 70.62 93 SER B O 1
ATOM 2793 N N . PRO B 1 94 ? 22.094 -7.77 -6.73 1 62.72 94 PRO B N 1
ATOM 2794 C CA . PRO B 1 94 ? 23.484 -8.07 -6.402 1 62.72 94 PRO B CA 1
ATOM 2795 C C . PRO B 1 94 ? 23.766 -8.047 -4.898 1 62.72 94 PRO B C 1
ATOM 2797 O O . PRO B 1 94 ? 24.719 -8.672 -4.434 1 62.72 94 PRO B O 1
ATOM 2800 N N . THR B 1 95 ? 22.953 -7.184 -4.219 1 67.62 95 THR B N 1
ATOM 2801 C CA . THR B 1 95 ? 23.266 -7.09 -2.799 1 67.62 95 THR B CA 1
ATOM 2802 C C . THR B 1 95 ? 22.156 -7.684 -1.951 1 67.62 95 THR B C 1
ATOM 2804 O O . THR B 1 95 ? 20.969 -7.562 -2.293 1 67.62 95 THR B O 1
ATOM 2807 N N . ASP B 1 96 ? 22.641 -8.266 -0.916 1 65.75 96 ASP B N 1
ATOM 2808 C CA . ASP B 1 96 ? 21.734 -8.961 -0.008 1 65.75 96 ASP B CA 1
ATOM 2809 C C . ASP B 1 96 ? 20.75 -7.988 0.647 1 65.75 96 ASP B C 1
ATOM 2811 O O . ASP B 1 96 ? 19.578 -8.305 0.823 1 65.75 96 ASP B O 1
ATOM 2815 N N . GLU B 1 97 ? 21.25 -6.82 0.979 1 62.09 97 GLU B N 1
ATOM 2816 C CA . GLU B 1 97 ? 20.406 -5.855 1.68 1 62.09 97 GLU B CA 1
ATOM 2817 C C . GLU B 1 97 ? 19.219 -5.426 0.814 1 62.09 97 GLU B C 1
ATOM 2819 O O . GLU B 1 97 ? 18.078 -5.363 1.292 1 62.09 97 GLU B O 1
ATOM 2824 N N . LYS B 1 98 ? 19.594 -5.195 -0.378 1 69.38 98 LYS B N 1
ATOM 2825 C CA . LYS B 1 98 ? 18.531 -4.77 -1.293 1 69.38 98 LYS B CA 1
ATOM 2826 C C . LYS B 1 98 ? 17.562 -5.914 -1.593 1 69.38 98 LYS B C 1
ATOM 2828 O O . LYS B 1 98 ? 16.359 -5.699 -1.714 1 69.38 98 LYS B O 1
ATOM 2833 N N . LYS B 1 99 ? 18.109 -7.082 -1.493 1 77.56 99 LYS B N 1
ATOM 2834 C CA . LYS B 1 99 ? 17.281 -8.266 -1.732 1 77.56 99 LYS B CA 1
ATOM 2835 C C . LYS B 1 99 ? 16.219 -8.414 -0.654 1 77.56 99 LYS B C 1
ATOM 2837 O O . LYS B 1 99 ? 15.062 -8.734 -0.956 1 77.56 99 LYS B O 1
ATOM 2842 N N . GLU B 1 100 ? 16.641 -8.047 0.517 1 80.5 100 GLU B N 1
ATOM 2843 C CA . GLU B 1 100 ? 15.719 -8.234 1.635 1 80.5 100 GLU B CA 1
ATOM 2844 C C . GLU B 1 100 ? 14.547 -7.258 1.557 1 80.5 100 GLU B C 1
ATOM 2846 O O . GLU B 1 100 ? 13.422 -7.602 1.91 1 80.5 100 GLU B O 1
ATOM 2851 N N . ILE B 1 101 ? 14.828 -6.145 1.031 1 78.5 101 ILE B N 1
ATOM 2852 C CA . ILE B 1 101 ? 13.781 -5.137 0.876 1 78.5 101 ILE B CA 1
ATOM 2853 C C . ILE B 1 101 ? 12.742 -5.629 -0.124 1 78.5 101 ILE B C 1
ATOM 2855 O O . ILE B 1 101 ? 11.539 -5.559 0.138 1 78.5 101 ILE B O 1
ATOM 2859 N N . TYR B 1 102 ? 13.188 -6.199 -1.178 1 84.81 102 TYR B N 1
ATOM 2860 C CA . TYR B 1 102 ? 12.273 -6.637 -2.225 1 84.81 102 TYR B CA 1
ATOM 2861 C C . TYR B 1 102 ? 11.562 -7.922 -1.82 1 84.81 102 TYR B C 1
ATOM 2863 O O . TYR B 1 102 ? 10.398 -8.133 -2.189 1 84.81 102 TYR B O 1
ATOM 2871 N N . LYS B 1 103 ? 12.211 -8.703 -1.072 1 87.31 103 LYS B N 1
ATOM 2872 C CA . LYS B 1 103 ? 11.547 -9.883 -0.527 1 87.31 103 LYS B CA 1
ATOM 2873 C C . LYS B 1 103 ? 10.375 -9.484 0.374 1 87.31 103 LYS B C 1
ATOM 2875 O O . LYS B 1 103 ? 9.305 -10.086 0.305 1 87.31 103 LYS B O 1
ATOM 2880 N N . SER B 1 104 ? 10.641 -8.531 1.143 1 84.31 104 SER B N 1
ATOM 2881 C CA . SER B 1 104 ? 9.594 -8.047 2.039 1 84.31 104 SER B CA 1
ATOM 2882 C C . SER B 1 104 ? 8.414 -7.48 1.258 1 84.31 104 SER B C 1
ATOM 2884 O O . SER B 1 104 ? 7.258 -7.758 1.583 1 84.31 104 SER B O 1
ATOM 2886 N N . LYS B 1 105 ? 8.703 -6.754 0.244 1 84.69 105 LYS B N 1
ATOM 2887 C CA . LYS B 1 105 ? 7.648 -6.207 -0.605 1 84.69 105 LYS B CA 1
ATOM 2888 C C . LYS B 1 105 ? 6.828 -7.32 -1.253 1 84.69 105 LYS B C 1
ATOM 2890 O O . LYS B 1 105 ? 5.598 -7.262 -1.272 1 84.69 105 LYS B O 1
ATOM 2895 N N . MET B 1 106 ? 7.52 -8.25 -1.767 1 90.94 106 MET B N 1
ATOM 2896 C CA . MET B 1 106 ? 6.84 -9.359 -2.42 1 90.94 106 MET B CA 1
ATOM 2897 C C . MET B 1 106 ? 5.93 -10.094 -1.438 1 90.94 106 MET B C 1
ATOM 2899 O O . MET B 1 106 ? 4.809 -10.469 -1.784 1 90.94 106 MET B O 1
ATOM 2903 N N . ARG B 1 107 ? 6.418 -10.289 -0.257 1 91.44 107 ARG B N 1
ATOM 2904 C CA . ARG B 1 107 ? 5.605 -10.945 0.761 1 91.44 107 ARG B CA 1
ATOM 2905 C C . ARG B 1 107 ? 4.312 -10.172 1.015 1 91.44 107 ARG B C 1
ATOM 2907 O O . ARG B 1 107 ? 3.23 -10.766 1.036 1 91.44 107 ARG B O 1
ATOM 2914 N N . ASP B 1 108 ? 4.441 -8.961 1.146 1 86.38 108 ASP B N 1
ATOM 2915 C CA . ASP B 1 108 ? 3.289 -8.117 1.439 1 86.38 108 ASP B CA 1
ATOM 2916 C C . ASP B 1 108 ? 2.262 -8.18 0.311 1 86.38 108 ASP B C 1
ATOM 2918 O O . ASP B 1 108 ? 1.069 -8.359 0.56 1 86.38 108 ASP B O 1
ATOM 2922 N N . TYR B 1 109 ? 2.738 -8.047 -0.912 1 90.94 109 TYR B N 1
ATOM 2923 C CA . TYR B 1 109 ? 1.832 -8.023 -2.055 1 90.94 109 TYR B CA 1
ATOM 2924 C C . TYR B 1 109 ? 1.201 -9.398 -2.275 1 90.94 109 TYR B C 1
ATOM 2926 O O . TYR B 1 109 ? 0.025 -9.492 -2.635 1 90.94 109 TYR B O 1
ATOM 2934 N N . CYS B 1 110 ? 1.96 -10.398 -2.062 1 94.81 110 CYS B N 1
ATOM 2935 C CA . CYS B 1 110 ? 1.411 -11.75 -2.186 1 94.81 110 CYS B CA 1
ATOM 2936 C C . CYS B 1 110 ? 0.332 -11.992 -1.139 1 94.81 110 CYS B C 1
ATOM 2938 O O . CYS B 1 110 ? -0.748 -12.492 -1.46 1 94.81 110 CYS B O 1
ATOM 2940 N N . GLU B 1 111 ? 0.613 -11.609 0.077 1 91.31 111 GLU B N 1
ATOM 2941 C CA . GLU B 1 111 ? -0.354 -11.82 1.15 1 91.31 111 GLU B CA 1
ATOM 2942 C C . GLU B 1 111 ? -1.622 -11.008 0.918 1 91.31 111 GLU B C 1
ATOM 2944 O O . GLU B 1 111 ? -2.73 -11.484 1.167 1 91.31 111 GLU B O 1
ATOM 2949 N N . GLU B 1 112 ? -1.436 -9.836 0.446 1 88.62 112 GLU B N 1
ATOM 2950 C CA . GLU B 1 112 ? -2.582 -9 0.09 1 88.62 112 GLU B CA 1
ATOM 2951 C C . GLU B 1 112 ? -3.451 -9.68 -0.965 1 88.62 112 GLU B C 1
ATOM 2953 O O . GLU B 1 112 ? -4.676 -9.719 -0.837 1 88.62 112 GLU B O 1
ATOM 2958 N N . PHE B 1 113 ? -2.895 -10.164 -1.99 1 93 113 PHE B N 1
ATOM 2959 C CA . PHE B 1 113 ? -3.604 -10.836 -3.074 1 93 113 PHE B CA 1
ATOM 2960 C C . PHE B 1 113 ? -4.344 -12.062 -2.561 1 93 113 PHE B C 1
ATOM 2962 O O . PHE B 1 113 ? -5.504 -12.289 -2.912 1 93 113 PHE B O 1
ATOM 2969 N N . ILE B 1 114 ? -3.654 -12.805 -1.75 1 95.25 114 ILE B N 1
ATOM 2970 C CA . ILE B 1 114 ? -4.227 -14.031 -1.212 1 95.25 114 ILE B CA 1
ATOM 2971 C C . ILE B 1 114 ? -5.469 -13.703 -0.385 1 95.25 114 ILE B C 1
ATOM 2973 O O . ILE B 1 114 ? -6.508 -14.352 -0.528 1 95.25 114 ILE B O 1
ATOM 2977 N N . GLU B 1 115 ? -5.387 -12.781 0.409 1 90.31 115 GLU B N 1
ATOM 2978 C CA . GLU B 1 115 ? -6.531 -12.359 1.213 1 90.31 115 GLU B CA 1
ATOM 2979 C C . GLU B 1 115 ? -7.695 -11.922 0.329 1 90.31 115 GLU B C 1
ATOM 2981 O O . GLU B 1 115 ? -8.852 -12.242 0.614 1 90.31 115 GLU B O 1
ATOM 2986 N N . MET B 1 116 ? -7.34 -11.258 -0.727 1 89.06 116 MET B N 1
ATOM 2987 C CA . MET B 1 116 ? -8.367 -10.805 -1.666 1 89.06 116 MET B CA 1
ATOM 2988 C C . MET B 1 116 ? -9.062 -11.992 -2.32 1 89.06 116 MET B C 1
ATOM 2990 O O . MET B 1 116 ? -10.289 -12.008 -2.438 1 89.06 116 MET B O 1
ATOM 2994 N N . VAL B 1 117 ? -8.336 -12.898 -2.748 1 93.56 117 VAL B N 1
ATOM 2995 C CA . VAL B 1 117 ? -8.898 -14.07 -3.404 1 93.56 117 VAL B CA 1
ATOM 2996 C C . VAL B 1 117 ? -9.812 -14.812 -2.436 1 93.56 117 VAL B C 1
ATOM 2998 O O . VAL B 1 117 ? -10.938 -15.18 -2.791 1 93.56 117 VAL B O 1
ATOM 3001 N N . ASP B 1 118 ? -9.406 -14.945 -1.223 1 92.75 118 ASP B N 1
ATOM 3002 C CA . ASP B 1 118 ? -10.133 -15.766 -0.251 1 92.75 118 ASP B CA 1
ATOM 3003 C C . ASP B 1 118 ? -11.422 -15.078 0.194 1 92.75 118 ASP B C 1
ATOM 3005 O O . ASP B 1 118 ? -12.43 -15.742 0.443 1 92.75 118 ASP B O 1
ATOM 3009 N N . HIS B 1 119 ? -11.422 -13.766 0.189 1 88.56 119 HIS B N 1
ATOM 3010 C CA . HIS B 1 119 ? -12.539 -13.102 0.843 1 88.56 119 HIS B CA 1
ATOM 3011 C C . HIS B 1 119 ? -13.406 -12.352 -0.168 1 88.56 119 HIS B C 1
ATOM 3013 O O . HIS B 1 119 ? -14.578 -12.086 0.089 1 88.56 119 HIS B O 1
ATOM 3019 N N . ARG B 1 120 ? -12.898 -12.172 -1.377 1 87.12 120 ARG B N 1
ATOM 3020 C CA . ARG B 1 120 ? -13.648 -11.273 -2.244 1 87.12 120 ARG B CA 1
ATOM 3021 C C . ARG B 1 120 ? -13.883 -11.898 -3.613 1 87.12 120 ARG B C 1
ATOM 3023 O O . ARG B 1 120 ? -14.719 -11.422 -4.383 1 87.12 120 ARG B O 1
ATOM 3030 N N . ILE B 1 121 ? -13.164 -12.852 -3.857 1 90.31 121 ILE B N 1
ATOM 3031 C CA . ILE B 1 121 ? -13.281 -13.391 -5.207 1 90.31 121 ILE B CA 1
ATOM 3032 C C . ILE B 1 121 ? -13.867 -14.797 -5.152 1 90.31 121 ILE B C 1
ATOM 3034 O O . ILE B 1 121 ? -14.969 -15.039 -5.652 1 90.31 121 ILE B O 1
ATOM 3038 N N . ALA B 1 122 ? -13.258 -15.641 -4.398 1 91.88 122 ALA B N 1
ATOM 3039 C CA . ALA B 1 122 ? -13.594 -17.062 -4.402 1 91.88 122 ALA B CA 1
ATOM 3040 C C . ALA B 1 122 ? -15.008 -17.297 -3.895 1 91.88 122 ALA B C 1
ATOM 3042 O O . ALA B 1 122 ? -15.758 -18.078 -4.465 1 91.88 122 ALA B O 1
ATOM 3043 N N . PRO B 1 123 ? -15.477 -16.531 -2.863 1 88.31 123 PRO B N 1
ATOM 3044 C CA . PRO B 1 123 ? -16.797 -16.844 -2.309 1 88.31 123 PRO B CA 1
ATOM 3045 C C . PRO B 1 123 ? -17.938 -16.25 -3.137 1 88.31 123 PRO B C 1
ATOM 3047 O O . PRO B 1 123 ? -19.094 -16.594 -2.92 1 88.31 123 PRO B O 1
ATOM 3050 N N . HIS B 1 124 ? -17.625 -15.469 -4.082 1 85.25 124 HIS B N 1
ATOM 3051 C CA . HIS B 1 124 ? -18.70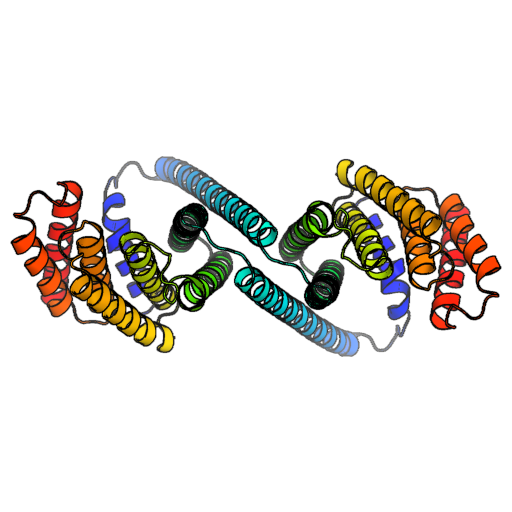3 -14.719 -4.73 1 85.25 124 HIS B CA 1
ATOM 3052 C C . HIS B 1 124 ? -19.109 -15.383 -6.039 1 85.25 124 HIS B C 1
ATOM 3054 O O . HIS B 1 124 ? -18.281 -15.594 -6.926 1 85.25 124 HIS B O 1
ATOM 3060 N N . PHE B 1 125 ? -20.344 -15.461 -6.195 1 81.81 125 PHE B N 1
ATOM 3061 C CA . PHE B 1 125 ? -20.922 -16.234 -7.289 1 81.81 125 PHE B CA 1
ATOM 3062 C C . PHE B 1 125 ? -20.953 -15.422 -8.578 1 81.81 125 PHE B C 1
ATOM 3064 O O . PHE B 1 125 ? -21.047 -15.984 -9.672 1 81.81 125 PHE B O 1
ATOM 3071 N N . TRP B 1 126 ? -20.875 -14.148 -8.508 1 82.44 126 TRP B N 1
ATOM 3072 C CA . TRP B 1 126 ? -21 -13.312 -9.695 1 82.44 126 TRP B CA 1
ATOM 3073 C C . TRP B 1 126 ? -19.719 -13.328 -10.508 1 82.44 126 TRP B C 1
ATOM 3075 O O . TRP B 1 126 ? -19.703 -12.898 -11.664 1 82.44 126 TRP B O 1
ATOM 3085 N N . VAL B 1 127 ? -18.688 -13.797 -9.914 1 87.56 127 VAL B N 1
ATOM 3086 C CA . VAL B 1 127 ? -17.438 -13.883 -10.648 1 87.56 127 VAL B CA 1
ATOM 3087 C C . VAL B 1 127 ? -17.453 -15.094 -11.586 1 87.56 127 VAL B C 1
ATOM 3089 O O . VAL B 1 127 ? -17.812 -16.203 -11.164 1 87.56 127 VAL B O 1
ATOM 3092 N N . ALA B 1 128 ? -17.062 -14.828 -12.836 1 90.38 128 ALA B N 1
ATOM 3093 C CA . ALA B 1 128 ? -17.047 -15.898 -13.828 1 90.38 128 ALA B CA 1
ATOM 3094 C C . ALA B 1 128 ? -16.141 -17.047 -13.391 1 90.38 128 ALA B C 1
ATOM 3096 O O . ALA B 1 128 ? -15.062 -16.812 -12.836 1 90.38 128 ALA B O 1
ATOM 3097 N N . THR B 1 129 ? -16.516 -18.25 -13.703 1 93.25 129 THR B N 1
ATOM 3098 C CA . THR B 1 129 ? -15.805 -19.453 -13.305 1 93.25 129 THR B CA 1
ATOM 3099 C C . THR B 1 129 ? -14.375 -19.453 -13.836 1 93.25 129 THR B C 1
ATOM 3101 O O . THR B 1 129 ? -13.43 -19.797 -13.125 1 93.25 129 THR B O 1
ATOM 3104 N N . SER B 1 130 ? -14.188 -19.047 -15.023 1 93.19 130 SER B N 1
ATOM 3105 C CA . SER B 1 130 ? -12.859 -19 -15.633 1 93.19 130 SER B CA 1
ATOM 3106 C C . SER B 1 130 ? -11.938 -18.031 -14.898 1 93.19 130 SER B C 1
ATOM 3108 O O . SER B 1 130 ? -10.766 -18.328 -14.68 1 93.19 130 SER B O 1
ATOM 3110 N N . ILE B 1 131 ? -12.477 -16.953 -14.484 1 92.62 131 ILE B N 1
ATOM 3111 C CA . ILE B 1 131 ? -11.703 -15.938 -13.781 1 92.62 131 ILE B CA 1
ATOM 3112 C C . ILE B 1 131 ? -11.344 -16.438 -12.383 1 92.62 131 ILE B C 1
ATOM 3114 O O . ILE B 1 131 ? -10.203 -16.281 -11.938 1 92.62 131 ILE B O 1
ATOM 3118 N N . LYS B 1 132 ? -12.242 -17.047 -11.789 1 94.44 132 LYS B N 1
ATOM 3119 C CA . LYS B 1 132 ? -12 -17.625 -10.469 1 94.44 132 LYS B CA 1
ATOM 3120 C C . LYS B 1 132 ? -10.867 -18.641 -10.508 1 94.44 132 LYS B C 1
ATOM 3122 O O . LYS B 1 132 ? -10 -18.656 -9.633 1 94.44 132 LYS B O 1
ATOM 3127 N N . GLY B 1 133 ? -10.945 -19.438 -11.492 1 96.44 133 GLY B N 1
ATOM 3128 C CA . GLY B 1 133 ? -9.891 -20.422 -11.672 1 96.44 133 GLY B CA 1
ATOM 3129 C C . GLY B 1 133 ? -8.516 -19.797 -11.789 1 96.44 133 GLY B C 1
ATOM 3130 O O . GLY B 1 133 ? -7.555 -20.281 -11.18 1 96.44 133 GLY B O 1
ATOM 3131 N N . HIS B 1 134 ? -8.398 -18.734 -12.523 1 96.25 134 HIS B N 1
ATOM 3132 C CA . HIS B 1 134 ? -7.133 -18.016 -12.68 1 96.25 134 HIS B CA 1
ATOM 3133 C C . HIS B 1 134 ? -6.617 -17.5 -11.344 1 96.25 134 HIS B C 1
ATOM 3135 O O . HIS B 1 134 ? -5.426 -17.625 -11.047 1 96.25 134 HIS B O 1
ATOM 3141 N N . PHE B 1 135 ? -7.5 -16.969 -10.578 1 97.38 135 PHE B N 1
ATOM 3142 C CA . PHE B 1 135 ? -7.125 -16.391 -9.289 1 97.38 135 PHE B CA 1
ATOM 3143 C C . PHE B 1 135 ? -6.672 -17.484 -8.32 1 97.38 135 PHE B C 1
ATOM 3145 O O . PHE B 1 135 ? -5.707 -17.297 -7.578 1 97.38 135 PHE B O 1
ATOM 3152 N N . LEU B 1 136 ? -7.363 -18.547 -8.344 1 97.94 136 LEU B N 1
ATOM 3153 C CA . LEU B 1 136 ? -6.996 -19.656 -7.465 1 97.94 136 LEU B CA 1
ATOM 3154 C C . LEU B 1 136 ? -5.617 -20.203 -7.828 1 97.94 136 LEU B C 1
ATOM 3156 O O . LEU B 1 136 ? -4.816 -20.516 -6.945 1 97.94 136 LEU B O 1
ATOM 3160 N N . ARG B 1 137 ? -5.34 -20.312 -9.062 1 98.06 137 ARG B N 1
ATOM 3161 C CA . ARG B 1 137 ? -4.02 -20.75 -9.5 1 98.06 137 ARG B CA 1
ATOM 3162 C C . ARG B 1 137 ? -2.945 -19.75 -9.07 1 98.06 137 ARG B C 1
ATOM 3164 O O . ARG B 1 137 ? -1.896 -20.156 -8.555 1 98.06 137 ARG B O 1
ATOM 3171 N N . LEU B 1 138 ? -3.225 -18.531 -9.273 1 97.69 138 LEU B N 1
ATOM 3172 C CA . LEU B 1 138 ? -2.264 -17.484 -8.906 1 97.69 138 LEU B CA 1
ATOM 3173 C C . LEU B 1 138 ? -2.014 -17.484 -7.402 1 97.69 138 LEU B C 1
ATOM 3175 O O . LEU B 1 138 ? -0.881 -17.297 -6.957 1 97.69 138 LEU B O 1
ATOM 3179 N N . LYS B 1 139 ? -3.061 -17.641 -6.652 1 97.88 139 LYS B N 1
ATOM 3180 C CA . LYS B 1 139 ? -2.912 -17.766 -5.203 1 97.88 139 LYS B CA 1
ATOM 3181 C C . LYS B 1 139 ? -1.919 -18.859 -4.848 1 97.88 139 LYS B C 1
ATOM 3183 O O . LYS B 1 139 ? -1.024 -18.656 -4.023 1 97.88 139 LYS B O 1
ATOM 3188 N N . ALA B 1 140 ? -2.061 -19.969 -5.457 1 98.31 140 ALA B N 1
ATOM 3189 C CA . ALA B 1 140 ? -1.155 -21.094 -5.223 1 98.31 140 ALA B CA 1
ATOM 3190 C C . ALA B 1 140 ? 0.269 -20.75 -5.645 1 98.31 140 ALA B C 1
ATOM 3192 O O . ALA B 1 140 ? 1.226 -21.047 -4.926 1 98.31 140 ALA B O 1
ATOM 3193 N N . ASP B 1 141 ? 0.422 -20.125 -6.766 1 97.19 141 ASP B N 1
ATOM 3194 C CA . ASP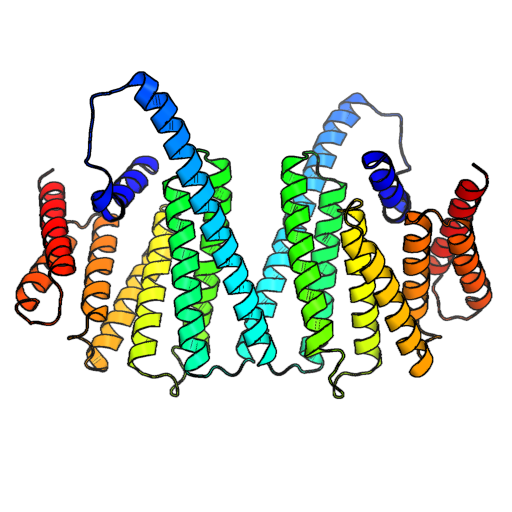 B 1 141 ? 1.733 -19.719 -7.258 1 97.19 141 ASP B CA 1
ATOM 3195 C C . ASP B 1 141 ? 2.412 -18.75 -6.285 1 97.19 141 ASP B C 1
ATOM 3197 O O . ASP B 1 141 ? 3.609 -18.875 -6.016 1 97.19 141 ASP B O 1
ATOM 3201 N N . TYR B 1 142 ? 1.661 -17.859 -5.816 1 97.69 142 TYR B N 1
ATOM 3202 C CA . TYR B 1 142 ? 2.238 -16.844 -4.938 1 97.69 142 TYR B CA 1
ATOM 3203 C C . TYR B 1 142 ? 2.656 -17.453 -3.605 1 97.69 142 TYR B C 1
ATOM 3205 O O . TYR B 1 142 ? 3.68 -17.062 -3.035 1 97.69 142 TYR B O 1
ATOM 3213 N N . LEU B 1 143 ? 1.923 -18.391 -3.127 1 97.38 143 LEU B N 1
ATOM 3214 C CA . LEU B 1 143 ? 2.326 -19.109 -1.925 1 97.38 143 LEU B CA 1
ATOM 3215 C C . LEU B 1 143 ? 3.609 -19.891 -2.168 1 97.38 143 LEU B C 1
ATOM 3217 O O . LEU B 1 143 ? 4.48 -19.953 -1.296 1 97.38 143 LEU B O 1
ATOM 3221 N N . ARG B 1 144 ? 3.709 -20.484 -3.287 1 96.12 144 ARG B N 1
ATOM 3222 C CA . ARG B 1 144 ? 4.949 -21.172 -3.633 1 96.12 144 ARG B CA 1
ATOM 3223 C C . ARG B 1 144 ? 6.121 -20.188 -3.666 1 96.12 144 ARG B C 1
ATOM 3225 O O . ARG B 1 144 ? 7.211 -20.5 -3.178 1 96.12 144 ARG B O 1
ATOM 3232 N N . TYR B 1 145 ? 5.895 -19.016 -4.277 1 94.88 145 TYR B N 1
ATOM 3233 C CA . TYR B 1 145 ? 6.945 -18 -4.324 1 94.88 145 TYR B CA 1
ATOM 3234 C C . TYR B 1 145 ? 7.379 -17.609 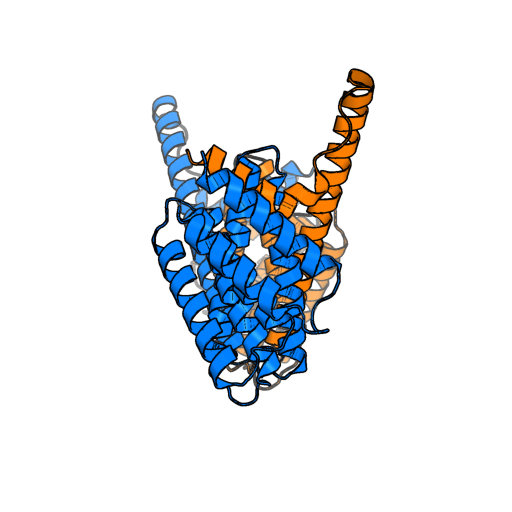-2.922 1 94.88 145 TYR B C 1
ATOM 3236 O O . TYR B 1 145 ? 8.57 -17.406 -2.664 1 94.88 145 TYR B O 1
ATOM 3244 N N . LEU B 1 146 ? 6.402 -17.5 -2.057 1 94.19 146 LEU B N 1
ATOM 3245 C CA . LEU B 1 146 ? 6.719 -17.172 -0.671 1 94.19 146 LEU B CA 1
ATOM 3246 C C . LEU B 1 146 ? 7.535 -18.281 -0.024 1 94.19 146 LEU B C 1
ATOM 3248 O O . LEU B 1 146 ? 8.477 -18.016 0.726 1 94.19 146 LEU B O 1
ATOM 3252 N N . PHE B 1 147 ? 7.273 -19.438 -0.309 1 93.75 147 PHE B N 1
ATOM 3253 C CA . PHE B 1 147 ? 8.055 -20.578 0.165 1 93.75 147 PHE B CA 1
ATOM 3254 C C . PHE B 1 147 ? 9.477 -20.516 -0.381 1 93.75 147 PHE B C 1
ATOM 3256 O O . PHE B 1 147 ? 10.438 -20.781 0.346 1 93.75 147 PHE B O 1
ATOM 3263 N N . GLU B 1 148 ? 9.625 -20.156 -1.561 1 89.62 148 GLU B N 1
ATOM 3264 C CA . GLU B 1 148 ? 10.93 -20.078 -2.211 1 89.62 148 GLU B CA 1
ATOM 3265 C C . GLU B 1 148 ? 11.82 -19.031 -1.534 1 89.62 148 GLU B C 1
ATOM 3267 O O . GLU B 1 148 ? 13.031 -19.25 -1.396 1 89.62 148 GLU B O 1
ATOM 3272 N N . ILE B 1 149 ? 11.195 -17.984 -1.134 1 88.44 149 ILE B N 1
ATOM 3273 C CA . ILE B 1 149 ? 12.031 -16.922 -0.596 1 88.44 149 ILE B CA 1
ATOM 3274 C C . ILE B 1 149 ? 12.18 -17.094 0.915 1 88.44 149 ILE B C 1
ATOM 3276 O O . ILE B 1 149 ? 13.039 -16.469 1.535 1 88.44 149 ILE B O 1
ATOM 3280 N N . HIS B 1 150 ? 11.359 -17.922 1.44 1 87.88 150 HIS B N 1
ATOM 3281 C CA . HIS B 1 150 ? 11.453 -18.281 2.852 1 87.88 150 HIS B CA 1
ATOM 3282 C C . HIS B 1 150 ? 11.43 -19.797 3.041 1 87.88 150 HIS B C 1
ATOM 3284 O O . HIS B 1 150 ? 10.508 -20.328 3.654 1 87.88 150 HIS B O 1
ATOM 3290 N N . PRO B 1 151 ? 12.531 -20.438 2.76 1 85.88 151 PRO B N 1
ATOM 3291 C CA . PRO B 1 151 ? 12.516 -21.906 2.734 1 85.88 151 PRO B CA 1
ATOM 3292 C C . PRO B 1 151 ? 12.398 -22.516 4.129 1 85.88 151 PRO B C 1
ATOM 3294 O O . PRO B 1 151 ? 11.945 -23.656 4.27 1 85.88 151 PRO B O 1
ATOM 3297 N N . LYS B 1 152 ? 12.758 -21.75 5.125 1 87.12 152 LYS B N 1
ATOM 3298 C CA . LYS B 1 152 ? 12.734 -22.297 6.484 1 87.12 152 LYS B CA 1
ATOM 3299 C C . LYS B 1 152 ? 11.352 -22.125 7.109 1 87.12 152 LYS B C 1
ATOM 3301 O O . LYS B 1 152 ? 11.078 -22.672 8.188 1 87.12 152 LYS B O 1
ATOM 3306 N N . CYS B 1 153 ? 10.523 -21.406 6.41 1 86 153 CYS B N 1
ATOM 3307 C CA . CYS B 1 153 ? 9.172 -21.203 6.914 1 86 153 CYS B CA 1
ATOM 3308 C C . CYS B 1 153 ? 8.234 -22.312 6.441 1 86 153 CYS B C 1
ATOM 3310 O O . CYS B 1 153 ? 7.691 -22.234 5.34 1 86 153 CYS B O 1
ATOM 3312 N N . GLY B 1 154 ? 7.926 -23.281 7.203 1 89.94 154 GLY B N 1
ATOM 3313 C CA . GLY B 1 154 ? 7.121 -24.438 6.867 1 89.94 154 GLY B CA 1
ATOM 3314 C C . GLY B 1 154 ? 5.668 -24.094 6.586 1 89.94 154 GLY B C 1
ATOM 3315 O O . GLY B 1 154 ? 4.988 -24.812 5.844 1 89.94 154 GLY B O 1
ATOM 3316 N N . ILE B 1 155 ? 5.223 -23.031 7.129 1 94.5 155 ILE B N 1
ATOM 3317 C CA . ILE B 1 155 ? 3.826 -22.641 6.973 1 94.5 155 ILE B CA 1
ATOM 3318 C C . ILE B 1 155 ? 3.531 -22.359 5.5 1 94.5 155 ILE B C 1
ATOM 3320 O O . ILE B 1 155 ? 2.469 -22.719 4.992 1 94.5 155 ILE B O 1
ATOM 3324 N N . TYR B 1 156 ? 4.43 -21.766 4.824 1 95.19 156 TYR B N 1
ATOM 3325 C CA . TYR B 1 156 ? 4.207 -21.453 3.418 1 95.19 156 TYR B CA 1
ATOM 3326 C C . TYR B 1 156 ? 4.207 -22.719 2.574 1 95.19 156 TYR B C 1
ATOM 3328 O O . TYR B 1 156 ? 3.473 -22.828 1.59 1 95.19 156 TYR B O 1
ATOM 3336 N N . GLN B 1 157 ? 4.988 -23.688 2.939 1 94.88 157 GLN B N 1
ATOM 3337 C CA . GLN B 1 157 ? 5.012 -24.969 2.246 1 94.88 157 GLN B CA 1
ATOM 3338 C C . GLN B 1 157 ? 3.648 -25.656 2.311 1 94.88 157 GLN B C 1
ATOM 3340 O O . GLN B 1 157 ? 3.09 -26.031 1.277 1 94.88 157 GLN B O 1
ATOM 3345 N N . VAL B 1 158 ? 3.201 -25.703 3.459 1 97.19 158 VAL B N 1
ATOM 3346 C CA . VAL B 1 158 ? 1.928 -26.375 3.684 1 97.19 158 VAL B CA 1
ATOM 3347 C C . VAL B 1 158 ? 0.809 -25.625 2.977 1 97.19 158 VAL B C 1
ATOM 3349 O O . VAL B 1 158 ? -0.031 -26.219 2.303 1 97.19 158 VAL B O 1
ATOM 3352 N N . ARG B 1 159 ? 0.79 -24.375 3.1 1 97.75 159 ARG B N 1
ATOM 3353 C CA . ARG B 1 159 ? -0.241 -23.547 2.482 1 97.75 159 ARG B CA 1
ATOM 3354 C C . ARG B 1 159 ? -0.199 -23.656 0.962 1 97.75 159 ARG B C 1
ATOM 3356 O O . ARG B 1 159 ? -1.24 -23.625 0.303 1 97.75 159 ARG B O 1
ATOM 3363 N N . ALA B 1 160 ? 0.97 -23.781 0.417 1 97.69 160 ALA B N 1
ATOM 3364 C CA . ALA B 1 160 ? 1.108 -23.922 -1.03 1 97.69 160 ALA B CA 1
ATOM 3365 C C . ALA B 1 160 ? 0.502 -25.234 -1.514 1 97.69 160 ALA B C 1
ATOM 3367 O O . ALA B 1 160 ? -0.288 -25.25 -2.459 1 97.69 160 ALA B O 1
ATOM 3368 N N . HIS B 1 161 ? 0.809 -26.266 -0.815 1 97.75 161 HIS B N 1
ATOM 3369 C CA . HIS B 1 161 ? 0.248 -27.562 -1.179 1 97.75 161 HIS B CA 1
ATOM 3370 C C . HIS B 1 161 ? -1.275 -27.547 -1.117 1 97.75 161 HIS B C 1
ATOM 3372 O O . HIS B 1 161 ? -1.945 -28.016 -2.033 1 97.75 161 HIS B O 1
ATOM 3378 N N . ASN B 1 162 ? -1.711 -26.984 -0.059 1 98.25 162 ASN B N 1
ATOM 3379 C CA . ASN B 1 162 ? -3.158 -26.906 0.11 1 98.25 162 ASN B CA 1
ATOM 3380 C C . ASN B 1 162 ? -3.805 -26.078 -0.995 1 98.25 162 ASN B C 1
ATOM 3382 O O . ASN B 1 162 ? -4.852 -26.453 -1.525 1 98.25 162 ASN B O 1
ATOM 3386 N N . ALA B 1 163 ? -3.217 -25.031 -1.334 1 98.56 163 ALA B N 1
ATOM 3387 C CA . ALA B 1 163 ? -3.766 -24.141 -2.352 1 98.56 163 ALA B CA 1
ATOM 3388 C C . ALA B 1 163 ? -3.793 -24.812 -3.719 1 98.56 163 ALA B C 1
ATOM 3390 O O . ALA B 1 163 ? -4.766 -24.672 -4.465 1 98.56 163 ALA B O 1
ATOM 3391 N N . TYR B 1 164 ? -2.717 -25.516 -4.062 1 98.31 164 TYR B N 1
ATOM 3392 C CA . TYR B 1 164 ? -2.699 -26.234 -5.332 1 98.31 164 TYR B CA 1
ATOM 3393 C C . TYR B 1 164 ? -3.762 -27.328 -5.359 1 98.31 164 TYR B C 1
ATOM 3395 O O . TYR B 1 164 ? -4.391 -27.562 -6.391 1 98.31 164 TYR B O 1
ATOM 3403 N N . THR B 1 165 ? -3.957 -27.938 -4.254 1 98.12 165 THR B N 1
ATOM 3404 C CA . THR B 1 165 ? -4.973 -28.984 -4.16 1 98.12 165 THR B CA 1
ATOM 3405 C C . THR B 1 165 ? -6.371 -28.391 -4.344 1 98.12 165 THR B C 1
ATOM 3407 O O . THR B 1 165 ? -7.195 -28.953 -5.066 1 98.12 165 THR B O 1
ATOM 3410 N N . GLU B 1 166 ? -6.613 -27.328 -3.695 1 97.94 166 GLU B N 1
ATOM 3411 C CA . GLU B 1 166 ? -7.891 -26.625 -3.816 1 97.94 166 GLU B CA 1
ATOM 3412 C C . GLU B 1 166 ? -8.148 -26.203 -5.254 1 97.94 166 GLU B C 1
ATOM 3414 O O . GLU B 1 166 ? -9.25 -26.375 -5.773 1 97.94 166 GLU B O 1
ATOM 3419 N N . ALA B 1 167 ? -7.156 -25.641 -5.883 1 98.44 167 ALA B N 1
ATOM 3420 C CA . ALA B 1 167 ? -7.293 -25.188 -7.266 1 98.44 167 ALA B CA 1
ATOM 3421 C C . ALA B 1 167 ? -7.57 -26.375 -8.195 1 98.44 167 ALA B C 1
ATOM 3423 O O . ALA B 1 167 ? -8.445 -26.281 -9.062 1 98.44 167 ALA B O 1
ATOM 3424 N N . LYS B 1 168 ? -6.906 -27.391 -7.988 1 98 168 LYS B N 1
ATOM 3425 C CA . LYS B 1 168 ? -7.125 -28.594 -8.797 1 98 168 LYS B CA 1
ATOM 3426 C C . LYS B 1 168 ? -8.57 -29.078 -8.695 1 98 168 LYS B C 1
ATOM 3428 O O . LYS B 1 168 ? -9.203 -29.375 -9.703 1 98 168 LYS B O 1
ATOM 3433 N N . ALA B 1 169 ? -9 -29.156 -7.48 1 98.12 169 ALA B N 1
ATOM 3434 C CA . ALA B 1 169 ? -10.383 -29.578 -7.258 1 98.12 169 ALA B CA 1
ATOM 3435 C C . ALA B 1 169 ? -11.359 -28.641 -7.965 1 98.12 169 ALA B C 1
ATOM 3437 O O . ALA B 1 169 ? -12.312 -29.094 -8.602 1 98.12 169 ALA B O 1
ATOM 3438 N N . PHE B 1 170 ? -11.188 -27.422 -7.93 1 97.94 170 PHE B N 1
ATOM 3439 C CA . PHE B 1 170 ? -12.055 -26.438 -8.562 1 97.94 170 PHE B CA 1
ATOM 3440 C C . PHE B 1 170 ? -12.086 -26.641 -10.078 1 97.94 170 PHE B C 1
ATOM 3442 O O . PHE B 1 170 ? -13.156 -26.641 -10.688 1 97.94 170 PHE B O 1
ATOM 3449 N N . PHE B 1 171 ? -10.883 -26.812 -10.672 1 97.69 171 PHE B N 1
ATOM 3450 C CA . PHE B 1 171 ? -10.797 -27 -12.117 1 97.69 171 PHE B CA 1
ATOM 3451 C C . PHE B 1 171 ? -11.531 -28.266 -12.539 1 97.69 171 PHE B C 1
ATOM 3453 O O . PHE B 1 171 ? -12.219 -28.266 -13.562 1 97.69 171 PHE B O 1
ATOM 3460 N N . THR B 1 172 ? -11.375 -29.234 -11.773 1 97.19 172 THR B N 1
ATOM 3461 C CA . THR B 1 172 ? -12 -30.516 -12.094 1 97.19 172 THR B CA 1
ATOM 3462 C C . THR B 1 172 ? -13.523 -30.422 -11.977 1 97.19 172 THR B C 1
ATOM 3464 O O . THR B 1 172 ? -14.25 -30.859 -12.875 1 97.19 172 THR B O 1
ATOM 3467 N N . GLN B 1 173 ? -13.992 -29.797 -10.977 1 96.94 173 GLN B N 1
ATOM 3468 C CA . GLN B 1 173 ? -15.422 -29.703 -10.703 1 96.94 173 GLN B CA 1
ATOM 3469 C C . GLN B 1 173 ? -16.125 -28.797 -11.719 1 96.94 173 GLN B C 1
ATOM 3471 O O . GLN B 1 173 ? -17.312 -28.969 -12 1 96.94 173 GLN B O 1
ATOM 3476 N N . ASN B 1 174 ? -15.367 -27.938 -12.273 1 96.19 174 ASN B N 1
ATOM 3477 C CA . ASN B 1 174 ? -15.977 -26.969 -13.18 1 96.19 174 ASN B CA 1
ATOM 3478 C C . ASN B 1 174 ? -15.594 -27.25 -14.625 1 96.19 174 ASN B C 1
ATOM 3480 O O . ASN B 1 174 ? -15.711 -26.359 -15.484 1 96.19 174 ASN B O 1
ATOM 3484 N N . HIS B 1 175 ? -14.992 -28.391 -14.93 1 94.5 175 HIS B N 1
ATOM 3485 C CA . HIS B 1 175 ? -14.68 -28.875 -16.266 1 94.5 175 HIS B CA 1
ATOM 3486 C C . HIS B 1 175 ? -13.734 -27.938 -17 1 94.5 175 HIS B C 1
ATOM 3488 O O . HIS B 1 175 ? -13.953 -27.594 -18.156 1 94.5 175 HIS B O 1
ATOM 3494 N N . LEU B 1 176 ? -12.734 -27.516 -16.25 1 94.56 176 LEU B N 1
ATOM 3495 C CA . LEU B 1 176 ? -11.75 -26.609 -16.812 1 94.56 176 LEU B CA 1
ATOM 3496 C C . LEU B 1 176 ? -10.422 -27.312 -17.062 1 94.56 176 LEU B C 1
ATOM 3498 O O . LEU B 1 176 ? -9.375 -26.672 -17.188 1 94.56 176 LEU B O 1
ATOM 3502 N N . THR B 1 177 ? -10.43 -28.641 -17.219 1 92.31 177 THR B N 1
ATOM 3503 C CA . THR B 1 177 ? -9.211 -29.438 -17.312 1 92.31 177 THR B CA 1
ATOM 3504 C C . THR B 1 177 ? -8.656 -29.422 -18.734 1 92.31 177 THR B C 1
ATOM 3506 O O . THR B 1 177 ? -7.57 -29.938 -19 1 92.31 177 THR B O 1
ATOM 3509 N N . LYS B 1 178 ? -9.297 -28.797 -19.641 1 88.69 178 LYS B N 1
ATOM 3510 C CA . LYS B 1 178 ? -8.836 -28.703 -21.016 1 88.69 178 LYS B CA 1
ATOM 3511 C C . LYS B 1 178 ? -8.438 -27.281 -21.375 1 88.69 178 LYS B C 1
ATOM 3513 O O . LYS B 1 178 ? -8.617 -26.844 -22.516 1 88.69 178 LYS B O 1
ATOM 3518 N N . THR B 1 179 ? -8.055 -26.531 -20.422 1 89.38 179 THR B N 1
ATOM 3519 C CA . THR B 1 179 ? -7.656 -25.141 -20.641 1 89.38 179 THR B CA 1
ATOM 3520 C C . THR B 1 179 ? -6.148 -24.984 -20.469 1 89.38 179 THR B C 1
ATOM 3522 O O . THR B 1 179 ? -5.492 -25.828 -19.859 1 89.38 179 THR B O 1
ATOM 3525 N N . VAL B 1 180 ? -5.598 -23.922 -21.016 1 87.56 180 VAL B N 1
ATOM 3526 C CA . VAL B 1 180 ? -4.184 -23.594 -20.859 1 87.56 180 VAL B CA 1
ATOM 3527 C C . VAL B 1 180 ? -3.859 -23.391 -19.375 1 87.56 180 VAL B C 1
ATOM 3529 O O . VAL B 1 180 ? -2.781 -23.781 -18.906 1 87.56 180 VAL B O 1
ATOM 3532 N N . GLU B 1 181 ? -4.824 -22.875 -18.641 1 91.81 181 GLU B N 1
ATOM 3533 C CA . GLU B 1 181 ? -4.629 -22.594 -17.219 1 91.81 181 GLU B CA 1
ATOM 3534 C C . GLU B 1 181 ? -4.484 -23.891 -16.422 1 91.81 181 GLU B C 1
ATOM 3536 O O . GLU B 1 181 ? -3.752 -23.922 -15.438 1 91.81 181 GLU B O 1
ATOM 3541 N N . TRP B 1 182 ? -5.148 -24.844 -16.859 1 93.44 182 TRP B N 1
ATOM 3542 C CA . TRP B 1 182 ? -4.996 -26.156 -16.25 1 93.44 182 TRP B CA 1
ATOM 3543 C C . TRP B 1 182 ? -3.564 -26.672 -16.406 1 93.44 182 TRP B C 1
ATOM 3545 O O . TRP B 1 182 ? -2.965 -27.156 -15.438 1 93.44 182 TRP B O 1
ATOM 3555 N N . TYR B 1 183 ? -3.027 -26.562 -17.562 1 91.12 183 TYR B N 1
ATOM 3556 C CA . TYR B 1 183 ? -1.66 -27 -17.812 1 91.12 183 TYR B CA 1
ATOM 3557 C C . TYR B 1 183 ? -0.666 -26.219 -16.969 1 91.12 183 TYR B C 1
ATOM 3559 O O . TYR B 1 183 ? 0.272 -26.781 -16.406 1 91.12 183 TYR B O 1
ATOM 3567 N N . ARG B 1 184 ? -0.88 -24.969 -16.859 1 91.38 184 ARG B N 1
ATOM 3568 C CA . ARG B 1 184 ? -0.02 -24.141 -16.031 1 91.38 184 ARG B CA 1
ATOM 3569 C C . ARG B 1 184 ? -0.088 -24.562 -14.57 1 91.38 184 ARG B C 1
ATOM 3571 O O . ARG B 1 184 ? 0.939 -24.641 -13.891 1 91.38 184 ARG B O 1
ATOM 3578 N N . LEU B 1 185 ? -1.283 -24.797 -14.133 1 96.31 185 LEU B N 1
ATOM 3579 C CA . LEU B 1 185 ? -1.492 -25.234 -12.758 1 96.31 185 LEU B CA 1
ATOM 3580 C C . LEU B 1 185 ? -0.697 -26.516 -12.469 1 96.31 185 LEU B C 1
ATOM 3582 O O . LEU B 1 185 ? 0.017 -26.578 -11.469 1 96.31 185 LEU B O 1
ATOM 3586 N N . ARG B 1 186 ? -0.776 -27.438 -13.336 1 94.88 186 ARG B N 1
ATOM 3587 C CA . ARG B 1 186 ? -0.115 -28.719 -13.148 1 94.88 186 ARG B CA 1
ATOM 3588 C C . ARG B 1 186 ? 1.4 -28.578 -13.234 1 94.88 186 ARG B C 1
ATOM 3590 O O . ARG B 1 186 ? 2.131 -29.172 -12.438 1 94.88 186 ARG B O 1
ATOM 3597 N N . LEU B 1 187 ? 1.845 -27.812 -14.109 1 93.25 187 LEU B N 1
ATOM 3598 C CA . LEU B 1 187 ? 3.275 -27.578 -14.266 1 93.25 187 LEU B CA 1
ATOM 3599 C C . LEU B 1 187 ? 3.852 -26.891 -13.031 1 93.25 187 LEU B C 1
ATOM 3601 O O . LEU B 1 187 ? 4.934 -27.266 -12.562 1 93.25 187 LEU B O 1
ATOM 3605 N N . ASN B 1 188 ? 3.158 -25.953 -12.594 1 94.75 188 ASN B N 1
ATOM 3606 C CA . ASN B 1 188 ? 3.625 -25.219 -11.43 1 94.75 188 ASN B CA 1
ATOM 3607 C C . ASN B 1 188 ? 3.613 -26.078 -10.172 1 94.75 188 ASN B C 1
ATOM 3609 O O . ASN B 1 188 ? 4.469 -25.922 -9.297 1 94.75 188 ASN B O 1
ATOM 3613 N N . TYR B 1 189 ? 2.668 -26.953 -10.117 1 96.69 189 TYR B N 1
ATOM 3614 C CA . TYR B 1 189 ? 2.676 -27.875 -8.992 1 96.69 189 TYR B CA 1
ATOM 3615 C C . TYR B 1 189 ? 3.869 -28.828 -9.07 1 96.69 189 TYR B C 1
ATOM 3617 O O . TYR B 1 189 ? 4.469 -29.172 -8.047 1 96.69 189 TYR B O 1
ATOM 3625 N N . ALA B 1 190 ? 4.203 -29.25 -10.227 1 95.5 190 ALA B N 1
ATOM 3626 C CA . ALA B 1 190 ? 5.398 -30.062 -10.406 1 95.5 190 ALA B CA 1
ATOM 3627 C C . ALA B 1 190 ? 6.637 -29.359 -9.875 1 95.5 190 ALA B C 1
ATOM 3629 O O . ALA B 1 190 ? 7.488 -29.969 -9.227 1 95.5 190 ALA B O 1
ATOM 3630 N N . ALA B 1 191 ? 6.699 -28.141 -10.102 1 92.56 191 ALA B N 1
ATOM 3631 C CA . ALA B 1 191 ? 7.812 -27.344 -9.602 1 92.56 191 ALA B CA 1
ATOM 3632 C C . ALA B 1 191 ? 7.852 -27.359 -8.07 1 92.56 191 ALA B C 1
ATOM 3634 O O . ALA B 1 191 ? 8.93 -27.438 -7.473 1 92.56 191 ALA B O 1
ATOM 3635 N N . LEU B 1 192 ? 6.742 -27.25 -7.453 1 95.44 192 LEU B N 1
ATOM 3636 C CA . LEU B 1 192 ? 6.684 -27.312 -5.996 1 95.44 192 LEU B CA 1
ATOM 3637 C C . LEU B 1 192 ? 7.168 -28.656 -5.488 1 95.44 192 LEU B C 1
ATOM 3639 O O . LEU B 1 192 ? 7.938 -28.734 -4.527 1 95.44 192 LEU B O 1
ATOM 3643 N N . LEU B 1 193 ? 6.715 -29.719 -6.125 1 95.31 193 LEU B N 1
ATOM 3644 C CA . LEU B 1 193 ? 7.109 -31.062 -5.727 1 95.31 193 LEU B CA 1
ATOM 3645 C C . LEU B 1 193 ? 8.625 -31.234 -5.816 1 95.31 193 LEU B C 1
ATOM 3647 O O . LEU B 1 193 ? 9.242 -31.844 -4.938 1 95.31 193 LEU B O 1
ATOM 3651 N N . TYR B 1 194 ? 9.18 -30.734 -6.77 1 91.5 194 TYR B N 1
ATOM 3652 C CA . TYR B 1 194 ? 10.625 -30.797 -6.922 1 91.5 194 TYR B CA 1
ATOM 3653 C C . TYR B 1 194 ? 11.328 -30.062 -5.785 1 91.5 194 TYR B C 1
ATOM 3655 O O . TYR B 1 194 ? 12.281 -30.578 -5.203 1 91.5 194 TYR B O 1
ATOM 3663 N N . LEU B 1 195 ? 10.844 -28.891 -5.508 1 88.19 195 LEU B N 1
ATOM 3664 C CA . LEU B 1 195 ? 11.406 -28.078 -4.43 1 88.19 195 LEU B CA 1
ATOM 3665 C C . LEU B 1 195 ? 11.344 -28.828 -3.1 1 88.19 195 LEU B C 1
ATOM 3667 O O . LEU B 1 195 ? 12.211 -28.656 -2.242 1 88.19 195 LEU B O 1
ATOM 3671 N N . ASP B 1 196 ? 10.391 -29.641 -3.006 1 90.44 196 ASP B N 1
ATOM 3672 C CA . ASP B 1 196 ? 10.156 -30.391 -1.775 1 90.44 196 ASP B CA 1
ATOM 3673 C C . ASP B 1 196 ? 10.992 -31.672 -1.741 1 90.44 196 ASP B C 1
ATOM 3675 O O . ASP B 1 196 ? 10.969 -32.406 -0.758 1 90.44 196 ASP B O 1
ATOM 3679 N N . GLY B 1 197 ? 11.68 -32 -2.838 1 87.94 197 GLY B N 1
ATOM 3680 C CA . GLY B 1 197 ? 12.555 -33.156 -2.859 1 87.94 197 GLY B CA 1
ATOM 3681 C C . GLY B 1 197 ? 11.906 -34.375 -3.473 1 87.94 197 GLY B C 1
ATOM 3682 O O . GLY B 1 197 ? 12.312 -35.531 -3.186 1 87.94 197 GLY B O 1
ATOM 3683 N N . PHE B 1 198 ? 10.867 -34.156 -4.211 1 93.19 198 PHE B N 1
ATOM 3684 C CA . PHE B 1 198 ? 10.188 -35.281 -4.855 1 93.19 198 PHE B CA 1
ATOM 3685 C C . PHE B 1 198 ? 10.297 -35.156 -6.371 1 93.19 198 PHE B C 1
ATOM 3687 O O . PHE B 1 198 ? 9.281 -35.031 -7.062 1 93.19 198 PHE B O 1
ATOM 3694 N N . PRO B 1 199 ? 11.469 -35.344 -6.926 1 92.94 199 PRO B N 1
ATOM 3695 C CA . PRO B 1 199 ? 11.656 -35.188 -8.367 1 92.94 199 PRO B CA 1
ATOM 3696 C C . PRO B 1 199 ? 10.914 -36.219 -9.188 1 92.94 199 PRO B C 1
ATOM 3698 O O . PRO B 1 199 ? 10.461 -35.938 -10.297 1 92.94 199 PRO B O 1
ATOM 3701 N N . THR B 1 200 ? 10.758 -37.375 -8.664 1 94.88 200 THR B N 1
ATOM 3702 C CA . THR B 1 200 ? 10.055 -38.438 -9.375 1 94.88 200 THR B CA 1
ATOM 3703 C C . THR B 1 200 ? 8.586 -38.062 -9.57 1 94.88 200 THR B C 1
ATOM 3705 O O . THR B 1 200 ? 8.039 -38.25 -10.664 1 94.88 200 THR B O 1
ATOM 3708 N N . ALA B 1 201 ? 8.031 -37.625 -8.516 1 95.94 201 ALA B N 1
ATOM 3709 C CA . ALA B 1 201 ? 6.637 -37.188 -8.617 1 95.94 201 ALA B CA 1
ATOM 3710 C C . ALA B 1 201 ? 6.496 -36.031 -9.586 1 95.94 201 ALA B C 1
ATOM 3712 O O . ALA B 1 201 ? 5.527 -35.969 -10.352 1 95.94 201 ALA B O 1
ATOM 3713 N N . ALA B 1 202 ? 7.387 -35.094 -9.586 1 95.88 202 ALA B N 1
ATOM 3714 C CA . ALA B 1 202 ? 7.398 -33.969 -10.5 1 95.88 202 ALA B CA 1
ATOM 3715 C C . ALA B 1 202 ? 7.48 -34.438 -11.953 1 95.88 202 ALA B C 1
ATOM 3717 O O . ALA B 1 202 ? 6.719 -33.969 -12.805 1 95.88 202 ALA B O 1
ATOM 3718 N N . MET B 1 203 ? 8.312 -35.344 -12.148 1 94.69 203 MET B N 1
ATOM 3719 C CA . MET B 1 203 ? 8.5 -35.906 -13.484 1 94.69 203 MET B CA 1
ATOM 3720 C C . MET B 1 203 ? 7.223 -36.594 -13.977 1 94.69 203 MET B C 1
ATOM 3722 O O . MET B 1 203 ? 6.836 -36.438 -15.133 1 94.69 203 MET B O 1
ATOM 3726 N N . PHE B 1 204 ? 6.645 -37.312 -13.156 1 95.56 204 PHE B N 1
ATOM 3727 C CA . PHE B 1 204 ? 5.434 -38.031 -13.508 1 95.56 204 PHE B CA 1
ATOM 3728 C C . PHE B 1 204 ? 4.344 -37.062 -13.984 1 95.56 204 PHE B C 1
ATOM 3730 O O . PHE B 1 204 ? 3.668 -37.344 -14.977 1 95.56 204 PHE B O 1
ATOM 3737 N N . ILE B 1 205 ? 4.137 -35.969 -13.266 1 94.94 205 ILE B N 1
ATOM 3738 C CA . ILE B 1 205 ? 3.131 -35 -13.641 1 94.94 205 ILE B CA 1
ATOM 3739 C C . ILE B 1 205 ? 3.424 -34.469 -15.039 1 94.94 205 ILE B C 1
ATOM 3741 O O . ILE B 1 205 ? 2.518 -34.344 -15.867 1 94.94 205 ILE B O 1
ATOM 3745 N N . CYS B 1 206 ? 4.637 -34.156 -15.344 1 92.88 206 CYS B N 1
ATOM 3746 C CA . CYS B 1 206 ? 5.023 -33.625 -16.641 1 92.88 206 CYS B CA 1
ATOM 3747 C C . CYS B 1 206 ? 4.82 -34.656 -17.75 1 92.88 206 CYS B C 1
ATOM 3749 O O . CYS B 1 206 ? 4.383 -34.312 -18.844 1 92.88 206 CYS B O 1
ATOM 3751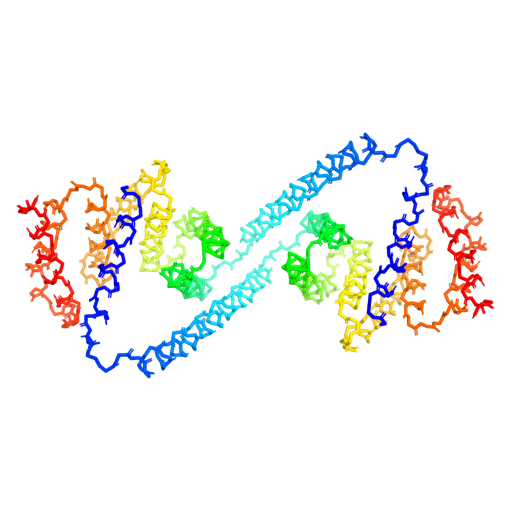 N N . GLN B 1 207 ? 5.059 -35.844 -17.422 1 92.69 207 GLN B N 1
ATOM 3752 C CA . GLN B 1 207 ? 4.848 -36.906 -18.391 1 92.69 207 GLN B CA 1
ATOM 3753 C C . GLN B 1 207 ? 3.365 -37.094 -18.703 1 92.69 207 GLN B C 1
ATOM 3755 O O . GLN B 1 207 ? 2.99 -37.312 -19.859 1 92.69 207 GLN B O 1
ATOM 3760 N N . GLN B 1 208 ? 2.576 -37 -17.703 1 91.81 208 GLN B N 1
ATOM 3761 C CA . GLN B 1 208 ? 1.135 -37.094 -17.906 1 91.81 208 GLN B CA 1
ATOM 3762 C C . GLN B 1 208 ? 0.634 -35.969 -18.797 1 91.81 208 GLN B C 1
ATOM 3764 O O . GLN B 1 208 ? -0.253 -36.156 -19.625 1 91.81 208 GLN B O 1
ATOM 3769 N N . LEU B 1 209 ? 1.185 -34.844 -18.609 1 91.06 209 LEU B N 1
ATOM 3770 C CA . LEU B 1 209 ? 0.791 -33.688 -19.406 1 91.06 209 LEU B CA 1
ATOM 3771 C C . LEU B 1 209 ? 1.176 -33.875 -20.875 1 91.06 209 LEU B C 1
ATOM 3773 O O . LEU B 1 209 ? 0.432 -33.5 -21.766 1 91.06 209 LEU B O 1
ATOM 3777 N N . LEU B 1 210 ? 2.301 -34.438 -21.094 1 88.12 210 LEU B N 1
ATOM 3778 C CA . LEU B 1 210 ? 2.764 -34.688 -22.453 1 88.12 210 LEU B CA 1
ATOM 3779 C C . LEU B 1 210 ? 1.855 -35.688 -23.172 1 88.12 210 LEU B C 1
ATOM 3781 O O . LEU B 1 210 ? 1.615 -35.562 -24.375 1 88.12 210 LEU B O 1
ATOM 3785 N N . LYS B 1 211 ? 1.4 -36.594 -22.438 1 85.44 211 LYS B N 1
ATOM 3786 C CA . LYS B 1 211 ? 0.501 -37.594 -23.016 1 85.44 211 LYS B CA 1
ATOM 3787 C C . LYS B 1 211 ? -0.844 -36.969 -23.375 1 85.44 211 LYS B C 1
ATOM 3789 O O . LYS B 1 211 ? -1.468 -37.344 -24.359 1 85.44 211 LYS B O 1
ATOM 3794 N N . SER B 1 212 ? -1.228 -36 -22.578 1 78.12 212 SER B N 1
ATOM 3795 C CA . SER B 1 212 ? -2.502 -35.344 -22.828 1 78.12 212 SER B CA 1
ATOM 3796 C C . SER B 1 212 ? -2.385 -34.312 -23.953 1 78.12 212 SER B C 1
ATOM 3798 O O . SER B 1 212 ? -3.389 -33.938 -24.562 1 78.12 212 SER B O 1
ATOM 3800 N N . THR B 1 213 ? -1.274 -33.5 -24.141 1 63.53 213 THR B N 1
ATOM 3801 C CA . THR B 1 213 ? -1.011 -32.438 -25.125 1 63.53 213 THR B CA 1
ATOM 3802 C C . THR B 1 213 ? -1.272 -32.938 -26.531 1 63.53 213 THR B C 1
ATOM 3804 O O . THR B 1 213 ? -1.437 -32.125 -27.469 1 63.53 213 THR B O 1
ATOM 3807 N N . LYS B 1 214 ? -1.245 -34.094 -26.672 1 59.06 214 LYS B N 1
ATOM 3808 C CA . LYS B 1 214 ? -1.605 -34.531 -28.016 1 59.06 214 LYS B CA 1
ATOM 3809 C C . LYS B 1 214 ? -2.922 -33.906 -28.469 1 59.06 214 LYS B C 1
ATOM 3811 O O . LYS B 1 214 ? -3.287 -33.969 -29.641 1 59.06 214 LYS B O 1
ATOM 3816 N N . SER B 1 215 ? -3.277 -33.062 -27.453 1 57.12 215 SER B N 1
ATOM 3817 C CA . SER B 1 215 ? -4.477 -32.312 -27.781 1 57.12 215 SER B CA 1
ATOM 3818 C C . SER B 1 215 ? -4.133 -30.875 -28.172 1 57.12 215 SER B C 1
ATOM 3820 O O . SER B 1 215 ? -3.064 -30.375 -27.828 1 57.12 215 SER B O 1
ATOM 3822 N N . LYS B 1 216 ? -4.504 -30.219 -29.234 1 64.56 216 LYS B N 1
ATOM 3823 C CA . LYS B 1 216 ? -4.348 -28.953 -29.953 1 64.56 216 LYS B CA 1
ATOM 3824 C C . LYS B 1 216 ? -4.41 -27.766 -28.984 1 64.56 216 LYS B C 1
ATOM 3826 O O . LYS B 1 216 ? -4.387 -26.609 -29.406 1 64.56 216 LYS B O 1
ATOM 3831 N N . LEU B 1 217 ? -4.34 -28.062 -27.656 1 67.25 217 LEU B N 1
ATOM 3832 C CA . LEU B 1 217 ? -4.648 -26.953 -26.75 1 67.25 217 LEU B CA 1
ATOM 3833 C C . LEU B 1 217 ? -3.385 -26.188 -26.391 1 67.25 217 LEU B C 1
ATOM 3835 O O . LEU B 1 217 ? -3.443 -24.984 -26.109 1 67.25 217 LEU B O 1
ATOM 3839 N N . ILE B 1 218 ? -2.246 -26.844 -26.5 1 76.44 218 ILE B N 1
ATOM 3840 C CA . ILE B 1 218 ? -1.06 -26.156 -26.016 1 76.44 218 ILE B CA 1
ATOM 3841 C C . ILE B 1 218 ? -0.136 -25.828 -27.188 1 76.44 218 ILE B C 1
ATOM 3843 O O . ILE B 1 218 ? -0.01 -26.625 -28.125 1 76.44 218 ILE B O 1
ATOM 3847 N N . ASP B 1 219 ? 0.366 -24.703 -27.109 1 78.5 219 ASP B N 1
ATOM 3848 C CA . ASP B 1 219 ? 1.261 -24.266 -28.172 1 78.5 219 ASP B CA 1
ATOM 3849 C C . ASP B 1 219 ? 2.637 -24.922 -28.031 1 78.5 219 ASP B C 1
ATOM 3851 O O . ASP B 1 219 ? 2.895 -25.641 -27.062 1 78.5 219 ASP B O 1
ATOM 3855 N N . THR B 1 220 ? 3.35 -24.812 -29.078 1 81.94 220 THR B N 1
ATOM 3856 C CA . THR B 1 220 ? 4.66 -25.438 -29.188 1 81.94 220 THR B CA 1
ATOM 3857 C C . THR B 1 220 ? 5.578 -24.969 -28.062 1 81.94 220 THR B C 1
ATOM 3859 O O . THR B 1 220 ? 6.398 -25.75 -27.562 1 81.94 220 THR B O 1
ATOM 3862 N N . THR B 1 221 ? 5.449 -23.797 -27.688 1 80.62 221 THR B N 1
ATOM 3863 C CA . THR B 1 221 ? 6.305 -23.25 -26.641 1 80.62 221 THR B CA 1
ATOM 3864 C C . THR B 1 221 ? 6.055 -23.938 -25.297 1 80.62 221 THR B C 1
ATOM 3866 O O . THR B 1 221 ? 7 -24.297 -24.594 1 80.62 221 THR B O 1
ATOM 3869 N N . MET B 1 222 ? 4.848 -24.172 -25.094 1 82 222 MET B N 1
ATOM 3870 C CA . MET B 1 222 ? 4.492 -24.828 -23.844 1 82 222 MET B CA 1
ATOM 3871 C C . MET B 1 222 ? 4.918 -26.297 -23.875 1 82 222 MET B C 1
ATOM 3873 O O . MET B 1 222 ? 5.41 -26.812 -22.875 1 82 222 MET B O 1
ATOM 3877 N N . GLU B 1 223 ? 4.695 -26.844 -24.984 1 85.38 223 GLU B N 1
ATOM 3878 C CA . GLU B 1 223 ? 5.117 -28.234 -25.125 1 85.38 223 GLU B CA 1
ATOM 3879 C C . GLU B 1 223 ? 6.617 -28.375 -24.891 1 85.38 223 GLU B C 1
ATOM 3881 O O . GLU B 1 223 ? 7.055 -29.312 -24.203 1 85.38 223 GLU B O 1
ATOM 3886 N N . GLN B 1 224 ? 7.34 -27.516 -25.406 1 85.19 224 GLN B N 1
ATOM 3887 C CA . GLN B 1 224 ? 8.789 -27.547 -25.234 1 85.19 224 GLN B CA 1
ATOM 3888 C C . GLN B 1 224 ? 9.172 -27.344 -23.766 1 85.19 224 GLN B C 1
ATOM 3890 O O . GLN B 1 224 ? 10.109 -27.969 -23.266 1 85.19 224 GLN B O 1
ATOM 3895 N N . ARG B 1 225 ? 8.516 -26.516 -23.156 1 84.69 225 ARG B N 1
ATOM 3896 C CA . ARG B 1 225 ? 8.766 -26.281 -21.734 1 84.69 225 ARG B CA 1
ATOM 3897 C C . ARG B 1 225 ? 8.539 -27.547 -20.922 1 84.69 225 ARG B C 1
ATOM 3899 O O . ARG B 1 225 ? 9.328 -27.859 -20.016 1 84.69 225 ARG B O 1
ATOM 3906 N N . ILE B 1 226 ? 7.512 -28.234 -21.234 1 88.25 226 ILE B N 1
ATOM 3907 C CA . ILE B 1 226 ? 7.188 -29.453 -20.516 1 88.25 226 ILE B CA 1
ATOM 3908 C C . ILE B 1 226 ? 8.281 -30.5 -20.75 1 88.25 226 ILE B C 1
ATOM 3910 O O . ILE B 1 226 ? 8.742 -31.156 -19.812 1 88.25 226 ILE B O 1
ATOM 3914 N N . ARG B 1 227 ? 8.711 -30.578 -21.922 1 88.19 227 ARG B N 1
ATOM 3915 C CA . ARG B 1 227 ? 9.758 -31.547 -22.266 1 88.19 227 ARG B CA 1
ATOM 3916 C C . ARG B 1 227 ? 11.055 -31.219 -21.531 1 88.19 227 ARG B C 1
ATOM 3918 O O . ARG B 1 227 ? 11.734 -32.125 -21.031 1 88.19 227 ARG B O 1
ATOM 3925 N N . ARG B 1 228 ? 11.352 -30.031 -21.469 1 88.44 228 ARG B N 1
ATOM 3926 C CA . ARG B 1 228 ? 12.562 -29.625 -20.75 1 88.44 228 ARG B CA 1
ATOM 3927 C C . ARG B 1 228 ? 12.469 -29.969 -19.266 1 88.44 228 ARG B C 1
ATOM 3929 O O . ARG B 1 228 ? 13.461 -30.359 -18.656 1 88.44 228 ARG B O 1
ATOM 3936 N N . ASN B 1 229 ? 11.359 -29.766 -18.781 1 88.25 229 ASN B N 1
ATOM 3937 C CA . ASN B 1 229 ? 11.164 -30.109 -17.375 1 88.25 229 ASN B CA 1
ATOM 3938 C C . ASN B 1 229 ? 11.328 -31.609 -17.125 1 88.25 229 ASN B C 1
ATOM 3940 O O . ASN B 1 229 ? 11.93 -32 -16.141 1 88.25 229 ASN B O 1
ATOM 3944 N N . VAL B 1 230 ? 10.789 -32.344 -18.047 1 89.88 230 VAL B N 1
ATOM 3945 C CA . VAL B 1 230 ? 10.938 -33.781 -17.906 1 89.88 230 VAL B CA 1
ATOM 3946 C C . VAL B 1 230 ? 12.414 -34.156 -17.891 1 89.88 230 VAL B C 1
ATOM 3948 O O . VAL B 1 230 ? 12.852 -34.906 -17.016 1 89.88 230 VAL B O 1
ATOM 3951 N N . GLU B 1 231 ? 13.172 -33.625 -18.734 1 89.12 231 GLU B N 1
ATOM 3952 C CA . GLU B 1 231 ? 14.594 -33.906 -18.797 1 89.12 231 GLU B CA 1
ATOM 3953 C C . GLU B 1 231 ? 15.312 -33.469 -17.531 1 89.12 231 GLU B C 1
ATOM 3955 O O . GLU B 1 231 ? 16.172 -34.188 -17 1 89.12 231 GLU B O 1
ATOM 3960 N N . PHE B 1 232 ? 15 -32.438 -17.141 1 88.81 232 PHE B N 1
ATOM 3961 C CA . PHE B 1 232 ? 15.617 -31.859 -15.945 1 88.81 232 PHE B CA 1
ATOM 3962 C C . PHE B 1 232 ? 15.336 -32.75 -14.734 1 88.81 232 PHE B C 1
ATOM 3964 O O . PHE B 1 232 ? 16.25 -33.062 -13.961 1 88.81 232 PHE B O 1
ATOM 3971 N N . PHE B 1 233 ? 14.125 -33.094 -14.617 1 89.75 233 PHE B N 1
ATOM 3972 C CA . PHE B 1 233 ? 13.75 -33.906 -13.453 1 89.75 233 PHE B CA 1
ATOM 3973 C C . PHE B 1 233 ? 14.375 -35.312 -13.539 1 89.75 233 PHE B C 1
ATOM 3975 O O . PHE B 1 233 ? 14.758 -35.875 -12.516 1 89.75 233 PHE B O 1
ATOM 3982 N N . LYS B 1 234 ? 14.453 -35.719 -14.703 1 89.62 234 LYS B N 1
ATOM 3983 C CA . LYS B 1 234 ? 15.102 -37 -14.906 1 89.62 234 LYS B CA 1
ATOM 3984 C C . LYS B 1 234 ? 16.547 -36.969 -14.43 1 89.62 234 LYS B C 1
ATOM 3986 O O . LYS B 1 234 ? 17 -37.906 -13.75 1 89.62 234 LYS B O 1
ATOM 3991 N N . ARG B 1 235 ? 17.219 -35.969 -14.68 1 87.19 235 ARG B N 1
ATOM 3992 C CA . ARG B 1 235 ? 18.594 -35.812 -14.25 1 87.19 235 ARG B CA 1
ATOM 3993 C C . ARG B 1 235 ? 18.688 -35.719 -12.727 1 87.19 235 ARG B C 1
ATOM 3995 O O . ARG B 1 235 ? 19.625 -36.25 -12.125 1 87.19 235 ARG B O 1
ATOM 4002 N N . ALA B 1 236 ? 17.812 -35.094 -12.219 1 84 236 ALA B N 1
ATOM 4003 C CA . ALA B 1 236 ? 17.797 -34.906 -10.773 1 84 236 ALA B CA 1
ATOM 4004 C C . ALA B 1 236 ? 17.516 -36.219 -10.047 1 84 236 ALA B C 1
ATOM 4006 O O . ALA B 1 236 ? 17.938 -36.406 -8.906 1 84 236 ALA B O 1
ATOM 4007 N N . CYS B 1 237 ? 16.734 -37.094 -10.656 1 86.56 237 CYS B N 1
ATOM 4008 C CA . CYS B 1 237 ? 16.422 -38.375 -10.07 1 86.56 237 CYS B CA 1
ATOM 4009 C C . CYS B 1 237 ? 17.625 -39.312 -10.109 1 86.56 237 CYS B C 1
ATOM 4011 O O . CYS B 1 237 ? 17.75 -40.188 -9.258 1 86.56 237 CYS B O 1
ATOM 4013 N N . LEU B 1 238 ? 18.406 -39.219 -11.102 1 82.56 238 LEU B N 1
ATOM 4014 C CA . LEU B 1 238 ? 19.562 -40.094 -11.289 1 82.56 238 LEU B CA 1
ATOM 4015 C C . LEU B 1 238 ? 20.734 -39.625 -10.422 1 82.56 238 LEU B C 1
ATOM 4017 O O . LEU B 1 238 ? 21.641 -40.406 -10.148 1 82.56 238 LEU B O 1
ATOM 4021 N N . GLY B 1 239 ? 20.844 -38.531 -9.961 1 66 239 GLY B N 1
ATOM 4022 C CA . GLY B 1 239 ? 21.938 -38.062 -9.109 1 66 239 GLY B CA 1
ATOM 4023 C C . GLY B 1 239 ? 21.609 -38.188 -7.629 1 66 239 GLY B C 1
ATOM 4024 O O . GLY B 1 239 ? 20.453 -38.375 -7.254 1 66 239 GLY B O 1
#

Solvent-accessible surface area (backbone atoms only — not comparable to full-atom values): 25666 Å² total; per-residue (Å²): 114,68,70,59,52,53,56,50,52,39,41,68,72,42,55,76,69,63,76,79,89,82,78,81,54,66,73,38,38,54,51,41,48,50,50,50,50,51,52,47,54,50,47,52,50,50,36,53,51,29,51,50,50,45,51,51,48,50,48,54,40,48,69,48,24,70,79,51,73,68,52,52,52,51,51,51,55,42,49,54,53,32,51,52,38,44,50,51,44,51,74,65,46,89,45,69,70,62,28,50,54,48,51,52,50,45,49,52,54,42,51,51,50,40,53,42,41,66,70,64,43,67,76,39,79,85,54,55,68,70,58,47,50,54,51,39,42,49,42,19,51,43,29,44,52,50,19,66,78,33,73,86,44,61,66,34,49,54,50,18,55,50,32,47,51,52,34,50,51,52,32,59,78,66,70,38,71,85,38,67,65,38,54,50,47,53,53,52,50,25,53,53,35,37,76,73,70,34,32,64,62,20,26,49,52,39,50,53,48,58,67,57,48,82,40,91,73,61,53,70,67,55,52,50,52,42,52,52,46,34,54,52,26,50,53,58,60,75,99,114,67,70,59,50,50,54,51,55,41,37,67,76,46,48,77,69,67,73,78,90,83,76,79,54,65,74,36,38,54,52,40,46,50,50,49,48,51,50,47,53,49,47,51,50,50,36,52,51,31,52,51,50,44,51,51,49,50,49,54,42,50,68,48,22,71,78,51,73,68,50,52,53,51,52,50,56,41,51,51,51,32,51,52,38,44,51,53,43,50,73,65,47,88,43,69,72,63,28,51,55,48,51,52,50,46,49,52,55,41,52,53,51,40,51,43,41,66,70,65,42,68,76,41,79,87,53,54,68,71,57,48,50,52,52,38,41,49,43,17,50,44,30,42,51,49,19,69,77,35,73,86,43,60,66,34,49,54,51,18,55,51,32,46,50,53,33,50,52,51,31,59,77,66,71,38,71,84,40,68,65,38,55,49,47,53,53,54,48,24,52,51,36,36,75,72,70,34,32,63,61,20,27,51,53,38,50,54,48,58,68,56,48,82,38,92,71,60,53,69,68,55,52,50,51,44,52,51,48,34,53,52,27,51,53,58,60,76,100

pLDDT: mean 81.26, std 18.57, range [24.31, 98.56]

InterPro domains:
  IPR023410 14-3-3 domain [PF00244] (95-223)
  IPR036815 14-3-3 domain superfamily [G3DSA:1.20.190.20] (65-236)
  IPR036815 14-3-3 domain superfamily [SSF48445] (66-217)

Radius of gyration: 28.11 Å; Cα contacts (8 Å, |Δi|>4): 389; chains: 2; bounding box: 60×80×62 Å